Protein AF-A0A7S4Q5Q1-F1 (afdb_monomer_lite)

Foldseek 3Di:
DDDDDPVVVVQDPPDDDDDQPDLFAEEEEAQFLVSDDCVPVQLQAEEAEEDLPFQLPQVLLQLVQQAFWEFEDADPVVLVVVCVVCPPLEAEEEDDPQDDDPPGDYYRFSVRCNVGDPHRYYHYYDQQRVLSCVSNLNGPWYWYFALQALLQVLLVCQVCSVVGNHYYYYYSAPPSRPHGFPLSLLRSLQSLQFNLLQDPCSSSYHYDPNNVVSVVVVVVQVDLVSSLVVLCVTPSLVVCVVVVNNVSSVSRSPGRNVHQWMFIADSVVSMTGTDRHPRPGDTARHNAPPPPPDWFDFAFAFGKAKEKEFAQDDPQCLVPPPVDPDDPVVVVVVSVVLLVLVLFDDPQQFEQAAEEEPDPRGVVSSQSNLVNHPVSDDYHYDPLQYDWFQAQCGPPHNVCCCVVPPPLSVVLLQPQCDDVSVTHGLVRNLLSLQLRVQVVVVVCNVVRTIGHYYYYHHLSSSLSNVCLLVVPDSSCSSVCSVPCVVPAASIKIKIKTDHNPPPPDDDDRDSHHDPPIHIDIDHSHSRHGGHDDDDDDPDD

Secondary structure (DSSP, 8-state):
-----HHHHSS--S-----TTSS-EEEEEESSGGG--GGG-GGGEEEEEE-TTTHHHHHHHHHHTT--EEEEESSHHHHHHHHHHHGGGEEEEEEETTEEPTT-SB-S-GGGGTT----SEEEEE-TTHHHHHHHHTTSSEEEEE-GGGHHHHHHHHHHHTTTSSEEEEEE--BTTTTB--HHHHHHHHHHHHHHHHH-SSGGGEEE-HHHHHHHHHHHHS-SHHHHHHHHHTSHHHHHHHHTT-HHHHHHHT-TTTTTTEEEEEETTTTEEEEEE--------SS---------PPPSSSSEEEEEEEEE---TT-TTTGGG--S-TTHHHHHHHHHHHHHHT-S-GGGEEEEEE-SSHHHHHHHHHHHTTSTT-PPPEE-GGGPPP--GGGTT--HHHHHHHSTTHHHHHHH-TT--TTSS--HHHHHHHHHHHHHHHHHHHHHTT--SEEEEEE-HHHHHHHHHHHTT--HHHHHHHHHH-TTT--SEEEEEEEEPTT---PPPP--SSPPTT-EEEEEE--SS----PPPS-----

Sequence (540 aa):
APALPAALRQELPLDMRFQPNLGYSQVSIVTLPGDISPEHEIESRLVVLIDALRMSSTLVTAMGQGLESAQLFSSVMEVTHAVRGWGSCALLGGEQRRVLIPGFDRDNSPRSYLDGVTEKTALFLTTNGTRALPWVRRSKMLVLGSFLNASAVVRTVLAHLQDVSGVVLLCAGTERGTVRSQDDELCAGYLLKTLLASHSRPSSLILDEAAVSVLQKLYVLDSWEAICDEFHGTPAAEELRKIQLAGDVEFCLQRDRYRDMLPFYVHGLDIFFSHHIHYNVPVRYEAAKRARPTRGIACGREGVIQVYLVQQDEDWDAFEAERTSIGGYMGQVEAARRHRELVEGFDWADVAFVACSPAHGCRMTAECIARRSSSNRPVEIYGGLSAVSSGDWAGLSLKEIRENFPGSLERWHEDPDWREHGGESLREVYSRAVSTFSGLLDSYVARGCSGAIIMITHGILAHSILSEARRIPLAKVAETWRTNTSQQGSVMLVEVGVPADSGMQAPDRRTSLPGGCRFRVSSVGRGAVPVALSSRVSRL

Radius of gyration: 27.09 Å; chains: 1; bounding box: 68×57×71 Å

pLDDT: mean 74.27, std 22.35, range [22.19, 98.62]

InterPro domains:
  IPR005238 ComB-like [PF04029] (38-259)
  IPR005238 ComB-like [PTHR37311] (37-258)
  IPR013078 Histidine phosphatase superfamily, clade-1 [PF00300] (337-486)
  IPR029033 Histidine phosphatase superfamily [G3DSA:3.40.50.1240] (330-497)
  IPR029033 Histidine phosphatase superfamily [SSF53254] (339-485)
  IPR036702 ComB-like superfamily [G3DSA:3.90.1560.10] (18-269)
  IPR036702 ComB-like superfamily [SSF142823] (38-259)

Organism: NCBI:txid311494

Structure (mmCIF, N/CA/C/O backbone):
data_AF-A0A7S4Q5Q1-F1
#
_entry.id   AF-A0A7S4Q5Q1-F1
#
loop_
_atom_site.group_PDB
_atom_site.id
_atom_site.type_symbol
_atom_site.label_atom_id
_atom_site.label_alt_id
_atom_site.label_comp_id
_atom_site.label_asym_id
_atom_site.label_entity_id
_atom_site.label_seq_id
_atom_site.pdbx_PDB_ins_code
_atom_site.Cartn_x
_atom_site.Cartn_y
_atom_site.Cartn_z
_atom_site.occupancy
_atom_site.B_iso_or_equiv
_atom_site.auth_seq_id
_atom_site.auth_comp_id
_atom_site.auth_asym_id
_atom_site.auth_atom_id
_atom_site.pdbx_PDB_model_num
ATOM 1 N N . ALA A 1 1 ? 18.588 14.817 24.000 1.00 27.08 1 ALA A N 1
ATOM 2 C CA . ALA A 1 1 ? 17.861 13.558 23.753 1.00 27.08 1 ALA A CA 1
ATOM 3 C C . ALA A 1 1 ? 16.627 13.516 24.646 1.00 27.08 1 ALA A C 1
ATOM 5 O O . ALA A 1 1 ? 16.807 13.531 25.861 1.00 27.08 1 ALA A O 1
ATOM 6 N N . PRO A 1 2 ? 15.397 13.512 24.114 1.00 26.23 2 PRO A N 1
ATOM 7 C CA . PRO A 1 2 ? 14.249 13.088 24.895 1.00 26.23 2 PRO A CA 1
ATOM 8 C C . PRO A 1 2 ? 14.166 11.554 24.874 1.00 26.23 2 PRO A C 1
ATOM 10 O O . PRO A 1 2 ? 14.447 10.907 23.868 1.00 26.23 2 PRO A O 1
ATOM 13 N N . ALA A 1 3 ? 13.862 10.975 26.030 1.00 26.81 3 ALA A N 1
ATOM 14 C CA . ALA A 1 3 ? 13.788 9.540 26.264 1.00 26.81 3 ALA A CA 1
ATOM 15 C C . ALA A 1 3 ? 12.556 8.896 25.597 1.00 26.81 3 ALA A C 1
ATOM 17 O O . ALA A 1 3 ? 11.487 9.500 25.560 1.00 26.81 3 ALA A O 1
ATOM 18 N N . LEU A 1 4 ? 12.705 7.639 25.154 1.00 32.16 4 LEU A N 1
ATOM 19 C CA . LEU A 1 4 ? 11.604 6.728 24.802 1.00 32.16 4 LEU A CA 1
ATOM 20 C C . LEU A 1 4 ? 10.454 6.803 25.832 1.00 32.16 4 LEU A C 1
ATOM 22 O O . LEU A 1 4 ? 10.740 6.797 27.036 1.00 32.16 4 LEU A O 1
ATOM 26 N N . PRO A 1 5 ? 9.175 6.798 25.401 1.00 35.44 5 PRO A N 1
ATOM 27 C CA . PRO A 1 5 ? 8.034 6.694 26.305 1.00 35.44 5 PRO A CA 1
ATOM 28 C C . PRO A 1 5 ? 8.170 5.470 27.219 1.00 35.44 5 PRO A C 1
ATOM 30 O O . PRO A 1 5 ? 8.501 4.377 26.758 1.00 35.44 5 PRO A O 1
ATOM 33 N N . ALA A 1 6 ? 7.889 5.637 28.514 1.00 32.38 6 ALA A N 1
ATOM 34 C CA . ALA A 1 6 ? 8.082 4.601 29.536 1.00 32.38 6 ALA A CA 1
ATOM 35 C C . ALA A 1 6 ? 7.367 3.266 29.228 1.00 32.38 6 ALA A C 1
ATOM 37 O O . ALA A 1 6 ? 7.845 2.215 29.646 1.00 32.38 6 ALA A O 1
ATOM 38 N N . ALA A 1 7 ? 6.288 3.297 28.438 1.00 35.16 7 ALA A N 1
ATOM 39 C CA . ALA A 1 7 ? 5.550 2.112 27.999 1.00 35.16 7 ALA A CA 1
ATOM 40 C C . ALA A 1 7 ? 6.365 1.171 27.086 1.00 35.16 7 ALA A C 1
ATOM 42 O O . ALA A 1 7 ? 6.174 -0.035 27.143 1.00 35.16 7 ALA A O 1
ATOM 43 N N . LEU A 1 8 ? 7.305 1.695 26.289 1.00 34.19 8 LEU A N 1
ATOM 44 C CA . LEU A 1 8 ? 8.151 0.898 25.384 1.00 34.19 8 LEU A CA 1
ATOM 45 C C . LEU A 1 8 ? 9.387 0.311 26.080 1.00 34.19 8 LEU A C 1
ATOM 47 O O . LEU A 1 8 ? 9.950 -0.674 25.616 1.00 34.19 8 LEU A O 1
ATOM 51 N N . ARG A 1 9 ? 9.812 0.895 27.209 1.00 34.69 9 ARG A N 1
ATOM 52 C CA . ARG A 1 9 ? 10.973 0.415 27.980 1.00 34.69 9 ARG A CA 1
ATOM 53 C C . ARG A 1 9 ? 10.672 -0.811 28.839 1.00 34.69 9 ARG A C 1
ATOM 55 O O . ARG A 1 9 ? 11.604 -1.510 29.210 1.00 34.69 9 ARG A O 1
ATOM 62 N N . GLN A 1 10 ? 9.406 -1.055 29.179 1.00 33.16 10 GLN A N 1
ATOM 63 C CA . GLN A 1 10 ? 9.017 -2.178 30.038 1.00 33.16 10 GLN A CA 1
ATOM 64 C C . GLN A 1 10 ? 8.781 -3.494 29.278 1.00 33.16 10 GLN A C 1
ATOM 66 O O . GLN A 1 10 ? 8.648 -4.528 29.924 1.00 33.16 10 GLN A O 1
ATOM 71 N N . GLU A 1 11 ? 8.771 -3.489 27.939 1.00 32.44 11 GLU A N 1
ATOM 72 C CA . GLU A 1 11 ? 8.411 -4.670 27.128 1.00 32.44 11 GLU A CA 1
ATOM 73 C C . GLU A 1 11 ? 9.530 -5.213 26.220 1.00 32.44 11 GLU A C 1
ATOM 75 O O . GLU A 1 11 ? 9.311 -6.191 25.509 1.00 32.44 11 GLU A O 1
ATOM 80 N N . LEU A 1 12 ? 10.736 -4.640 26.247 1.00 27.19 12 LEU A N 1
ATOM 81 C CA . LEU A 1 12 ? 11.880 -5.140 25.476 1.00 27.19 12 LEU A CA 1
ATOM 82 C C . LEU A 1 12 ? 12.897 -5.796 26.420 1.00 27.19 12 LEU A C 1
ATOM 84 O O . LEU A 1 12 ? 13.572 -5.077 27.162 1.00 27.19 12 LEU A O 1
ATOM 88 N N . PRO A 1 13 ? 13.047 -7.135 26.413 1.00 31.77 13 PRO A N 1
ATOM 89 C CA . PRO A 1 13 ? 14.148 -7.785 27.104 1.00 31.77 13 PRO A CA 1
ATOM 90 C C . PRO A 1 13 ? 15.451 -7.458 26.362 1.00 31.77 13 PRO A C 1
ATOM 92 O O . PRO A 1 13 ? 15.795 -8.077 25.357 1.00 31.77 13 PRO A O 1
ATOM 95 N N . LEU A 1 14 ? 16.172 -6.454 26.864 1.00 32.97 14 LEU A N 1
ATOM 96 C CA . LEU A 1 14 ? 17.593 -6.229 26.598 1.00 32.97 14 LEU A CA 1
ATOM 97 C C . LEU A 1 14 ? 18.394 -7.322 27.311 1.00 32.97 14 LEU A C 1
ATOM 99 O O . LEU A 1 14 ? 18.941 -7.090 28.377 1.00 32.97 14 LEU A O 1
ATOM 103 N N . ASP A 1 15 ? 18.325 -8.531 26.768 1.00 36.94 15 ASP A N 1
ATOM 104 C CA . ASP A 1 15 ? 19.257 -9.650 26.923 1.00 36.94 15 ASP A CA 1
ATOM 105 C C . ASP A 1 15 ? 18.466 -10.923 26.642 1.00 36.94 15 ASP A C 1
ATOM 107 O O . ASP A 1 15 ? 17.631 -11.320 27.448 1.00 36.94 15 ASP A O 1
ATOM 111 N N . MET A 1 16 ? 18.743 -11.593 25.523 1.00 30.77 16 MET A N 1
ATOM 112 C CA . MET A 1 16 ? 18.774 -13.055 25.501 1.00 30.77 16 MET A CA 1
ATOM 113 C C . MET A 1 16 ? 19.408 -13.556 24.206 1.00 30.77 16 MET A C 1
ATOM 115 O O . MET A 1 16 ? 18.940 -13.311 23.097 1.00 30.77 16 MET A O 1
ATOM 119 N N . ARG A 1 17 ? 20.516 -14.272 24.388 1.00 30.41 17 ARG A N 1
ATOM 120 C CA . ARG A 1 17 ? 21.236 -15.007 23.352 1.00 30.41 17 ARG A CA 1
ATOM 121 C C . ARG A 1 17 ? 20.290 -16.032 22.715 1.00 30.41 17 ARG A C 1
ATOM 123 O O . ARG A 1 17 ? 19.553 -16.705 23.430 1.00 30.41 17 ARG A O 1
ATOM 130 N N . PHE A 1 18 ? 20.357 -16.117 21.386 1.00 33.88 18 PHE A N 1
ATOM 131 C CA . PHE A 1 18 ? 19.698 -17.070 20.485 1.00 33.88 18 PHE A CA 1
ATOM 132 C C . PHE A 1 18 ? 19.208 -18.370 21.161 1.00 33.88 18 PHE A C 1
ATOM 134 O O . PHE A 1 18 ? 20.011 -19.176 21.633 1.00 33.88 18 PHE A O 1
ATOM 141 N N . GLN A 1 19 ? 17.892 -18.608 21.139 1.00 30.47 19 GLN A N 1
ATOM 142 C CA . GLN A 1 19 ? 17.293 -19.926 21.376 1.00 30.47 19 GLN A CA 1
ATOM 143 C C . GLN A 1 19 ? 16.267 -20.232 20.264 1.00 30.47 19 GLN A C 1
ATOM 145 O O . GLN A 1 19 ? 15.250 -19.543 20.185 1.00 30.47 19 GLN A O 1
ATOM 150 N N . PRO A 1 20 ? 16.485 -21.250 19.409 1.00 33.97 20 PRO A N 1
ATOM 151 C CA . PRO A 1 20 ? 15.731 -21.410 18.160 1.00 33.97 20 PRO A CA 1
ATOM 152 C C . PRO A 1 20 ? 14.288 -21.952 18.263 1.00 33.97 20 PRO A C 1
ATOM 154 O O . PRO A 1 20 ? 13.701 -22.250 17.234 1.00 33.97 20 PRO A O 1
ATOM 157 N N . ASN A 1 21 ? 13.672 -22.083 19.447 1.00 36.66 21 ASN A N 1
ATOM 158 C CA . ASN A 1 21 ? 12.409 -22.840 19.599 1.00 36.66 21 ASN A CA 1
ATOM 159 C C . ASN A 1 21 ? 11.268 -22.132 20.357 1.00 36.66 21 ASN A C 1
ATOM 161 O O . ASN A 1 21 ? 10.372 -22.795 20.874 1.00 36.66 21 ASN A O 1
ATOM 165 N N . LEU A 1 22 ? 11.248 -20.797 20.421 1.00 42.97 22 LEU A N 1
ATOM 166 C CA . LEU A 1 22 ? 10.225 -20.060 21.189 1.00 42.97 22 LEU A CA 1
ATOM 167 C C . LEU A 1 22 ? 9.181 -19.290 20.351 1.00 42.97 22 LEU A C 1
ATOM 169 O O . LEU A 1 22 ? 8.488 -18.427 20.882 1.00 42.97 22 LEU A O 1
ATOM 173 N N . GLY A 1 23 ? 9.008 -19.602 19.062 1.00 52.84 23 GLY A N 1
ATOM 174 C CA . GLY A 1 23 ? 7.966 -18.959 18.241 1.00 52.84 23 GLY A CA 1
ATOM 175 C C . GLY A 1 23 ? 8.200 -17.463 17.983 1.00 52.84 23 GLY A C 1
ATOM 176 O O . GLY A 1 23 ? 7.243 -16.725 17.744 1.00 52.84 23 GLY A O 1
ATOM 177 N N . TYR A 1 24 ? 9.460 -17.025 18.055 1.00 56.38 24 TYR A N 1
ATOM 178 C CA . TYR A 1 24 ? 9.901 -15.690 17.665 1.00 56.38 24 TYR A CA 1
ATOM 179 C C . TYR A 1 24 ? 10.377 -15.696 16.209 1.00 56.38 24 TYR A C 1
ATOM 181 O O . TYR A 1 24 ? 11.084 -16.617 15.804 1.00 56.38 24 TYR A O 1
ATOM 189 N N . SER A 1 25 ? 10.035 -14.657 15.447 1.00 75.25 25 SER A N 1
ATOM 190 C CA . SER A 1 25 ? 10.496 -14.476 14.063 1.00 75.25 25 SER A CA 1
ATOM 191 C C . SER A 1 25 ? 11.321 -13.199 13.963 1.00 75.25 25 SER A C 1
ATOM 193 O O . SER A 1 25 ? 10.890 -12.141 14.421 1.00 75.25 25 SER A O 1
ATOM 195 N N . GLN A 1 26 ? 12.508 -13.280 13.366 1.00 83.12 26 GLN A N 1
ATOM 196 C CA . GLN A 1 26 ? 13.351 -12.104 13.149 1.00 83.12 26 GLN A CA 1
ATOM 197 C C . GLN A 1 26 ? 12.852 -11.309 11.937 1.00 83.12 26 GLN A C 1
ATOM 199 O O . GLN A 1 26 ? 12.525 -11.900 10.905 1.00 83.12 26 GLN A O 1
ATOM 204 N N . VAL A 1 27 ? 12.811 -9.982 12.054 1.00 89.44 27 VAL A N 1
ATOM 205 C CA . VAL A 1 27 ? 12.510 -9.066 10.950 1.00 89.44 27 VAL A CA 1
ATOM 206 C C . VAL A 1 27 ? 13.610 -8.014 10.863 1.00 89.44 27 VAL A C 1
ATOM 208 O O . VAL A 1 27 ? 13.836 -7.259 11.808 1.00 89.44 27 VAL A O 1
ATOM 211 N N . SER A 1 28 ? 14.266 -7.967 9.713 1.00 92.44 28 SER A N 1
ATOM 212 C CA . SER A 1 28 ? 15.390 -7.078 9.426 1.00 92.44 28 SER A CA 1
ATOM 213 C C . SER A 1 28 ? 15.026 -6.064 8.350 1.00 92.44 28 SER A C 1
ATOM 215 O O . SER A 1 28 ? 14.297 -6.394 7.411 1.00 92.44 28 SER A O 1
ATOM 217 N N . ILE A 1 29 ? 15.557 -4.845 8.459 1.00 95.12 29 ILE A N 1
ATOM 218 C CA . ILE A 1 29 ? 15.572 -3.880 7.352 1.00 95.12 29 ILE A CA 1
ATOM 219 C C . ILE A 1 29 ? 17.017 -3.689 6.922 1.00 95.12 29 ILE A C 1
ATOM 221 O O . ILE A 1 29 ? 17.846 -3.243 7.707 1.00 95.12 29 ILE A O 1
ATOM 225 N N . VAL A 1 30 ? 17.295 -3.968 5.654 1.00 96.75 30 VAL A N 1
ATOM 226 C CA . VAL A 1 30 ? 18.607 -3.745 5.056 1.00 96.75 30 VAL A CA 1
ATOM 227 C C . VAL A 1 30 ? 18.483 -2.586 4.080 1.00 96.75 30 VAL A C 1
ATOM 229 O O . VAL A 1 30 ? 17.772 -2.677 3.083 1.00 96.75 30 VAL A O 1
ATOM 232 N N . THR A 1 31 ? 19.146 -1.469 4.379 1.00 94.31 31 THR A N 1
ATOM 233 C CA . THR A 1 31 ? 18.970 -0.219 3.620 1.00 94.31 31 THR A CA 1
ATOM 234 C C . THR A 1 31 ? 19.772 -0.153 2.320 1.00 94.31 31 THR A C 1
ATOM 236 O O . THR A 1 31 ? 19.523 0.735 1.505 1.00 94.31 31 THR A O 1
ATOM 239 N N . LEU A 1 32 ? 20.719 -1.075 2.126 1.00 94.81 32 LEU A N 1
ATOM 240 C CA . LEU A 1 32 ? 21.501 -1.237 0.902 1.00 94.81 32 LEU A CA 1
ATOM 241 C C . LEU A 1 32 ? 21.814 -2.713 0.649 1.00 94.81 32 LEU A C 1
ATOM 243 O O . LEU A 1 32 ? 22.191 -3.412 1.586 1.00 94.81 32 LEU A O 1
ATOM 247 N N . PRO A 1 33 ? 21.809 -3.191 -0.606 1.00 93.25 33 PRO A N 1
ATOM 248 C CA . PRO A 1 33 ? 22.177 -4.575 -0.907 1.00 93.25 33 PRO A CA 1
ATOM 249 C C . PRO A 1 33 ? 23.565 -4.981 -0.403 1.00 93.25 33 PRO A C 1
ATOM 251 O O . PRO A 1 33 ? 23.743 -6.104 0.057 1.00 93.25 33 PRO A O 1
ATOM 254 N N . GLY A 1 34 ? 24.532 -4.058 -0.447 1.00 91.69 34 GLY A N 1
ATOM 255 C CA . GLY A 1 34 ? 25.892 -4.294 0.044 1.00 91.69 34 GLY A CA 1
ATOM 256 C C . GLY A 1 34 ? 26.008 -4.468 1.563 1.00 91.69 34 GLY A C 1
ATOM 257 O O . GLY A 1 34 ? 27.031 -4.970 2.019 1.00 91.69 34 GLY A O 1
ATOM 258 N N . ASP A 1 35 ? 24.973 -4.105 2.325 1.00 93.50 35 ASP A N 1
ATOM 259 C CA . ASP A 1 35 ? 24.936 -4.252 3.786 1.00 93.50 35 ASP A CA 1
ATOM 260 C C . ASP A 1 35 ? 24.431 -5.645 4.216 1.00 93.50 35 ASP A C 1
ATOM 262 O O . ASP A 1 35 ? 24.380 -5.953 5.408 1.00 93.50 35 ASP A O 1
ATOM 266 N N . ILE A 1 36 ? 24.072 -6.520 3.265 1.00 94.12 36 ILE A N 1
ATOM 267 C CA . ILE A 1 36 ? 23.729 -7.913 3.566 1.00 94.12 36 ILE A CA 1
ATOM 268 C C . ILE A 1 36 ? 24.975 -8.637 4.084 1.00 94.12 36 ILE A C 1
ATOM 270 O O . ILE A 1 36 ? 25.893 -8.988 3.342 1.00 94.12 36 ILE A O 1
ATOM 274 N N . SER A 1 37 ? 24.970 -8.906 5.382 1.00 91.62 37 SER A N 1
ATOM 275 C CA . SER A 1 37 ? 25.959 -9.718 6.087 1.00 91.62 37 SER A CA 1
ATOM 276 C C . SER A 1 37 ? 25.499 -11.185 6.250 1.00 91.62 37 SER A C 1
ATOM 278 O O . SER A 1 37 ? 24.308 -11.486 6.098 1.00 91.62 37 SER A O 1
ATOM 280 N N . PRO A 1 38 ? 26.406 -12.112 6.622 1.00 89.62 38 PRO A N 1
ATOM 281 C CA . PRO A 1 38 ? 26.059 -13.510 6.894 1.00 89.62 38 PRO A CA 1
ATOM 282 C C . PRO A 1 38 ? 24.981 -13.717 7.971 1.00 89.62 38 PRO A C 1
ATOM 284 O O . PRO A 1 38 ? 24.257 -14.706 7.903 1.00 89.62 38 PRO A O 1
ATOM 287 N N . GLU A 1 39 ? 24.829 -12.795 8.930 1.00 86.00 39 GLU A N 1
ATOM 288 C CA . GLU A 1 39 ? 23.844 -12.915 10.022 1.00 86.00 39 GLU A CA 1
ATOM 289 C C . GLU A 1 39 ? 22.387 -12.784 9.552 1.00 86.00 39 GLU A C 1
ATOM 291 O O . GLU A 1 39 ? 21.458 -13.222 10.232 1.00 86.00 39 GLU A O 1
ATOM 296 N N . HIS A 1 40 ? 22.179 -12.243 8.349 1.00 90.50 40 HIS A N 1
ATOM 297 C CA . HIS A 1 40 ? 20.862 -12.206 7.726 1.00 90.50 40 HIS A CA 1
ATOM 298 C C . HIS A 1 40 ? 20.403 -13.597 7.270 1.00 90.50 40 HIS A C 1
ATOM 300 O O . HIS A 1 40 ? 19.203 -13.806 7.116 1.00 90.50 40 HIS A O 1
ATOM 306 N N . GLU A 1 41 ? 21.315 -14.561 7.078 1.00 90.81 41 GLU A N 1
ATOM 307 C CA . GLU A 1 41 ? 21.004 -15.952 6.703 1.00 90.81 41 GLU A CA 1
ATOM 308 C C . GLU A 1 41 ? 20.014 -16.064 5.526 1.00 90.81 41 GLU A C 1
ATOM 310 O O . GLU A 1 41 ? 19.064 -16.852 5.569 1.00 90.81 41 GLU A O 1
ATOM 315 N N . ILE A 1 42 ? 20.219 -15.244 4.484 1.00 94.44 42 ILE A N 1
ATOM 316 C CA . ILE A 1 42 ? 19.262 -14.983 3.392 1.00 94.44 42 ILE A CA 1
ATOM 317 C C . ILE A 1 42 ? 18.602 -16.251 2.839 1.00 94.44 42 ILE A C 1
ATOM 319 O O . ILE A 1 42 ? 17.395 -16.246 2.609 1.00 94.44 42 ILE A O 1
ATOM 323 N N . GLU A 1 43 ? 19.357 -17.343 2.689 1.00 93.69 43 GLU A N 1
ATOM 324 C CA . GLU A 1 43 ? 18.898 -18.626 2.133 1.00 93.69 43 GLU A CA 1
ATOM 325 C C . GLU A 1 43 ? 17.691 -19.237 2.863 1.00 93.69 43 GLU A C 1
ATOM 327 O O . GLU A 1 43 ? 16.931 -20.006 2.279 1.00 93.69 43 GLU A O 1
ATOM 332 N N . SER A 1 44 ? 17.466 -18.862 4.124 1.00 91.56 44 SER A N 1
ATOM 333 C CA . SER A 1 44 ? 16.338 -19.328 4.940 1.00 91.56 44 SER A CA 1
ATOM 334 C C . SER A 1 44 ? 15.227 -18.286 5.134 1.00 91.56 44 SER A C 1
ATOM 336 O O . SER A 1 44 ? 14.226 -18.563 5.805 1.00 91.56 44 SER A O 1
ATOM 338 N N . ARG A 1 45 ? 15.381 -17.085 4.560 1.00 93.94 45 ARG A N 1
ATOM 339 C CA . ARG A 1 45 ? 14.494 -15.932 4.781 1.00 93.94 45 ARG A CA 1
ATOM 340 C C . ARG A 1 45 ? 13.492 -15.721 3.651 1.00 93.94 45 ARG A C 1
ATOM 342 O O . ARG A 1 45 ? 13.750 -16.049 2.492 1.00 93.94 45 ARG A O 1
ATOM 349 N N . LEU A 1 46 ? 12.376 -15.082 3.997 1.00 97.25 46 LEU A N 1
ATOM 350 C CA . LEU A 1 46 ? 11.532 -14.373 3.038 1.00 97.25 46 LEU A CA 1
ATOM 351 C C . LEU A 1 46 ? 12.098 -12.966 2.848 1.00 97.25 46 LEU A C 1
ATOM 353 O O . LEU A 1 46 ? 12.188 -12.193 3.801 1.00 97.25 46 LEU A O 1
ATOM 357 N N . VAL A 1 47 ? 12.467 -12.630 1.619 1.00 98.44 47 VAL A N 1
ATOM 358 C CA . VAL A 1 47 ? 12.968 -11.307 1.255 1.00 98.44 47 VAL A CA 1
ATOM 359 C C . VAL A 1 47 ? 11.888 -10.527 0.517 1.00 98.44 47 VAL A 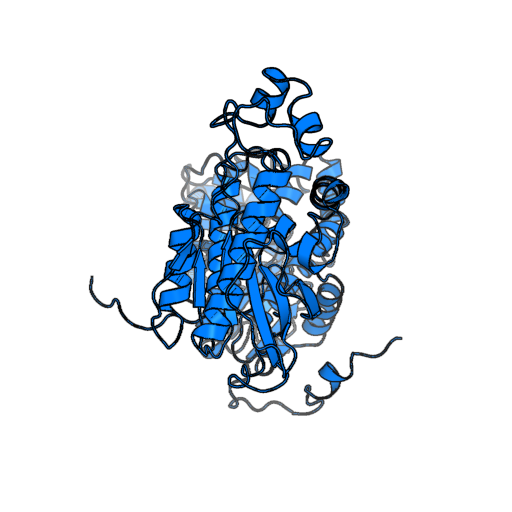C 1
ATOM 361 O O . VAL A 1 47 ? 11.319 -11.012 -0.462 1.00 98.44 47 VAL A O 1
ATOM 364 N N . VAL A 1 48 ? 11.647 -9.296 0.958 1.00 98.62 48 VAL A N 1
ATOM 365 C CA . VAL A 1 48 ? 10.856 -8.299 0.234 1.00 98.62 48 VAL A CA 1
ATOM 366 C C . VAL A 1 48 ? 11.827 -7.279 -0.351 1.00 98.62 48 VAL A C 1
ATOM 368 O O . VAL A 1 48 ? 12.422 -6.506 0.396 1.00 98.62 48 VAL A O 1
ATOM 371 N N . LEU A 1 49 ? 12.006 -7.286 -1.671 1.00 98.19 49 LEU A N 1
ATOM 372 C CA . LEU A 1 49 ? 12.825 -6.300 -2.375 1.00 98.19 49 LEU A CA 1
ATOM 373 C C . LEU A 1 49 ? 11.986 -5.058 -2.704 1.00 98.19 49 LEU A C 1
ATOM 375 O O . LEU A 1 49 ? 10.904 -5.166 -3.287 1.00 98.19 49 LEU A O 1
ATOM 379 N N . ILE A 1 50 ? 12.495 -3.889 -2.330 1.00 98.31 50 ILE A N 1
ATOM 380 C CA . ILE A 1 50 ? 11.797 -2.604 -2.391 1.00 98.31 50 ILE A CA 1
ATOM 381 C C . ILE A 1 50 ? 12.623 -1.639 -3.243 1.00 98.31 50 ILE A C 1
ATOM 383 O O . ILE A 1 50 ? 13.782 -1.388 -2.938 1.00 98.31 50 ILE A O 1
ATOM 387 N N . ASP A 1 51 ? 12.014 -1.130 -4.310 1.00 96.62 51 ASP A N 1
ATOM 388 C CA . ASP A 1 51 ? 12.520 -0.060 -5.182 1.00 96.62 51 ASP A CA 1
ATOM 389 C C . ASP A 1 51 ? 11.303 0.831 -5.479 1.00 96.62 51 ASP A C 1
ATOM 391 O O . ASP A 1 51 ? 10.622 0.676 -6.501 1.00 96.62 51 ASP A O 1
ATOM 395 N N . ALA A 1 52 ? 10.931 1.646 -4.484 1.00 96.44 52 ALA A N 1
ATOM 396 C CA . ALA A 1 52 ? 9.647 2.345 -4.433 1.00 96.44 52 ALA A CA 1
ATOM 397 C C . ALA A 1 52 ? 9.499 3.334 -5.600 1.00 96.44 52 ALA A C 1
ATOM 399 O O . ALA A 1 52 ? 8.426 3.405 -6.211 1.00 96.44 52 ALA A O 1
ATOM 400 N N . LEU A 1 53 ? 10.587 4.035 -5.945 1.00 94.06 53 LEU A N 1
ATOM 401 C CA . LEU A 1 53 ? 10.732 4.862 -7.145 1.00 94.06 53 LEU A CA 1
ATOM 402 C C . LEU A 1 53 ? 11.845 4.291 -8.048 1.00 94.06 53 LEU A C 1
ATOM 404 O O . LEU A 1 53 ? 12.999 4.704 -7.992 1.00 94.06 53 LEU A O 1
ATOM 408 N N . ARG A 1 54 ? 11.533 3.381 -8.972 1.00 93.25 54 ARG A N 1
ATOM 409 C CA . ARG A 1 54 ? 10.179 3.020 -9.440 1.00 93.25 54 ARG A CA 1
ATOM 410 C C . ARG A 1 54 ? 10.007 1.545 -9.776 1.00 93.25 54 ARG A C 1
ATOM 412 O O . ARG A 1 54 ? 8.900 1.173 -10.157 1.00 93.25 54 ARG A O 1
ATOM 419 N N . MET A 1 55 ? 11.042 0.706 -9.696 1.00 95.31 55 MET A N 1
ATOM 420 C CA . MET A 1 55 ? 10.957 -0.635 -10.293 1.00 95.31 55 MET A CA 1
ATOM 421 C C . MET A 1 55 ? 9.876 -1.498 -9.641 1.00 95.31 55 MET A C 1
ATOM 423 O O . MET A 1 55 ? 9.067 -2.082 -10.367 1.00 95.31 55 MET A O 1
ATOM 427 N N . SER A 1 56 ? 9.823 -1.572 -8.306 1.00 97.19 56 SER A N 1
ATOM 428 C CA . SER A 1 56 ? 8.854 -2.454 -7.650 1.00 97.19 56 SER A CA 1
ATOM 429 C C . SER A 1 56 ? 7.429 -1.965 -7.902 1.00 97.19 56 SER A C 1
ATOM 431 O O . SER A 1 56 ? 6.576 -2.754 -8.306 1.00 97.19 56 SER A O 1
ATOM 433 N N . SER A 1 57 ? 7.194 -0.654 -7.795 1.00 98.19 57 SER A N 1
ATOM 434 C CA . SER A 1 57 ? 5.912 -0.018 -8.124 1.00 98.19 57 SER A CA 1
ATOM 435 C C . SER A 1 57 ? 5.493 -0.247 -9.586 1.00 98.19 57 SER A C 1
ATOM 437 O O . SER A 1 57 ? 4.320 -0.510 -9.867 1.00 98.19 57 SER A O 1
ATOM 439 N N . THR A 1 58 ? 6.442 -0.197 -10.525 1.00 97.88 58 THR A N 1
ATOM 440 C CA . THR A 1 58 ? 6.184 -0.407 -11.957 1.00 97.88 58 THR A CA 1
ATOM 441 C C . THR A 1 58 ? 5.824 -1.853 -12.252 1.00 97.88 58 THR A C 1
ATOM 443 O O . THR A 1 58 ? 4.808 -2.096 -12.896 1.00 97.88 58 THR A O 1
ATOM 446 N N . LEU A 1 59 ? 6.584 -2.825 -11.740 1.00 97.94 59 LEU A N 1
ATOM 447 C CA . LEU A 1 59 ? 6.290 -4.239 -11.978 1.00 97.94 59 LEU A CA 1
ATOM 448 C C . LEU A 1 59 ? 5.000 -4.697 -11.295 1.00 97.94 59 LEU A C 1
ATOM 450 O O . LEU A 1 59 ? 4.227 -5.429 -11.908 1.00 97.94 59 LEU A O 1
ATOM 454 N N . VAL A 1 60 ? 4.719 -4.225 -10.076 1.00 98.38 60 VAL A N 1
ATOM 455 C CA . VAL A 1 60 ? 3.424 -4.456 -9.412 1.00 98.38 60 VAL A CA 1
ATOM 456 C C . VAL A 1 60 ? 2.277 -3.943 -10.283 1.00 98.38 60 VAL A C 1
ATOM 458 O O . VAL A 1 60 ? 1.272 -4.631 -10.455 1.00 98.38 60 VAL A O 1
ATOM 461 N N . THR A 1 61 ? 2.444 -2.755 -10.866 1.00 98.12 61 THR A N 1
ATOM 462 C CA . THR A 1 61 ? 1.441 -2.144 -11.740 1.00 98.12 61 THR A CA 1
ATOM 463 C C . THR A 1 61 ? 1.273 -2.912 -13.038 1.00 98.12 61 THR A C 1
ATOM 465 O O . THR A 1 61 ? 0.154 -3.289 -13.364 1.00 98.12 61 THR A O 1
ATOM 468 N N . ALA A 1 62 ? 2.362 -3.197 -13.749 1.00 97.75 62 ALA A N 1
ATOM 469 C CA . ALA A 1 62 ? 2.331 -3.938 -15.003 1.00 97.75 62 ALA A CA 1
ATOM 470 C C . ALA A 1 62 ? 1.669 -5.311 -14.827 1.00 97.75 62 ALA A C 1
ATOM 472 O O . ALA A 1 62 ? 0.807 -5.689 -15.618 1.00 97.75 62 ALA A O 1
ATOM 473 N N . MET A 1 63 ? 2.006 -6.026 -13.748 1.00 97.75 63 MET A N 1
ATOM 474 C CA . MET A 1 63 ? 1.387 -7.314 -13.433 1.00 97.75 63 MET A CA 1
ATOM 475 C C . MET A 1 63 ? -0.092 -7.177 -13.077 1.00 97.75 63 MET A C 1
ATOM 477 O O . MET A 1 63 ? -0.919 -7.952 -13.551 1.00 97.75 63 MET A O 1
ATOM 481 N N . GLY A 1 64 ? -0.459 -6.140 -12.321 1.00 95.56 64 GLY A N 1
ATOM 482 C CA . GLY A 1 64 ? -1.857 -5.791 -12.069 1.00 95.56 64 GLY A CA 1
ATOM 483 C C . GLY A 1 64 ? -2.654 -5.415 -13.326 1.00 95.56 64 GLY A C 1
ATOM 484 O O . GLY A 1 64 ? -3.881 -5.448 -13.286 1.00 95.56 64 GLY A O 1
ATOM 485 N N . GLN A 1 65 ? -1.972 -5.084 -14.425 1.00 95.31 65 GLN A N 1
ATOM 486 C CA . GLN A 1 65 ? -2.546 -4.705 -15.721 1.00 95.31 65 GLN A CA 1
ATOM 487 C C . GLN A 1 65 ? -2.422 -5.806 -16.791 1.00 95.31 65 GLN A C 1
ATOM 489 O O . GLN A 1 65 ? -2.671 -5.554 -17.971 1.00 95.31 65 GLN A O 1
ATOM 494 N N . GLY A 1 66 ? -2.073 -7.034 -16.389 1.00 92.44 66 GLY A N 1
ATOM 495 C CA . GLY A 1 66 ? -2.122 -8.222 -17.250 1.00 92.44 66 GLY A CA 1
ATOM 496 C C . GLY A 1 66 ? -0.773 -8.838 -17.622 1.00 92.44 66 GLY A C 1
ATOM 497 O O . GLY A 1 66 ? -0.765 -9.886 -18.271 1.00 92.44 66 GLY A O 1
ATOM 498 N N . LEU A 1 67 ? 0.349 -8.245 -17.196 1.00 95.69 67 LEU A N 1
ATOM 499 C CA . LEU A 1 67 ? 1.671 -8.853 -17.359 1.00 95.69 67 LEU A CA 1
ATOM 500 C C . LEU A 1 67 ? 1.802 -10.097 -16.459 1.00 95.69 67 LEU A C 1
ATOM 502 O O . LEU A 1 67 ? 1.604 -10.019 -15.251 1.00 95.69 67 LEU A O 1
ATOM 506 N N . GLU A 1 68 ? 2.184 -11.243 -17.019 1.00 94.38 68 GLU A N 1
ATOM 507 C CA . GLU A 1 68 ? 2.302 -12.495 -16.253 1.00 94.38 68 GLU A CA 1
ATOM 508 C C . GLU A 1 68 ? 3.701 -12.699 -15.668 1.00 94.38 68 GLU A C 1
ATOM 510 O O . GLU A 1 68 ? 3.854 -13.344 -14.628 1.00 94.38 68 GLU A O 1
ATOM 515 N N . SER A 1 69 ? 4.736 -12.160 -16.317 1.00 95.75 69 SER A N 1
ATOM 516 C CA . SER A 1 69 ? 6.113 -12.325 -15.864 1.00 95.75 69 SER A CA 1
ATOM 517 C C . SER A 1 69 ? 7.050 -11.185 -16.267 1.00 95.75 69 SER A C 1
ATOM 519 O O . SER A 1 69 ? 6.819 -10.478 -17.247 1.00 95.75 69 SER A O 1
ATOM 521 N N . ALA A 1 70 ? 8.128 -11.002 -15.505 1.00 96.00 70 ALA A N 1
ATOM 522 C CA . ALA A 1 70 ? 9.172 -10.021 -15.773 1.00 96.00 70 ALA A CA 1
ATOM 523 C C . ALA A 1 70 ? 10.561 -10.577 -15.433 1.00 96.00 70 ALA A C 1
ATOM 525 O O . ALA A 1 70 ? 10.810 -11.020 -14.308 1.00 96.00 70 ALA A O 1
ATOM 526 N N . GLN A 1 71 ? 11.483 -10.513 -16.393 1.00 94.44 71 GLN A N 1
ATOM 527 C CA . GLN A 1 71 ? 12.897 -10.818 -16.192 1.00 94.44 71 GLN A CA 1
ATOM 528 C C . GLN A 1 71 ? 13.693 -9.520 -16.065 1.00 94.44 71 GLN A C 1
ATOM 530 O O . GLN A 1 71 ? 13.554 -8.627 -16.898 1.00 94.44 71 GLN A O 1
ATOM 535 N N . LEU A 1 72 ? 14.526 -9.415 -15.029 1.00 94.62 72 LEU A N 1
ATOM 536 C CA . LEU A 1 72 ? 15.313 -8.213 -14.761 1.00 94.62 72 LEU A CA 1
ATOM 537 C C . LEU A 1 72 ? 16.716 -8.296 -15.380 1.00 94.62 72 LEU A C 1
ATOM 539 O O . LEU A 1 72 ? 17.414 -9.293 -15.204 1.00 94.62 72 LEU A O 1
ATOM 543 N N . PHE A 1 73 ? 17.158 -7.214 -16.025 1.00 92.94 73 PHE A N 1
ATOM 544 C CA . PHE A 1 73 ? 18.465 -7.123 -16.689 1.00 92.94 73 PHE A CA 1
ATOM 545 C C . PHE A 1 73 ? 19.256 -5.884 -16.289 1.00 92.94 73 PHE A C 1
ATOM 547 O O . PHE A 1 73 ? 18.696 -4.811 -16.067 1.00 92.94 73 PHE A O 1
ATOM 554 N N . SER A 1 74 ? 20.580 -6.023 -16.249 1.00 88.56 74 SER A N 1
ATOM 555 C CA . SER A 1 74 ? 21.495 -4.958 -15.828 1.00 88.56 74 SER A CA 1
ATOM 556 C C . SER A 1 74 ? 22.072 -4.154 -16.997 1.00 88.56 74 SER A C 1
ATOM 558 O O . SER A 1 74 ? 22.661 -3.088 -16.795 1.00 88.56 74 SER A O 1
ATOM 560 N N . SER A 1 75 ? 21.920 -4.650 -18.231 1.00 90.25 75 SER A N 1
ATOM 561 C CA . SER A 1 75 ? 22.422 -3.984 -19.431 1.00 90.25 75 SER A CA 1
ATOM 562 C C . SER A 1 75 ? 21.576 -4.252 -20.676 1.00 90.25 75 SER A C 1
ATOM 564 O O . SER A 1 75 ? 20.951 -5.299 -20.828 1.00 90.25 75 SER A O 1
ATOM 566 N N . VAL A 1 76 ? 21.626 -3.311 -21.624 1.00 91.44 76 VAL A N 1
ATOM 567 C CA . VAL A 1 76 ? 20.947 -3.427 -22.928 1.00 91.44 76 VAL A CA 1
ATOM 568 C C . VAL A 1 76 ? 21.453 -4.640 -23.714 1.00 91.44 76 VAL A C 1
ATOM 570 O O . VAL A 1 76 ? 20.692 -5.271 -24.443 1.00 91.44 76 VAL A O 1
ATOM 573 N N . MET A 1 77 ? 22.729 -5.000 -23.547 1.00 91.06 77 MET A N 1
ATOM 574 C CA . MET A 1 77 ? 23.322 -6.165 -24.204 1.00 91.06 77 MET A CA 1
ATOM 575 C C . MET A 1 77 ? 22.663 -7.472 -23.744 1.00 91.06 77 MET A C 1
ATOM 577 O O . MET A 1 77 ? 22.361 -8.322 -24.581 1.00 91.06 77 MET A O 1
ATOM 581 N N . GLU A 1 78 ? 22.401 -7.618 -22.442 1.00 91.56 78 GLU A N 1
ATOM 582 C CA . GLU A 1 78 ? 21.708 -8.791 -21.893 1.00 91.56 78 GLU A CA 1
ATOM 583 C C . GLU A 1 78 ? 20.266 -8.875 -22.404 1.00 91.56 78 GLU A C 1
ATOM 585 O O . GLU A 1 78 ? 19.849 -9.937 -22.863 1.00 91.56 78 GLU A O 1
ATOM 590 N N . VAL A 1 79 ? 19.543 -7.746 -22.427 1.00 92.19 79 VAL A N 1
ATOM 591 C CA . VAL A 1 79 ? 18.184 -7.680 -22.994 1.00 92.19 79 VAL A CA 1
ATOM 592 C C . VAL A 1 79 ? 18.198 -8.089 -24.466 1.00 92.19 79 VAL A C 1
ATOM 594 O O . VAL A 1 79 ? 17.453 -8.975 -24.869 1.00 92.19 79 VAL A O 1
ATOM 597 N N . THR A 1 80 ? 19.102 -7.519 -25.267 1.00 88.62 80 THR A N 1
ATOM 598 C CA . THR A 1 80 ? 19.226 -7.822 -26.706 1.00 88.62 80 THR A CA 1
ATOM 599 C C . THR A 1 80 ? 19.509 -9.304 -26.958 1.00 88.62 80 THR A C 1
ATOM 601 O O . THR A 1 80 ? 19.045 -9.876 -27.947 1.00 88.62 80 THR A O 1
ATOM 604 N N . HIS A 1 81 ? 20.279 -9.943 -26.076 1.00 89.88 81 HIS A N 1
ATOM 605 C CA . HIS A 1 81 ? 20.519 -11.378 -26.144 1.00 89.88 81 HIS A CA 1
ATOM 606 C C . HIS A 1 81 ? 19.257 -12.176 -25.788 1.00 89.88 81 HIS A C 1
ATOM 608 O O . HIS A 1 81 ? 18.884 -13.080 -26.536 1.00 89.88 81 HIS A O 1
ATOM 614 N N . ALA A 1 82 ? 18.572 -11.813 -24.700 1.00 89.50 82 ALA A N 1
ATOM 615 C CA . ALA A 1 82 ? 17.360 -12.481 -24.231 1.00 89.50 82 ALA A CA 1
ATOM 616 C C . ALA A 1 82 ? 16.196 -12.387 -25.231 1.00 89.50 82 ALA A C 1
ATOM 618 O O . ALA A 1 82 ? 15.491 -13.375 -25.439 1.00 89.50 82 ALA A O 1
ATOM 619 N N . VAL A 1 83 ? 16.046 -11.256 -25.932 1.00 89.31 83 VAL A N 1
ATOM 620 C CA . VAL A 1 83 ? 15.033 -11.067 -26.990 1.00 89.31 83 VAL A CA 1
ATOM 621 C C . VAL A 1 83 ? 15.101 -12.161 -28.056 1.00 89.31 83 VAL A C 1
ATOM 623 O O . VAL A 1 83 ? 14.072 -12.566 -28.584 1.00 89.31 83 VAL A O 1
ATOM 626 N N . ARG A 1 84 ? 16.285 -12.715 -28.349 1.00 86.31 84 ARG A N 1
ATOM 627 C CA . ARG A 1 84 ? 16.427 -13.799 -29.340 1.00 86.31 84 ARG A CA 1
ATOM 628 C C . ARG A 1 84 ? 15.712 -15.087 -28.927 1.00 86.31 84 ARG A C 1
ATOM 630 O O . ARG A 1 84 ? 15.326 -15.853 -29.803 1.00 86.31 84 ARG A O 1
ATOM 637 N N . GLY A 1 85 ? 15.563 -15.329 -27.623 1.00 82.69 85 GLY A N 1
ATOM 638 C CA . GLY A 1 85 ? 14.853 -16.489 -27.079 1.00 82.69 85 GLY A CA 1
ATOM 639 C C . GLY A 1 85 ? 13.343 -16.279 -26.947 1.00 82.69 85 GLY A C 1
ATOM 640 O O . GLY A 1 85 ? 12.589 -17.236 -27.087 1.00 82.69 85 GLY A O 1
ATOM 641 N N . TRP A 1 86 ? 12.904 -15.037 -26.718 1.00 78.56 86 TRP A N 1
ATOM 642 C CA . TRP A 1 86 ? 11.490 -14.688 -26.523 1.00 78.56 86 TRP A CA 1
ATOM 643 C C . TRP A 1 86 ? 10.780 -14.204 -27.800 1.00 78.56 86 TRP A C 1
ATOM 645 O O . TRP A 1 86 ? 9.554 -14.266 -27.888 1.00 78.56 86 TRP A O 1
ATOM 655 N N . GLY A 1 87 ? 11.528 -13.741 -28.805 1.00 70.06 87 GLY A N 1
ATOM 656 C CA . GLY A 1 87 ? 10.984 -13.173 -30.039 1.00 70.06 87 GLY A CA 1
ATOM 657 C C . GLY A 1 87 ? 10.206 -11.874 -29.802 1.00 70.06 87 GLY A C 1
ATOM 658 O O . GLY A 1 87 ? 10.499 -11.119 -28.880 1.00 70.06 87 GLY A O 1
ATOM 659 N N . SER A 1 88 ? 9.192 -11.618 -30.634 1.00 68.19 88 SER A N 1
ATOM 660 C CA . SER A 1 88 ? 8.300 -10.449 -30.534 1.00 68.19 88 SER A CA 1
ATOM 661 C C . SER A 1 88 ? 7.213 -10.583 -29.458 1.00 68.19 88 SER A C 1
ATOM 663 O O . SER A 1 88 ? 6.290 -9.779 -29.423 1.00 68.19 88 SER A O 1
ATOM 665 N N . CYS A 1 89 ? 7.268 -11.624 -28.625 1.00 76.38 89 CYS A N 1
ATOM 666 C CA . CYS A 1 89 ? 6.250 -11.912 -27.611 1.00 76.38 89 CYS A CA 1
ATOM 667 C C . CYS A 1 89 ? 6.545 -11.257 -26.252 1.00 76.38 89 CYS A C 1
ATOM 669 O O . CYS A 1 89 ? 5.764 -11.438 -25.315 1.00 76.38 89 CYS A O 1
ATOM 671 N N . ALA A 1 90 ? 7.676 -10.554 -26.126 1.00 88.88 90 ALA A N 1
ATOM 672 C CA . ALA A 1 90 ? 8.099 -9.918 -24.888 1.00 88.88 90 ALA A CA 1
ATOM 673 C C . ALA A 1 90 ? 8.163 -8.396 -25.026 1.00 88.88 90 ALA A C 1
ATOM 675 O O . ALA A 1 90 ? 8.730 -7.877 -25.985 1.00 88.88 90 ALA A O 1
ATOM 676 N N . LEU A 1 91 ? 7.627 -7.710 -24.020 1.00 93.94 91 LEU A N 1
ATOM 677 C CA . LEU A 1 91 ? 7.679 -6.263 -23.874 1.00 93.94 91 LEU A CA 1
ATOM 678 C C . LEU A 1 91 ? 9.055 -5.841 -23.356 1.00 93.94 91 LEU A C 1
ATOM 680 O O . LEU A 1 91 ? 9.540 -6.364 -22.351 1.00 93.94 91 LEU A O 1
ATOM 684 N N . LEU A 1 92 ? 9.684 -4.869 -24.003 1.00 95.12 92 LEU A N 1
ATOM 685 C CA . LEU A 1 92 ? 10.927 -4.258 -23.546 1.00 95.12 92 LEU A CA 1
ATOM 686 C C . LEU A 1 92 ? 10.591 -3.075 -22.644 1.00 95.12 92 LEU A C 1
ATOM 688 O O . LEU A 1 92 ? 10.062 -2.059 -23.094 1.00 95.12 92 LEU A O 1
ATOM 692 N N . GLY A 1 93 ? 10.872 -3.225 -21.352 1.00 94.69 93 GLY A N 1
ATOM 693 C CA . GLY A 1 93 ? 10.502 -2.256 -20.324 1.00 94.69 93 GLY A CA 1
ATOM 694 C C . GLY A 1 93 ? 11.706 -1.701 -19.575 1.00 94.69 93 GLY A C 1
ATOM 695 O O . GLY A 1 93 ? 12.745 -2.356 -19.475 1.00 94.69 93 GLY A O 1
ATOM 696 N N . GLY A 1 94 ? 11.561 -0.512 -19.001 1.00 93.00 94 GLY A N 1
ATOM 697 C CA . GLY A 1 94 ? 12.485 -0.009 -17.990 1.00 93.00 94 GLY A CA 1
ATOM 698 C C . GLY A 1 94 ? 13.222 1.272 -18.361 1.00 93.00 94 GLY A C 1
ATOM 699 O O . GLY A 1 94 ? 12.776 2.066 -19.186 1.00 93.00 94 GLY A O 1
ATOM 700 N N . GLU A 1 95 ? 14.328 1.535 -17.672 1.00 91.31 95 GLU A N 1
ATOM 701 C CA . GLU A 1 95 ? 15.015 2.825 -17.729 1.00 91.31 95 GLU A CA 1
ATOM 702 C C . GLU A 1 95 ? 16.529 2.696 -17.759 1.00 91.31 95 GLU A C 1
ATOM 704 O O . GLU A 1 95 ? 17.108 1.752 -17.228 1.00 91.31 95 GLU A O 1
ATOM 709 N N . GLN A 1 96 ? 17.176 3.720 -18.307 1.00 87.56 96 GLN A N 1
ATOM 710 C CA . GLN A 1 96 ? 18.581 3.981 -18.045 1.00 87.56 96 GLN A CA 1
ATOM 711 C C . GLN A 1 96 ? 18.755 5.471 -17.765 1.00 87.56 96 GLN A C 1
ATOM 713 O O . GLN A 1 96 ? 18.508 6.300 -18.635 1.00 87.56 96 GLN A O 1
ATOM 718 N N . ARG A 1 97 ? 19.213 5.824 -16.557 1.00 82.94 97 ARG A N 1
ATOM 719 C CA . ARG A 1 97 ? 19.298 7.225 -16.089 1.00 82.94 97 ARG A CA 1
ATOM 720 C C . ARG A 1 97 ? 17.931 7.928 -16.076 1.00 82.94 97 ARG A C 1
ATOM 722 O O . ARG A 1 97 ? 17.829 9.102 -16.419 1.00 82.94 97 ARG A O 1
ATOM 729 N N . ARG A 1 98 ? 16.896 7.208 -15.638 1.00 83.88 98 ARG A N 1
ATOM 730 C CA . ARG A 1 98 ? 15.499 7.634 -15.440 1.00 83.88 98 ARG A CA 1
ATOM 731 C C . ARG A 1 98 ? 14.708 7.935 -16.714 1.00 83.88 98 ARG A C 1
ATOM 733 O O . ARG A 1 98 ? 13.544 8.312 -16.605 1.00 83.88 98 ARG A O 1
ATOM 740 N N . VAL A 1 99 ? 15.295 7.732 -17.892 1.00 86.00 99 VAL A N 1
ATOM 741 C CA . VAL A 1 99 ? 14.638 7.931 -19.191 1.00 86.00 99 VAL A CA 1
ATOM 742 C C . VAL A 1 99 ? 14.357 6.602 -19.884 1.00 86.00 99 VAL A C 1
ATOM 744 O O . VAL A 1 99 ? 15.030 5.602 -19.616 1.00 86.00 99 VAL A O 1
ATOM 747 N N . LEU A 1 100 ? 13.374 6.615 -20.790 1.00 91.38 100 LEU A N 1
ATOM 748 C CA . LEU A 1 100 ? 13.096 5.505 -21.697 1.00 91.38 100 LEU A CA 1
ATOM 749 C C . LEU A 1 100 ? 14.355 5.156 -22.498 1.00 91.38 100 LEU A C 1
ATOM 751 O O . LEU A 1 100 ? 15.025 6.033 -23.051 1.00 91.38 100 LEU A O 1
ATOM 755 N N . ILE A 1 101 ? 14.663 3.866 -22.570 1.00 92.75 101 ILE A N 1
ATOM 756 C CA . ILE A 1 101 ? 15.794 3.366 -23.346 1.00 92.75 101 ILE A CA 1
ATOM 757 C C . ILE A 1 101 ? 15.404 3.379 -24.832 1.00 92.75 101 ILE A C 1
ATOM 759 O O . ILE A 1 101 ? 14.346 2.859 -25.185 1.00 92.75 101 ILE A O 1
ATOM 763 N N . PRO A 1 102 ? 16.228 3.943 -25.732 1.00 92.69 102 PRO A N 1
ATOM 764 C CA . PRO A 1 102 ? 15.942 3.902 -27.162 1.00 92.69 102 PRO A CA 1
ATOM 765 C C . PRO A 1 102 ? 15.714 2.469 -27.663 1.00 92.69 102 PRO A C 1
ATOM 767 O O . PRO A 1 102 ? 16.565 1.600 -27.476 1.00 92.69 102 PRO A O 1
ATOM 770 N N . GLY A 1 103 ? 14.570 2.243 -28.312 1.00 90.69 103 GLY A N 1
ATOM 771 C CA . GLY A 1 103 ? 14.161 0.929 -28.816 1.00 90.69 103 GLY A CA 1
ATOM 772 C C . GLY A 1 103 ? 13.402 0.052 -27.814 1.00 90.69 103 GLY A C 1
ATOM 773 O O . GLY A 1 103 ? 13.083 -1.077 -28.164 1.00 90.69 103 GLY A O 1
ATOM 774 N N . PHE A 1 104 ? 13.123 0.541 -26.600 1.00 94.56 104 PHE A N 1
ATOM 775 C CA . PHE A 1 104 ? 12.232 -0.127 -25.646 1.00 94.56 104 PHE A CA 1
ATOM 776 C C . PHE A 1 104 ? 10.790 0.364 -25.823 1.00 94.56 104 PHE A C 1
ATOM 778 O O . PHE A 1 104 ? 10.565 1.498 -26.252 1.00 94.56 104 PHE A O 1
ATOM 785 N N . ASP A 1 105 ? 9.824 -0.483 -25.469 1.00 94.06 105 ASP A N 1
ATOM 786 C CA . ASP A 1 105 ? 8.394 -0.234 -25.663 1.00 94.06 105 ASP A CA 1
ATOM 787 C C . ASP A 1 105 ? 7.810 0.670 -24.572 1.00 94.06 105 ASP A C 1
ATOM 789 O O . ASP A 1 105 ? 6.978 1.536 -24.847 1.00 94.06 105 ASP A O 1
ATOM 793 N N . ARG A 1 106 ? 8.235 0.466 -23.317 1.00 94.56 106 ARG A N 1
ATOM 794 C CA . ARG A 1 106 ? 7.744 1.196 -22.138 1.00 94.56 106 ARG A CA 1
ATOM 795 C C . ARG A 1 106 ? 8.892 1.583 -21.212 1.00 94.56 106 ARG A C 1
ATOM 797 O O . ARG A 1 106 ? 9.930 0.926 -21.161 1.00 94.56 106 ARG A O 1
ATOM 804 N N . ASP A 1 107 ? 8.702 2.671 -20.477 1.00 94.38 107 ASP A N 1
ATOM 805 C CA . ASP A 1 107 ? 9.681 3.175 -19.517 1.00 94.38 107 ASP A CA 1
ATOM 806 C C . ASP A 1 107 ? 9.507 2.528 -18.127 1.00 94.38 107 ASP A C 1
ATOM 808 O O . ASP A 1 107 ? 8.721 1.603 -17.943 1.00 94.38 107 ASP A O 1
ATOM 812 N N . ASN A 1 108 ? 10.242 3.015 -17.122 1.00 95.00 108 ASN A N 1
ATOM 813 C CA . ASN A 1 108 ? 10.057 2.618 -15.718 1.00 95.00 108 ASN A CA 1
ATOM 814 C C . ASN A 1 108 ? 9.015 3.498 -14.988 1.00 95.00 108 ASN A C 1
ATOM 816 O O . ASN A 1 108 ? 9.158 3.749 -13.793 1.00 95.00 108 ASN A O 1
ATOM 820 N N . SER A 1 109 ? 8.032 4.062 -15.704 1.00 95.69 109 SER A N 1
ATOM 821 C CA . SER A 1 109 ? 6.869 4.713 -15.090 1.00 95.69 109 SER A CA 1
ATOM 822 C C . SER A 1 109 ? 5.784 3.667 -14.849 1.00 95.69 109 SER A C 1
ATOM 824 O O . SER A 1 109 ? 5.340 3.042 -15.807 1.00 95.69 109 SER A O 1
ATOM 826 N N . PRO A 1 110 ? 5.238 3.521 -13.631 1.00 96.00 110 PRO A N 1
ATOM 827 C CA . PRO A 1 110 ? 4.075 2.660 -13.422 1.00 96.00 110 PRO A CA 1
ATOM 828 C C . PRO A 1 110 ? 2.877 3.084 -14.283 1.00 96.00 110 PRO A C 1
ATOM 830 O O . PRO A 1 110 ? 2.075 2.257 -14.715 1.00 96.00 110 PRO A O 1
ATOM 833 N N . ARG A 1 111 ? 2.760 4.386 -14.570 1.00 94.94 111 ARG A N 1
ATOM 834 C CA . ARG A 1 111 ? 1.633 4.940 -15.322 1.00 94.94 111 ARG A CA 1
ATOM 835 C C . ARG A 1 111 ? 1.656 4.542 -16.794 1.00 94.94 111 ARG A C 1
ATOM 837 O O . ARG A 1 111 ? 0.594 4.523 -17.407 1.00 94.94 111 ARG A O 1
ATOM 844 N N . SER A 1 112 ? 2.818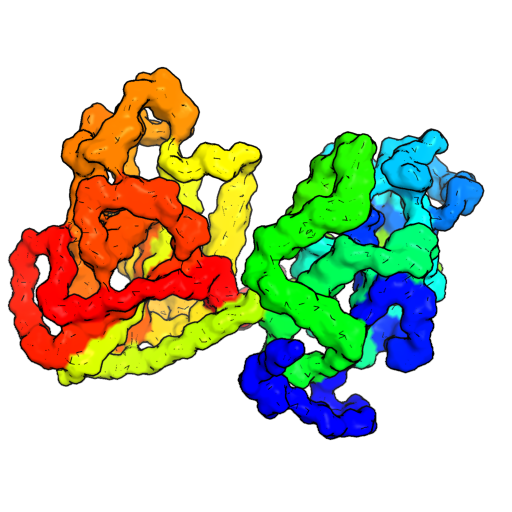 4.192 -17.352 1.00 94.50 112 SER A N 1
ATOM 845 C CA . SER A 1 112 ? 2.925 3.773 -18.756 1.00 94.50 112 SER A CA 1
ATOM 846 C C . SER A 1 112 ? 2.288 2.407 -19.037 1.00 94.50 112 SER A C 1
ATOM 848 O O . SER A 1 112 ? 2.115 2.058 -20.203 1.00 94.50 112 SER A O 1
ATOM 850 N N . TYR A 1 113 ? 1.874 1.682 -17.992 1.00 95.81 113 TYR A N 1
ATOM 851 C CA . TYR A 1 113 ? 1.224 0.371 -18.064 1.00 95.81 113 TYR A CA 1
ATOM 852 C C . TYR A 1 113 ? -0.294 0.416 -17.811 1.00 95.81 113 TYR A C 1
ATOM 854 O O . TYR A 1 113 ? -0.948 -0.622 -17.861 1.00 95.81 113 TYR A O 1
ATOM 862 N N . LEU A 1 114 ? -0.875 1.589 -17.523 1.00 92.69 114 LEU A N 1
ATOM 863 C CA . LEU A 1 114 ? -2.291 1.709 -17.132 1.00 92.69 114 LEU A CA 1
ATOM 864 C C . LEU A 1 114 ? -3.290 1.415 -18.253 1.00 92.69 114 LEU A C 1
ATOM 866 O O . LEU A 1 114 ? -4.429 1.071 -17.955 1.00 92.69 114 LEU A O 1
ATOM 870 N N . ASP A 1 115 ? -2.861 1.504 -19.510 1.00 88.75 115 ASP A N 1
ATOM 871 C CA . ASP A 1 115 ? -3.689 1.159 -20.672 1.00 88.75 115 ASP A CA 1
ATOM 872 C C . ASP A 1 115 ? -3.749 -0.362 -20.928 1.00 88.75 115 ASP A C 1
ATOM 874 O O . ASP A 1 115 ? -4.288 -0.805 -21.942 1.00 88.75 115 ASP A O 1
ATOM 878 N N . GLY A 1 116 ? -3.201 -1.166 -20.010 1.00 88.25 116 GLY A N 1
ATOM 879 C CA . GLY A 1 116 ? -3.095 -2.614 -20.137 1.00 88.25 116 GLY A CA 1
ATOM 880 C C . GLY A 1 116 ? -1.799 -3.061 -20.809 1.00 88.25 116 GLY A C 1
ATOM 881 O O . GLY A 1 116 ? -1.111 -2.289 -21.484 1.00 88.25 116 GLY A O 1
ATOM 882 N N . VAL A 1 117 ? -1.466 -4.339 -20.618 1.00 87.75 117 VAL A N 1
ATOM 883 C CA . VAL A 1 117 ? -0.312 -4.990 -21.250 1.00 87.75 117 VAL A CA 1
ATOM 884 C C . VAL A 1 117 ? -0.789 -6.173 -22.083 1.00 87.75 117 VAL A C 1
ATOM 886 O O . VAL A 1 117 ? -1.477 -7.059 -21.576 1.00 87.75 117 VAL A O 1
ATOM 889 N N . THR A 1 118 ? -0.443 -6.183 -23.370 1.00 85.81 118 THR A N 1
ATOM 890 C CA . THR A 1 118 ? -0.797 -7.270 -24.294 1.00 85.81 118 THR A CA 1
ATOM 891 C C . THR A 1 118 ? 0.174 -8.440 -24.204 1.00 85.81 118 THR A C 1
ATOM 893 O O . THR A 1 118 ? -0.227 -9.600 -24.316 1.00 85.81 118 THR A O 1
ATOM 896 N N . GLU A 1 119 ? 1.450 -8.145 -23.982 1.00 87.69 119 GLU A N 1
ATOM 897 C CA . GLU A 1 119 ? 2.519 -9.122 -23.840 1.00 87.69 119 GLU A CA 1
ATOM 898 C C . GLU A 1 119 ? 2.436 -9.820 -22.479 1.00 87.69 119 GLU A C 1
ATOM 900 O O . GLU A 1 119 ? 2.108 -9.223 -21.455 1.00 87.69 119 GLU A O 1
ATOM 905 N N . LYS A 1 120 ? 2.779 -11.109 -22.444 1.00 89.25 120 LYS A N 1
ATOM 906 C CA . LYS A 1 120 ? 2.775 -11.884 -21.193 1.00 89.25 120 LYS A CA 1
ATOM 907 C C . LYS A 1 120 ? 4.063 -11.734 -20.391 1.00 89.25 120 LYS A C 1
ATOM 909 O O . LYS A 1 120 ? 4.050 -11.917 -19.175 1.00 89.25 120 LYS A O 1
ATOM 914 N N . THR A 1 121 ? 5.154 -11.362 -21.052 1.00 93.50 121 THR A N 1
ATOM 915 C CA . THR A 1 121 ? 6.488 -11.301 -20.452 1.00 93.50 121 THR A CA 1
ATOM 916 C C . THR A 1 121 ? 7.134 -9.954 -20.724 1.00 93.50 121 THR A C 1
ATOM 918 O O . THR A 1 121 ? 7.090 -9.471 -21.851 1.00 93.50 121 THR A O 1
ATOM 921 N N . ALA A 1 122 ? 7.779 -9.374 -19.713 1.00 95.31 122 ALA A N 1
ATOM 922 C CA . ALA A 1 122 ? 8.609 -8.187 -19.859 1.00 95.31 122 ALA A CA 1
ATOM 923 C C . ALA A 1 122 ? 10.093 -8.531 -19.684 1.00 95.31 122 ALA A C 1
ATOM 925 O O . ALA A 1 122 ? 10.476 -9.204 -18.725 1.00 95.31 122 ALA A O 1
ATOM 926 N N . LEU A 1 123 ? 10.941 -8.025 -20.577 1.00 95.56 123 LEU A N 1
ATOM 927 C CA . LEU A 1 123 ? 12.386 -7.957 -20.381 1.00 95.56 123 LEU A CA 1
ATOM 928 C C . LEU A 1 123 ? 12.700 -6.554 -19.872 1.00 95.56 123 LEU A C 1
ATOM 930 O O . LEU A 1 123 ? 12.634 -5.577 -20.619 1.00 95.56 123 LEU A O 1
ATOM 934 N N . PHE A 1 124 ? 12.962 -6.454 -18.574 1.00 95.00 124 PHE A N 1
ATOM 935 C CA . PHE A 1 124 ? 12.923 -5.192 -17.854 1.00 95.00 124 PHE A CA 1
ATOM 936 C C . PHE A 1 124 ? 14.319 -4.753 -17.412 1.00 95.00 124 PHE A C 1
ATOM 938 O O . PHE A 1 124 ? 14.966 -5.414 -16.596 1.00 95.00 124 PHE A O 1
ATOM 945 N N . LEU A 1 125 ? 14.794 -3.620 -17.928 1.00 93.88 125 LEU A N 1
ATOM 946 C CA . LEU A 1 125 ? 16.082 -3.051 -17.541 1.00 93.88 125 LEU A CA 1
ATOM 947 C C . LEU A 1 125 ? 15.890 -2.037 -16.414 1.00 93.88 125 LEU A C 1
ATOM 949 O O . LEU A 1 125 ? 15.202 -1.031 -16.565 1.00 93.88 125 LEU A O 1
ATOM 953 N N . THR A 1 126 ? 16.535 -2.285 -15.277 1.00 88.75 126 THR A N 1
ATOM 954 C CA . THR A 1 126 ? 16.585 -1.326 -14.167 1.00 88.75 126 THR A CA 1
ATOM 955 C C . THR A 1 126 ? 17.998 -1.210 -13.622 1.00 88.75 126 THR A C 1
ATOM 957 O O . THR A 1 126 ? 18.728 -2.199 -13.495 1.00 88.75 126 THR A O 1
ATOM 960 N N . THR A 1 127 ? 18.386 0.009 -13.264 1.00 78.19 127 THR A N 1
ATOM 961 C CA . THR A 1 127 ? 19.723 0.290 -12.746 1.00 78.19 127 THR A CA 1
ATOM 962 C C . THR A 1 127 ? 19.920 -0.203 -11.304 1.00 78.19 127 THR A C 1
ATOM 964 O O . THR A 1 127 ? 20.999 -0.695 -10.966 1.00 78.19 127 THR A O 1
ATOM 967 N N . ASN A 1 128 ? 18.901 -0.067 -10.448 1.00 78.75 128 ASN A N 1
ATOM 968 C CA . ASN A 1 128 ? 19.023 -0.317 -9.005 1.00 78.75 128 ASN A CA 1
ATOM 969 C C . ASN A 1 128 ? 18.553 -1.728 -8.635 1.00 78.75 128 ASN A C 1
ATOM 971 O O . ASN A 1 128 ? 19.335 -2.517 -8.100 1.00 78.75 128 ASN A O 1
ATOM 975 N N . GLY A 1 129 ? 17.323 -2.091 -9.009 1.00 71.19 129 GLY A N 1
ATOM 976 C CA . GLY A 1 129 ? 16.738 -3.395 -8.686 1.00 71.19 129 GLY A CA 1
ATOM 977 C C . GLY A 1 129 ? 17.574 -4.612 -9.113 1.00 71.19 129 GLY A C 1
ATOM 978 O O . GLY A 1 129 ? 17.631 -5.609 -8.395 1.00 71.19 129 GLY A O 1
ATOM 979 N N . THR A 1 130 ? 18.299 -4.535 -10.234 1.00 81.62 130 THR A N 1
ATOM 980 C CA . THR A 1 130 ? 19.133 -5.651 -10.727 1.00 81.62 130 THR A CA 1
ATOM 981 C C . THR A 1 130 ? 20.402 -5.866 -9.915 1.00 81.62 130 THR A C 1
ATOM 983 O O . THR A 1 130 ? 20.925 -6.976 -9.886 1.00 81.62 130 THR A O 1
ATOM 986 N N . ARG A 1 131 ? 20.886 -4.842 -9.204 1.00 84.81 131 ARG A N 1
ATOM 987 C CA . ARG A 1 131 ? 22.055 -4.968 -8.325 1.00 84.81 131 ARG A CA 1
ATOM 988 C C . ARG A 1 131 ? 21.735 -5.538 -6.961 1.00 84.81 131 ARG A C 1
ATOM 990 O O . ARG A 1 131 ? 22.626 -6.105 -6.335 1.00 84.81 131 ARG A O 1
ATOM 997 N N . ALA A 1 132 ? 20.485 -5.429 -6.528 1.00 87.38 132 ALA A N 1
ATOM 998 C CA . ALA A 1 132 ? 20.016 -6.105 -5.332 1.00 87.38 132 ALA A CA 1
ATOM 999 C C . ALA A 1 132 ? 19.887 -7.620 -5.553 1.00 87.38 132 ALA A C 1
ATOM 1001 O O . ALA A 1 132 ? 20.235 -8.400 -4.669 1.00 87.38 132 ALA A O 1
ATOM 1002 N N . LEU A 1 133 ? 19.460 -8.044 -6.751 1.00 90.31 133 LEU A N 1
ATOM 1003 C CA . LEU A 1 133 ? 19.176 -9.448 -7.058 1.00 90.31 133 LEU A CA 1
ATOM 1004 C C . LEU A 1 133 ? 20.303 -10.432 -6.688 1.00 90.31 133 LEU A C 1
ATOM 1006 O O . LEU A 1 133 ? 19.996 -11.395 -5.988 1.00 90.31 133 LEU A O 1
ATOM 1010 N N . PRO A 1 134 ? 21.585 -10.242 -7.064 1.00 90.69 134 PRO A N 1
ATOM 1011 C CA . PRO A 1 134 ? 22.656 -11.181 -6.714 1.00 90.69 134 PRO A CA 1
ATOM 1012 C C . PRO A 1 134 ? 22.743 -11.534 -5.224 1.00 90.69 134 PRO A C 1
ATOM 1014 O O . PRO A 1 134 ? 23.127 -12.653 -4.893 1.00 90.69 134 PRO A O 1
ATOM 1017 N N . TRP A 1 135 ? 22.347 -10.615 -4.343 1.00 91.69 135 TRP A N 1
ATOM 1018 C CA . TRP A 1 135 ? 22.389 -10.798 -2.893 1.00 91.69 135 TRP A CA 1
ATOM 1019 C C . TRP A 1 135 ? 21.219 -11.615 -2.346 1.00 91.69 135 TRP A C 1
ATOM 1021 O O . TRP A 1 135 ? 21.343 -12.246 -1.301 1.00 91.69 135 TRP A O 1
ATOM 1031 N N . VAL A 1 136 ? 20.083 -11.616 -3.048 1.00 93.69 136 VAL A N 1
ATOM 1032 C CA . VAL A 1 136 ? 18.818 -12.187 -2.552 1.00 93.69 136 VAL A CA 1
ATOM 1033 C C . VAL A 1 136 ? 18.242 -13.282 -3.434 1.00 93.69 136 VAL A C 1
ATOM 1035 O O . VAL A 1 136 ? 17.307 -13.967 -3.040 1.00 93.69 136 VAL A O 1
ATOM 1038 N N . ARG A 1 137 ? 18.858 -13.546 -4.588 1.00 91.12 137 ARG A N 1
ATOM 1039 C CA . ARG A 1 137 ? 18.501 -14.630 -5.515 1.00 91.12 137 ARG A CA 1
ATOM 1040 C C . ARG A 1 137 ? 18.563 -16.030 -4.916 1.00 91.12 137 ARG A C 1
ATOM 1042 O O . ARG A 1 137 ? 18.129 -16.961 -5.582 1.00 91.12 137 ARG A O 1
ATOM 1049 N N . ARG A 1 138 ? 19.127 -16.210 -3.723 1.00 90.44 138 ARG A N 1
ATOM 1050 C CA . ARG A 1 138 ? 19.159 -17.498 -3.014 1.00 90.44 138 ARG A CA 1
ATOM 1051 C C . ARG A 1 138 ? 18.204 -17.563 -1.832 1.00 90.44 138 ARG A C 1
ATOM 1053 O O . ARG A 1 138 ? 18.222 -18.568 -1.135 1.00 90.44 138 ARG A O 1
ATOM 1060 N N . SER A 1 139 ? 17.419 -16.516 -1.579 1.00 95.75 139 SER A N 1
ATOM 1061 C CA . SER A 1 139 ? 16.493 -16.527 -0.454 1.00 95.75 139 SER A CA 1
ATOM 1062 C C . SER A 1 139 ? 15.465 -17.643 -0.574 1.00 95.75 139 SER A C 1
ATOM 1064 O O . SER A 1 139 ? 15.195 -18.130 -1.668 1.00 95.75 139 SER A O 1
ATOM 1066 N N . LYS A 1 140 ? 14.868 -18.048 0.548 1.00 92.88 140 LYS A N 1
ATOM 1067 C CA . LYS A 1 140 ? 13.825 -19.081 0.529 1.00 92.88 140 LYS A CA 1
ATOM 1068 C C . LYS A 1 140 ? 12.602 -18.627 -0.265 1.00 92.88 140 LYS A C 1
ATOM 1070 O O . LYS A 1 140 ? 11.968 -19.422 -0.951 1.00 92.88 140 LYS A O 1
ATOM 1075 N N . MET A 1 141 ? 12.267 -17.347 -0.134 1.00 95.31 141 MET A N 1
ATOM 1076 C CA . MET A 1 141 ? 11.234 -16.674 -0.912 1.00 95.31 141 MET A CA 1
ATOM 1077 C C . MET A 1 141 ? 11.715 -15.262 -1.237 1.00 95.31 141 MET A C 1
ATOM 1079 O O . MET A 1 141 ? 12.321 -14.606 -0.387 1.00 95.31 141 MET A O 1
ATOM 1083 N N . LEU A 1 142 ? 11.443 -14.782 -2.447 1.00 97.62 142 LEU A N 1
ATOM 1084 C CA . LEU A 1 142 ? 11.732 -13.410 -2.861 1.00 97.62 142 LEU A CA 1
ATOM 1085 C C . LEU A 1 142 ? 10.500 -12.817 -3.541 1.00 97.62 142 LEU A C 1
ATOM 1087 O O . LEU A 1 142 ? 9.954 -13.405 -4.474 1.00 97.62 142 LEU A O 1
ATOM 1091 N N . VAL A 1 143 ? 10.065 -11.656 -3.061 1.00 98.31 143 VAL A N 1
ATOM 1092 C CA . VAL A 1 143 ? 8.900 -10.926 -3.576 1.00 98.31 143 VAL A CA 1
ATOM 1093 C C . VAL A 1 143 ? 9.222 -9.443 -3.740 1.00 98.31 143 VAL A C 1
ATOM 1095 O O . VAL A 1 143 ? 10.153 -8.941 -3.108 1.00 98.31 143 VAL A O 1
ATOM 1098 N N . LEU A 1 144 ? 8.454 -8.732 -4.566 1.00 98.50 144 LEU A N 1
ATOM 1099 C CA . LEU A 1 144 ? 8.559 -7.273 -4.688 1.00 98.50 144 LEU A CA 1
ATOM 1100 C C . LEU A 1 144 ? 7.535 -6.560 -3.801 1.00 98.50 144 LEU A C 1
ATOM 1102 O O . LEU A 1 144 ? 6.351 -6.913 -3.789 1.00 98.50 144 LEU A O 1
ATOM 1106 N N . GLY A 1 145 ? 7.994 -5.526 -3.095 1.00 98.12 145 GLY A N 1
ATOM 1107 C CA . GLY A 1 145 ? 7.165 -4.688 -2.233 1.00 98.12 145 GLY A CA 1
ATOM 1108 C C . GLY A 1 145 ? 7.164 -3.215 -2.633 1.00 98.12 145 GLY A C 1
ATOM 1109 O O . GLY A 1 145 ? 8.182 -2.656 -3.041 1.00 98.12 145 GLY A O 1
ATOM 1110 N N . SER A 1 146 ? 6.000 -2.588 -2.498 1.00 98.44 146 SER A N 1
ATOM 1111 C CA . SER A 1 146 ? 5.757 -1.154 -2.678 1.00 98.44 146 SER A CA 1
ATOM 1112 C C . SER A 1 146 ? 4.552 -0.729 -1.823 1.00 98.44 146 SER A C 1
ATOM 1114 O O . SER A 1 146 ? 3.855 -1.583 -1.263 1.00 98.44 146 SER A O 1
ATOM 1116 N N . PHE A 1 147 ? 4.233 0.567 -1.763 1.00 97.06 147 PHE A N 1
ATOM 1117 C CA . PHE A 1 147 ? 2.965 1.009 -1.164 1.00 97.06 147 PHE A CA 1
ATOM 1118 C C . PHE A 1 147 ? 1.740 0.481 -1.930 1.00 97.06 147 PHE A C 1
ATOM 1120 O O . PHE A 1 147 ? 0.695 0.246 -1.323 1.00 97.06 147 PHE A O 1
ATOM 1127 N N . LEU A 1 148 ? 1.871 0.236 -3.241 1.00 96.50 148 LEU A N 1
ATOM 1128 C CA . LEU A 1 148 ? 0.780 -0.214 -4.112 1.00 96.50 148 LEU A CA 1
ATOM 1129 C C . LEU A 1 148 ? 0.247 -1.607 -3.759 1.00 96.50 148 LEU A C 1
ATOM 1131 O O . LEU A 1 148 ? -0.901 -1.912 -4.077 1.00 96.50 148 LEU A O 1
ATOM 1135 N N . ASN A 1 149 ? 1.068 -2.457 -3.142 1.00 97.31 149 ASN A N 1
ATOM 1136 C CA . ASN A 1 149 ? 0.733 -3.840 -2.798 1.00 97.31 149 ASN A CA 1
ATOM 1137 C C . ASN A 1 149 ? 1.100 -4.197 -1.350 1.00 97.31 149 ASN A C 1
ATOM 1139 O O . ASN A 1 149 ? 1.422 -5.348 -1.044 1.00 97.31 149 ASN A O 1
ATOM 1143 N N . ALA A 1 150 ? 1.054 -3.216 -0.448 1.00 96.06 150 ALA A N 1
ATOM 1144 C CA . ALA A 1 150 ? 1.442 -3.396 0.945 1.00 96.06 150 ALA A CA 1
ATOM 1145 C C . ALA A 1 150 ? 0.674 -4.536 1.635 1.00 96.06 150 ALA A C 1
ATOM 1147 O O . ALA A 1 150 ? 1.286 -5.355 2.327 1.00 96.06 150 ALA A O 1
ATOM 1148 N N . SER A 1 151 ? -0.637 -4.660 1.392 1.00 88.75 151 SER A N 1
ATOM 1149 C CA . SER A 1 151 ? -1.422 -5.793 1.889 1.00 88.75 151 SER A CA 1
ATOM 1150 C C . SER A 1 151 ? -0.908 -7.124 1.367 1.00 88.75 151 SER A C 1
ATOM 1152 O O . SER A 1 151 ? -0.801 -8.074 2.142 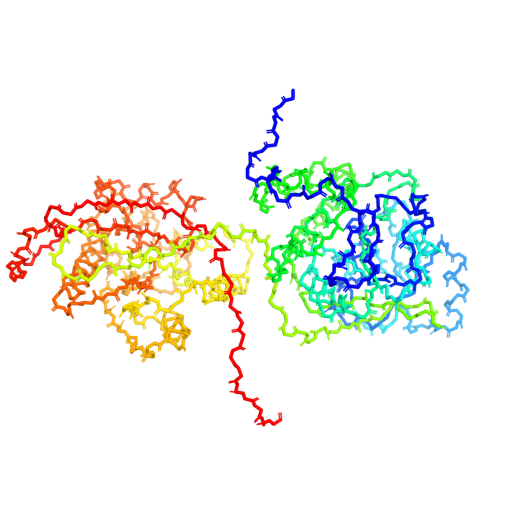1.00 88.75 151 SER A O 1
ATOM 1154 N N . ALA A 1 152 ? -0.579 -7.209 0.076 1.00 92.69 152 ALA A N 1
ATOM 1155 C CA . ALA A 1 152 ? -0.120 -8.449 -0.535 1.00 92.69 152 ALA A CA 1
ATOM 1156 C C . ALA A 1 152 ? 1.155 -8.960 0.133 1.00 92.69 152 ALA A C 1
ATOM 1158 O O . ALA A 1 152 ? 1.250 -10.132 0.512 1.00 92.69 152 ALA A O 1
ATOM 1159 N N . VAL A 1 153 ? 2.099 -8.046 0.353 1.00 97.94 153 VAL A N 1
ATOM 1160 C CA . VAL A 1 153 ? 3.354 -8.319 1.050 1.00 97.94 153 VAL A CA 1
ATOM 1161 C C . VAL A 1 153 ? 3.090 -8.760 2.488 1.00 97.94 153 VAL A C 1
ATOM 1163 O O . VAL A 1 153 ? 3.530 -9.837 2.884 1.00 97.94 153 VAL A O 1
ATOM 1166 N N . VAL A 1 154 ? 2.342 -7.973 3.271 1.00 94.75 154 VAL A N 1
ATOM 1167 C CA . VAL A 1 154 ? 2.121 -8.255 4.700 1.00 94.75 154 VAL A CA 1
ATOM 1168 C C . VAL A 1 154 ? 1.373 -9.570 4.906 1.00 94.75 154 VAL A C 1
ATOM 1170 O O . VAL A 1 154 ? 1.754 -10.357 5.771 1.00 94.75 154 VAL A O 1
ATOM 1173 N N . ARG A 1 155 ? 0.350 -9.861 4.093 1.00 88.81 155 ARG A N 1
ATOM 1174 C CA . ARG A 1 155 ? -0.363 -11.146 4.152 1.00 88.81 155 ARG A CA 1
ATOM 1175 C C . ARG A 1 155 ? 0.550 -12.322 3.844 1.00 88.81 155 ARG A C 1
ATOM 1177 O O . ARG A 1 155 ? 0.486 -13.321 4.551 1.00 88.81 155 ARG A O 1
ATOM 1184 N N . THR A 1 156 ? 1.392 -12.192 2.821 1.00 92.00 156 THR A N 1
ATOM 1185 C CA . THR A 1 156 ? 2.347 -13.241 2.441 1.00 92.00 156 THR A CA 1
ATOM 1186 C C . THR A 1 156 ? 3.355 -13.479 3.553 1.00 92.00 156 THR A C 1
ATOM 1188 O O . THR A 1 156 ? 3.578 -14.623 3.936 1.00 92.00 156 THR A O 1
ATOM 1191 N N . VAL A 1 157 ? 3.907 -12.407 4.128 1.00 93.94 157 VAL A N 1
ATOM 1192 C CA . VAL A 1 157 ? 4.801 -12.509 5.281 1.00 93.94 157 VAL A CA 1
ATOM 1193 C C . VAL A 1 157 ? 4.114 -13.274 6.409 1.00 93.94 157 VAL A C 1
ATOM 1195 O O . VAL A 1 157 ? 4.617 -14.312 6.822 1.00 93.94 157 VAL A O 1
ATOM 1198 N N . LEU A 1 158 ? 2.942 -12.818 6.858 1.00 85.44 158 LEU A N 1
ATOM 1199 C CA . LEU A 1 158 ? 2.208 -13.430 7.969 1.00 85.44 158 LEU A CA 1
ATOM 1200 C C . LEU A 1 158 ? 1.827 -14.894 7.717 1.00 85.44 158 LEU A C 1
ATOM 1202 O O . LEU A 1 158 ? 1.885 -15.694 8.648 1.00 85.44 158 LEU A O 1
ATOM 1206 N N . ALA A 1 159 ? 1.451 -15.243 6.484 1.00 84.50 159 ALA A N 1
ATOM 1207 C CA . ALA A 1 159 ? 1.101 -16.609 6.106 1.00 84.50 159 ALA A CA 1
ATOM 1208 C C . ALA A 1 159 ? 2.302 -17.567 6.172 1.00 84.50 159 ALA A C 1
ATOM 1210 O O . ALA A 1 159 ? 2.112 -18.742 6.467 1.00 84.50 159 ALA A O 1
ATOM 1211 N N . HIS A 1 160 ? 3.519 -17.060 5.952 1.00 85.69 160 HIS A N 1
ATOM 1212 C CA . HIS A 1 160 ? 4.737 -17.867 5.855 1.00 85.69 160 HIS A CA 1
ATOM 1213 C C . HIS A 1 160 ? 5.721 -17.690 7.015 1.00 85.69 160 HIS A C 1
ATOM 1215 O O . HIS A 1 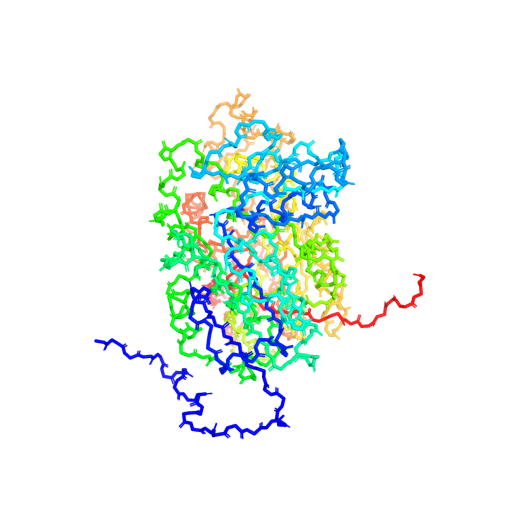160 ? 6.781 -18.308 6.996 1.00 85.69 160 HIS A O 1
ATOM 1221 N N . LEU A 1 161 ? 5.401 -16.906 8.053 1.00 81.56 161 LEU A N 1
ATOM 1222 C CA . LEU A 1 161 ? 6.299 -16.688 9.203 1.00 81.56 161 LEU A CA 1
ATOM 1223 C C . LEU A 1 161 ? 6.741 -17.982 9.909 1.00 81.56 161 LEU A C 1
ATOM 1225 O O . LEU A 1 161 ? 7.786 -17.985 10.550 1.00 81.56 161 LEU A O 1
ATOM 1229 N N . GLN A 1 162 ? 5.953 -19.059 9.818 1.00 79.31 162 GLN A N 1
ATOM 1230 C CA . GLN A 1 162 ? 6.311 -20.376 10.363 1.00 79.31 162 GLN A CA 1
ATOM 1231 C C . GLN A 1 162 ? 7.140 -21.225 9.391 1.00 79.31 162 GLN A C 1
ATOM 1233 O O . GLN A 1 162 ? 7.829 -22.147 9.820 1.00 79.31 162 GLN A O 1
ATOM 1238 N N . ASP A 1 163 ? 7.090 -20.909 8.096 1.00 82.00 163 ASP A N 1
ATOM 1239 C CA . ASP A 1 163 ? 7.810 -21.632 7.052 1.00 82.00 163 ASP A CA 1
ATOM 1240 C C . ASP A 1 163 ? 9.223 -21.079 6.845 1.00 82.00 163 ASP A C 1
ATOM 1242 O O . ASP A 1 163 ? 10.076 -21.774 6.298 1.00 82.00 163 ASP A O 1
ATOM 1246 N N . VAL A 1 164 ? 9.495 -19.837 7.246 1.00 86.62 164 VAL A N 1
ATOM 1247 C CA . VAL A 1 164 ? 10.792 -19.168 7.062 1.00 86.62 164 VAL A CA 1
ATOM 1248 C C . VAL A 1 164 ? 11.436 -18.832 8.403 1.00 86.62 164 VAL A C 1
ATOM 1250 O O . VAL A 1 164 ? 10.748 -18.585 9.388 1.00 86.62 164 VAL A O 1
ATOM 1253 N N . SER A 1 165 ? 12.767 -18.757 8.447 1.00 84.44 165 SER A N 1
ATOM 1254 C CA . SER A 1 165 ? 13.484 -18.413 9.686 1.00 84.44 165 SER A CA 1
ATOM 1255 C C . SER A 1 165 ? 13.326 -16.935 10.066 1.00 84.44 165 SER A C 1
ATOM 1257 O O . SER A 1 165 ? 13.630 -16.528 11.185 1.00 84.44 165 SER A O 1
ATOM 1259 N N . GLY A 1 166 ? 12.891 -16.090 9.129 1.00 88.31 166 GLY A N 1
ATOM 1260 C CA . GLY A 1 166 ? 12.584 -14.677 9.346 1.00 88.31 166 GLY A CA 1
ATOM 1261 C C . GLY A 1 166 ? 12.390 -13.916 8.038 1.00 88.31 166 GLY A C 1
ATOM 1262 O O . GLY A 1 166 ? 12.348 -14.509 6.956 1.00 88.31 166 GLY A O 1
ATOM 1263 N N . VAL A 1 167 ? 12.285 -12.597 8.154 1.00 96.50 167 VAL A N 1
ATOM 1264 C CA . VAL A 1 167 ? 11.938 -11.684 7.062 1.00 96.50 167 VAL A CA 1
ATOM 1265 C C . VAL A 1 167 ? 13.021 -10.627 6.904 1.00 96.50 167 VAL A C 1
ATOM 1267 O O . VAL A 1 167 ? 13.489 -10.072 7.894 1.00 96.50 167 VAL A O 1
ATOM 1270 N N . VAL A 1 168 ? 13.378 -10.307 5.663 1.00 98.19 168 VAL A N 1
ATOM 1271 C CA . VAL A 1 168 ? 14.277 -9.193 5.340 1.00 98.19 168 VAL A CA 1
ATOM 1272 C C . VAL A 1 168 ? 13.564 -8.248 4.380 1.00 98.19 168 VAL A C 1
ATOM 1274 O O . VAL A 1 168 ? 13.196 -8.643 3.275 1.00 98.19 168 VAL A O 1
ATOM 1277 N N . LEU A 1 169 ? 13.369 -7.000 4.795 1.00 98.44 169 LEU A N 1
ATOM 1278 C CA . LEU A 1 169 ? 12.930 -5.916 3.920 1.00 98.44 169 LEU A CA 1
ATOM 1279 C C . LEU A 1 169 ? 14.188 -5.250 3.354 1.00 98.44 169 LEU A C 1
ATOM 1281 O O . LEU A 1 169 ? 14.908 -4.564 4.079 1.00 98.44 169 LEU A O 1
ATOM 1285 N N . LEU A 1 170 ? 14.485 -5.506 2.082 1.00 98.25 170 LEU A N 1
ATOM 1286 C CA . LEU A 1 170 ? 15.681 -5.003 1.416 1.00 98.25 170 LEU A CA 1
ATOM 1287 C C . LEU A 1 170 ? 15.337 -3.789 0.551 1.00 98.25 170 LEU A C 1
ATOM 1289 O O . LEU A 1 170 ? 14.618 -3.921 -0.440 1.00 98.25 170 LEU A O 1
ATOM 1293 N N . CYS A 1 171 ? 15.917 -2.639 0.877 1.00 97.38 171 CYS A N 1
ATOM 1294 C CA . CYS A 1 171 ? 15.912 -1.462 0.014 1.00 97.38 171 CYS A CA 1
ATOM 1295 C C . CYS A 1 171 ? 16.918 -1.650 -1.132 1.00 97.38 171 CYS A C 1
ATOM 1297 O O . CYS A 1 171 ? 18.066 -2.037 -0.901 1.00 97.38 171 CYS A O 1
ATOM 1299 N N . ALA A 1 172 ? 16.509 -1.360 -2.366 1.00 94.62 172 ALA A N 1
ATOM 1300 C CA . ALA A 1 172 ? 17.377 -1.428 -3.537 1.00 94.62 172 ALA A CA 1
ATOM 1301 C C . ALA A 1 172 ? 18.425 -0.308 -3.528 1.00 94.62 172 ALA A C 1
ATOM 1303 O O . ALA A 1 172 ? 19.539 -0.506 -4.023 1.00 94.62 172 ALA A O 1
ATOM 1304 N N . GLY A 1 173 ? 18.083 0.843 -2.938 1.00 92.25 173 GLY A N 1
ATOM 1305 C CA . GLY A 1 173 ? 18.949 2.010 -2.880 1.00 92.25 173 GLY A CA 1
ATOM 1306 C C . GLY A 1 173 ? 19.041 2.738 -4.222 1.00 92.25 173 GLY A C 1
ATOM 1307 O O . GLY A 1 173 ? 18.428 2.377 -5.224 1.00 92.25 173 GLY A O 1
ATOM 1308 N N . THR A 1 174 ? 19.861 3.781 -4.251 1.00 87.44 174 THR A N 1
ATOM 1309 C CA . THR A 1 174 ? 20.167 4.575 -5.442 1.00 87.44 174 THR A CA 1
ATOM 1310 C C . THR A 1 174 ? 21.649 4.481 -5.798 1.00 87.44 174 THR A C 1
ATOM 1312 O O . THR A 1 174 ? 22.419 3.747 -5.171 1.00 87.44 174 THR A O 1
ATOM 1315 N N . GLU A 1 175 ? 22.041 5.175 -6.866 1.00 83.75 175 GLU A N 1
ATOM 1316 C CA . GLU A 1 175 ? 23.389 5.133 -7.438 1.00 83.75 175 GLU A CA 1
ATOM 1317 C C . GLU A 1 175 ? 23.869 3.702 -7.654 1.00 83.75 175 GLU A C 1
ATOM 1319 O O . GLU A 1 175 ? 25.015 3.352 -7.387 1.00 83.75 175 GLU A O 1
ATOM 1324 N N . ARG A 1 176 ? 22.973 2.863 -8.190 1.00 80.44 176 ARG A N 1
ATOM 1325 C CA . ARG A 1 176 ? 23.259 1.460 -8.444 1.00 80.44 176 ARG A CA 1
ATOM 1326 C C . ARG A 1 176 ? 23.514 0.686 -7.130 1.00 80.44 176 ARG A C 1
ATOM 1328 O O . ARG A 1 176 ? 24.458 -0.105 -7.045 1.00 80.44 176 ARG A O 1
ATOM 1335 N N . GLY A 1 177 ? 22.675 0.919 -6.123 1.00 78.44 177 GLY A N 1
ATOM 1336 C CA . GLY A 1 177 ? 22.644 0.182 -4.855 1.00 78.44 177 GLY A CA 1
ATOM 1337 C C . GLY A 1 177 ? 23.789 0.477 -3.886 1.00 78.44 177 GLY A C 1
ATOM 1338 O O . GLY A 1 177 ? 24.097 -0.368 -3.049 1.00 78.44 177 GLY A O 1
ATOM 1339 N N . THR A 1 178 ? 24.442 1.638 -4.002 1.00 85.06 178 THR A N 1
ATOM 1340 C CA . THR A 1 178 ? 25.533 2.055 -3.097 1.00 85.06 178 THR A CA 1
ATOM 1341 C C . THR A 1 178 ? 25.172 3.238 -2.206 1.00 85.06 178 THR A C 1
ATOM 1343 O O . THR A 1 178 ? 25.904 3.529 -1.265 1.00 85.06 178 THR A O 1
ATOM 1346 N N . VAL A 1 179 ? 24.063 3.928 -2.483 1.00 92.12 179 VAL A N 1
ATOM 1347 C CA . VAL A 1 179 ? 23.581 5.066 -1.687 1.00 92.12 179 VAL A CA 1
ATOM 1348 C C . VAL A 1 179 ? 22.169 4.784 -1.193 1.00 92.12 179 VAL A C 1
ATOM 1350 O O . VAL A 1 179 ? 21.329 4.291 -1.944 1.00 92.12 179 VAL A O 1
ATOM 1353 N N . ARG A 1 180 ? 21.911 5.048 0.090 1.00 94.50 180 ARG A N 1
ATOM 1354 C CA . ARG A 1 180 ? 20.611 4.790 0.725 1.00 94.50 180 ARG A CA 1
ATOM 1355 C C . ARG A 1 180 ? 19.501 5.583 0.032 1.00 94.50 180 ARG A C 1
ATOM 1357 O O . ARG A 1 180 ? 19.686 6.756 -0.289 1.00 94.50 180 ARG A O 1
ATOM 1364 N N . SER A 1 181 ? 18.349 4.948 -0.166 1.00 95.06 181 SER A N 1
ATOM 1365 C CA . SER A 1 181 ? 17.142 5.583 -0.701 1.00 95.06 181 SER A CA 1
ATOM 1366 C C . SER A 1 181 ? 16.167 5.866 0.444 1.00 95.06 181 SER A C 1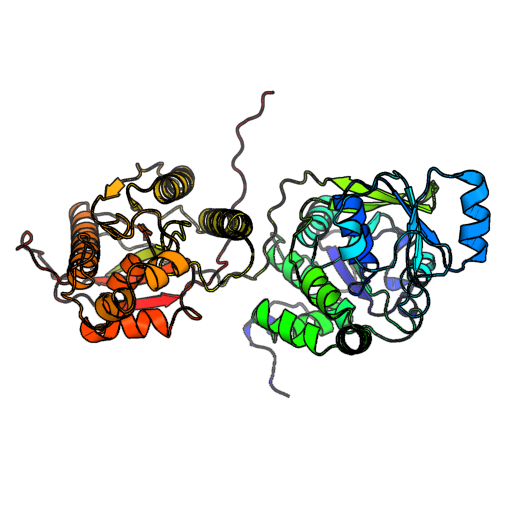
ATOM 1368 O O . SER A 1 181 ? 15.764 4.961 1.175 1.00 95.06 181 SER A O 1
ATOM 1370 N N . GLN A 1 182 ? 15.812 7.141 0.623 1.00 95.81 182 GLN A N 1
ATOM 1371 C CA . GLN A 1 182 ? 14.857 7.554 1.657 1.00 95.81 182 GLN A CA 1
ATOM 1372 C C . GLN A 1 182 ? 13.440 7.079 1.329 1.00 95.81 182 GLN A C 1
ATOM 1374 O O . GLN A 1 182 ? 12.706 6.674 2.221 1.00 95.81 182 GLN A O 1
ATOM 1379 N N . ASP A 1 183 ? 13.075 7.091 0.052 1.00 96.44 183 ASP A N 1
ATOM 1380 C CA . ASP A 1 183 ? 11.815 6.574 -0.466 1.00 96.44 183 ASP A CA 1
ATOM 1381 C C . ASP A 1 183 ? 11.666 5.058 -0.226 1.00 96.44 183 ASP A C 1
ATOM 1383 O O . ASP A 1 183 ? 10.621 4.622 0.270 1.00 96.44 183 ASP A O 1
ATOM 1387 N N . ASP A 1 184 ? 12.721 4.266 -0.449 1.00 97.44 184 ASP A N 1
ATOM 1388 C CA . ASP A 1 184 ? 12.736 2.840 -0.103 1.00 97.44 184 ASP A CA 1
ATOM 1389 C C . ASP A 1 184 ? 12.634 2.624 1.414 1.00 97.44 184 ASP A C 1
ATOM 1391 O O . ASP A 1 184 ? 11.864 1.776 1.862 1.00 97.44 184 ASP A O 1
ATOM 1395 N N . GLU A 1 185 ? 13.373 3.396 2.224 1.00 96.56 185 GLU A N 1
ATOM 1396 C CA . GLU A 1 185 ? 13.304 3.327 3.693 1.00 96.56 185 GLU A CA 1
ATOM 1397 C C . GLU A 1 185 ? 11.907 3.663 4.228 1.00 96.56 185 GLU A C 1
ATOM 1399 O O . GLU A 1 185 ? 11.418 2.982 5.133 1.00 96.56 185 GLU A O 1
ATOM 1404 N N . LEU A 1 186 ? 11.246 4.682 3.668 1.00 96.62 186 LEU A N 1
ATOM 1405 C CA . LEU A 1 186 ? 9.871 5.039 4.017 1.00 96.62 186 LEU A CA 1
ATOM 1406 C C . LEU A 1 186 ? 8.910 3.896 3.685 1.00 96.62 186 LEU A C 1
ATOM 1408 O O . LEU A 1 186 ? 8.073 3.537 4.516 1.00 96.62 186 LEU A O 1
ATOM 1412 N N . CYS A 1 187 ? 9.063 3.279 2.511 1.00 97.94 187 CYS A N 1
ATOM 1413 C CA . CYS A 1 187 ? 8.266 2.123 2.113 1.00 97.94 187 CYS A CA 1
ATOM 1414 C C . CYS A 1 187 ? 8.532 0.902 3.010 1.00 97.94 187 CYS A C 1
ATOM 1416 O O . CYS A 1 187 ? 7.587 0.277 3.494 1.00 97.94 187 CYS A O 1
ATOM 1418 N N . ALA A 1 188 ? 9.793 0.579 3.300 1.00 97.69 188 ALA A N 1
ATOM 1419 C CA . ALA A 1 188 ? 10.172 -0.522 4.186 1.00 97.69 188 ALA A CA 1
ATOM 1420 C C . ALA A 1 188 ? 9.640 -0.313 5.610 1.00 97.69 188 ALA A C 1
ATOM 1422 O O . ALA A 1 188 ? 9.032 -1.213 6.191 1.00 97.69 188 ALA A O 1
ATOM 1423 N N . GLY A 1 189 ? 9.801 0.893 6.157 1.00 94.06 189 GLY A N 1
ATOM 1424 C CA . GLY A 1 189 ? 9.273 1.260 7.466 1.00 94.06 189 GLY A CA 1
ATOM 1425 C C . GLY A 1 189 ? 7.749 1.189 7.520 1.00 94.06 189 GLY A C 1
ATOM 1426 O O . GLY A 1 189 ? 7.192 0.710 8.507 1.00 94.06 189 GLY A O 1
ATOM 1427 N N . TYR A 1 190 ? 7.065 1.606 6.455 1.00 94.44 190 TYR A N 1
ATOM 1428 C CA . TYR A 1 190 ? 5.615 1.484 6.341 1.00 94.44 190 TYR A CA 1
ATOM 1429 C C . TYR A 1 190 ? 5.152 0.022 6.299 1.00 94.44 190 TYR A C 1
ATOM 1431 O O . TYR A 1 190 ? 4.224 -0.347 7.024 1.00 94.44 190 TYR A O 1
ATOM 1439 N N . LEU A 1 191 ? 5.816 -0.831 5.512 1.00 96.25 191 LEU A N 1
ATOM 1440 C CA . LEU A 1 191 ? 5.541 -2.271 5.470 1.00 96.25 191 LEU A CA 1
ATOM 1441 C C . LEU A 1 191 ? 5.777 -2.920 6.840 1.00 96.25 191 LEU A C 1
ATOM 1443 O O . LEU A 1 191 ? 4.941 -3.700 7.292 1.00 96.25 191 LEU A O 1
ATOM 1447 N N . LEU A 1 192 ? 6.854 -2.552 7.541 1.00 90.69 192 LEU A N 1
ATOM 1448 C CA . LEU A 1 192 ? 7.143 -3.029 8.895 1.00 90.69 192 LEU A CA 1
ATOM 1449 C C . LEU A 1 192 ? 6.093 -2.560 9.914 1.00 90.69 192 LEU A C 1
ATOM 1451 O O . LEU A 1 192 ? 5.587 -3.369 10.691 1.00 90.69 192 LEU A O 1
ATOM 1455 N N . LYS A 1 193 ? 5.724 -1.274 9.897 1.00 84.06 193 LYS A N 1
ATOM 1456 C CA . LYS A 1 193 ? 4.667 -0.701 10.752 1.00 84.06 193 LYS A CA 1
ATOM 1457 C C . LYS A 1 193 ? 3.339 -1.429 10.533 1.00 84.06 193 LYS A C 1
ATOM 1459 O O . LYS A 1 193 ? 2.672 -1.803 11.498 1.00 84.06 193 LYS A O 1
ATOM 1464 N N . THR A 1 194 ? 3.005 -1.700 9.273 1.00 86.88 194 THR A N 1
ATOM 1465 C CA . THR A 1 194 ? 1.805 -2.446 8.874 1.00 86.88 194 THR A CA 1
ATOM 1466 C C . THR A 1 194 ? 1.881 -3.908 9.327 1.00 86.88 194 THR A C 1
ATOM 1468 O O . THR A 1 194 ? 0.920 -4.434 9.888 1.00 86.88 194 THR A O 1
ATOM 1471 N N . LEU A 1 195 ? 3.030 -4.571 9.168 1.00 85.81 195 LEU A N 1
ATOM 1472 C CA . LEU A 1 195 ? 3.257 -5.937 9.646 1.00 85.81 195 LEU A CA 1
ATOM 1473 C C . LEU A 1 195 ? 3.067 -6.039 11.165 1.00 85.81 195 LEU A C 1
ATOM 1475 O O . LEU A 1 195 ? 2.325 -6.903 11.628 1.00 85.81 195 LEU A O 1
ATOM 1479 N N . LEU A 1 196 ? 3.676 -5.133 11.934 1.00 77.31 196 LEU A N 1
ATOM 1480 C CA . LEU A 1 196 ? 3.552 -5.084 13.394 1.00 77.31 196 LEU A CA 1
ATOM 1481 C C . LEU A 1 196 ? 2.108 -4.846 13.835 1.00 77.31 196 LEU A C 1
ATOM 1483 O O . LEU A 1 196 ? 1.631 -5.510 14.750 1.00 77.31 196 LEU A O 1
ATOM 1487 N N . ALA A 1 197 ? 1.391 -3.935 13.176 1.00 72.50 197 ALA A N 1
ATOM 1488 C CA . ALA A 1 197 ? -0.017 -3.691 13.471 1.00 72.50 197 ALA A CA 1
ATOM 1489 C C . ALA A 1 197 ? -0.901 -4.911 13.137 1.00 72.50 197 ALA A C 1
ATOM 1491 O O . ALA A 1 197 ? -1.871 -5.191 13.850 1.00 72.50 197 ALA A O 1
ATOM 1492 N N . SER A 1 198 ? -0.551 -5.658 12.087 1.00 75.50 198 SER A N 1
ATOM 1493 C CA . SER A 1 198 ? -1.287 -6.834 11.603 1.00 75.50 198 SER A CA 1
ATOM 1494 C C . SER A 1 198 ? -0.977 -8.119 12.382 1.00 75.50 198 SER A C 1
ATOM 1496 O O . SER A 1 198 ? -1.817 -9.019 12.442 1.00 75.50 198 SER A O 1
ATOM 1498 N N . HIS A 1 199 ? 0.201 -8.221 13.004 1.00 71.69 199 HIS A N 1
ATOM 1499 C CA . HIS A 1 199 ? 0.615 -9.413 13.740 1.00 71.69 199 HIS A CA 1
ATOM 1500 C C . HIS A 1 199 ? -0.212 -9.599 15.024 1.00 71.69 199 HIS A C 1
ATOM 1502 O O . HIS A 1 199 ? -0.443 -8.666 15.794 1.00 71.69 199 HIS A O 1
ATOM 1508 N N . SER A 1 200 ? -0.639 -10.834 15.306 1.00 64.88 200 SER A N 1
ATOM 1509 C CA . SER A 1 200 ? -1.460 -11.130 16.497 1.00 64.88 200 SER A CA 1
ATOM 1510 C C . SER A 1 200 ? -0.686 -10.976 17.813 1.00 64.88 200 SER A C 1
ATOM 1512 O O . SER A 1 200 ? -1.271 -10.665 18.851 1.00 64.88 200 SER A O 1
ATOM 1514 N N . ARG A 1 201 ? 0.636 -11.179 17.772 1.00 62.28 201 ARG A N 1
ATOM 1515 C CA . ARG A 1 201 ? 1.571 -10.992 18.894 1.00 62.28 201 ARG A CA 1
ATOM 1516 C C . ARG A 1 201 ? 2.786 -10.183 18.430 1.00 62.28 201 ARG A C 1
ATOM 1518 O O . ARG A 1 201 ? 3.790 -10.787 18.089 1.00 62.28 201 ARG A O 1
ATOM 1525 N N . PRO A 1 202 ? 2.718 -8.850 18.312 1.00 62.97 202 PRO A N 1
ATOM 1526 C CA . PRO A 1 202 ? 3.818 -8.069 17.731 1.00 62.97 202 PRO A CA 1
ATOM 1527 C C . PRO A 1 202 ? 5.142 -8.223 18.494 1.00 62.97 202 PRO A C 1
ATOM 1529 O O . PRO A 1 202 ? 6.200 -8.212 17.884 1.00 62.97 202 PRO A O 1
ATOM 1532 N N . SER A 1 203 ? 5.080 -8.469 19.808 1.00 55.81 203 SER A N 1
ATOM 1533 C CA . SER A 1 203 ? 6.242 -8.751 20.660 1.00 55.81 203 SER A CA 1
ATOM 1534 C C . SER A 1 203 ? 6.965 -10.067 20.347 1.00 55.81 203 SER A C 1
ATOM 1536 O O . SER A 1 203 ? 8.051 -10.292 20.874 1.00 55.81 203 SER A O 1
ATOM 1538 N N . SER A 1 204 ? 6.396 -10.944 19.508 1.00 67.31 204 SER A N 1
ATOM 1539 C CA . SER A 1 204 ? 7.108 -12.125 19.007 1.00 67.31 204 SER A CA 1
ATOM 1540 C C . SER A 1 204 ? 7.961 -11.833 17.768 1.00 67.31 204 SER A C 1
ATOM 1542 O O . SER A 1 204 ? 8.681 -12.717 17.311 1.00 67.31 204 SER A O 1
ATOM 1544 N N . LEU A 1 205 ? 7.884 -10.623 17.204 1.00 71.12 205 LEU A N 1
ATOM 1545 C CA . LEU A 1 205 ? 8.752 -10.191 16.114 1.00 71.12 205 LEU A CA 1
ATOM 1546 C C . LEU A 1 205 ? 9.986 -9.508 16.705 1.00 71.12 205 LEU A C 1
ATOM 1548 O O . LEU A 1 205 ? 9.875 -8.479 17.370 1.00 71.12 205 LEU A O 1
ATOM 1552 N N . ILE A 1 206 ? 11.159 -10.093 16.477 1.00 75.81 206 ILE A N 1
ATOM 1553 C CA . ILE A 1 206 ? 12.434 -9.543 16.943 1.00 75.81 206 ILE A CA 1
ATOM 1554 C C . ILE A 1 206 ? 13.000 -8.672 15.828 1.00 75.81 206 ILE A C 1
ATOM 1556 O O . ILE A 1 206 ? 13.262 -9.163 14.732 1.00 75.81 206 ILE A O 1
ATOM 1560 N N . LEU A 1 207 ? 13.168 -7.384 16.111 1.00 79.81 207 LEU A N 1
ATOM 1561 C CA . LEU A 1 207 ? 13.688 -6.406 15.161 1.00 79.81 207 LEU A CA 1
ATOM 1562 C C . LEU A 1 207 ? 15.184 -6.196 15.388 1.00 79.81 207 LEU A C 1
ATOM 1564 O O . LEU A 1 207 ? 15.621 -6.119 16.537 1.00 79.81 207 LEU A O 1
ATOM 1568 N N . ASP A 1 208 ? 15.953 -6.068 14.310 1.00 77.75 208 ASP A N 1
ATOM 1569 C CA . ASP A 1 208 ? 17.339 -5.603 14.404 1.00 77.75 208 ASP A CA 1
ATOM 1570 C C . ASP A 1 208 ? 17.433 -4.075 14.565 1.00 77.75 208 ASP A C 1
ATOM 1572 O O . ASP A 1 208 ? 16.436 -3.345 14.531 1.00 77.75 208 ASP A O 1
ATOM 1576 N N . GLU A 1 209 ? 18.651 -3.575 14.777 1.00 75.81 209 GLU A N 1
ATOM 1577 C CA . GLU A 1 209 ? 18.899 -2.153 15.024 1.00 75.81 209 GLU A CA 1
ATOM 1578 C C . GLU A 1 209 ? 18.451 -1.267 13.850 1.00 75.81 209 GLU A C 1
ATOM 1580 O O . GLU A 1 209 ? 17.853 -0.207 14.060 1.00 75.81 209 GLU A O 1
ATOM 1585 N N . ALA A 1 210 ? 18.679 -1.716 12.614 1.00 80.69 210 ALA A N 1
ATOM 1586 C CA . ALA A 1 210 ? 18.295 -0.985 11.413 1.00 80.69 210 ALA A CA 1
ATOM 1587 C C . ALA A 1 210 ? 16.766 -0.899 11.269 1.00 80.69 210 ALA A C 1
ATOM 1589 O O . ALA A 1 210 ? 16.227 0.189 11.037 1.00 80.69 210 ALA A O 1
ATOM 1590 N N . ALA A 1 211 ? 16.055 -2.006 11.495 1.00 78.38 211 ALA A N 1
ATOM 1591 C CA . ALA A 1 211 ? 14.600 -2.057 11.515 1.00 78.38 211 ALA A CA 1
ATOM 1592 C C . ALA A 1 211 ? 14.017 -1.134 12.591 1.00 78.38 211 ALA A C 1
ATOM 1594 O O . ALA A 1 211 ? 13.096 -0.368 12.306 1.00 78.38 211 ALA A O 1
ATOM 1595 N N . VAL A 1 212 ? 14.580 -1.146 13.804 1.00 72.69 212 VAL A N 1
ATOM 1596 C CA . VAL A 1 212 ? 14.171 -0.239 14.888 1.00 72.69 212 VAL A CA 1
ATOM 1597 C C . VAL A 1 212 ? 14.404 1.223 14.502 1.00 72.69 212 VAL A C 1
ATOM 1599 O O . VAL A 1 212 ? 13.517 2.051 14.712 1.00 72.69 212 VAL A O 1
ATOM 1602 N N . SER A 1 213 ? 15.557 1.550 13.913 1.00 76.31 213 SER A N 1
ATOM 1603 C CA . SER A 1 213 ? 15.898 2.916 13.501 1.00 76.31 213 SER A CA 1
ATOM 1604 C C . SER A 1 213 ? 14.926 3.463 12.452 1.00 76.31 213 SER A C 1
ATOM 1606 O O . SER A 1 213 ? 14.385 4.560 12.613 1.00 76.31 213 SER A O 1
ATOM 1608 N N . VAL A 1 214 ? 14.647 2.689 11.400 1.00 80.31 214 VAL A N 1
ATOM 1609 C CA . VAL A 1 214 ? 13.687 3.077 10.357 1.00 80.31 214 VAL A CA 1
ATOM 1610 C C . VAL A 1 214 ? 12.279 3.191 10.942 1.00 80.31 214 VAL A C 1
ATOM 1612 O O . VAL A 1 214 ? 11.593 4.187 10.720 1.00 80.31 214 VAL A O 1
ATOM 1615 N N . LEU A 1 215 ? 11.861 2.228 11.764 1.00 76.00 215 LEU A N 1
ATOM 1616 C CA . LEU A 1 215 ? 10.547 2.242 12.399 1.00 76.00 215 LEU A CA 1
ATOM 1617 C C . LEU A 1 215 ? 10.348 3.465 13.311 1.00 76.00 215 LEU A C 1
ATOM 1619 O O . LEU A 1 215 ? 9.272 4.059 13.302 1.00 76.00 215 LEU A O 1
ATOM 1623 N N . GLN A 1 216 ? 11.372 3.885 14.061 1.00 70.69 216 GLN A N 1
ATOM 1624 C CA . GLN A 1 216 ? 11.319 5.094 14.893 1.00 70.69 216 GLN A CA 1
ATOM 1625 C C . GLN A 1 216 ? 11.041 6.353 14.067 1.00 70.69 216 GLN A C 1
ATOM 1627 O O . GLN A 1 216 ? 10.216 7.166 14.484 1.00 70.69 216 GLN A O 1
ATOM 1632 N N . LYS A 1 217 ? 11.662 6.492 12.886 1.00 75.56 217 LYS A N 1
ATOM 1633 C CA . LYS A 1 217 ? 11.361 7.597 11.959 1.00 75.56 217 LYS A CA 1
ATOM 1634 C C . LYS A 1 217 ? 9.882 7.573 11.551 1.00 75.56 217 LYS A C 1
ATOM 1636 O O . LYS A 1 217 ? 9.195 8.583 11.661 1.00 75.56 217 LYS A O 1
ATOM 1641 N N . LEU A 1 218 ? 9.363 6.399 11.182 1.00 76.19 218 LEU A N 1
ATOM 1642 C CA . LEU A 1 218 ? 7.961 6.210 10.775 1.00 76.19 218 LEU A CA 1
ATOM 1643 C C . LEU A 1 218 ? 6.937 6.364 11.912 1.00 76.19 218 LEU A C 1
ATOM 1645 O O . LEU A 1 218 ? 5.748 6.528 11.638 1.00 76.19 218 LEU A O 1
ATOM 1649 N N . TYR A 1 219 ? 7.345 6.272 13.180 1.00 66.44 219 TYR A N 1
ATOM 1650 C CA . TYR A 1 219 ? 6.458 6.531 14.321 1.00 66.44 219 TYR A CA 1
ATOM 1651 C C . TYR A 1 219 ? 6.286 8.020 14.619 1.00 66.44 219 TYR A C 1
ATOM 1653 O O . TYR A 1 219 ? 5.262 8.393 15.187 1.00 66.44 219 TYR A O 1
ATOM 1661 N N . VAL A 1 220 ? 7.258 8.858 14.245 1.00 67.62 220 VAL A N 1
ATOM 1662 C CA . VAL A 1 220 ? 7.111 10.322 14.299 1.00 67.62 220 VAL A CA 1
ATOM 1663 C C . VAL A 1 220 ? 6.116 10.796 13.234 1.00 67.62 220 VAL A C 1
ATOM 1665 O O . VAL A 1 220 ? 5.381 11.750 13.465 1.00 67.62 220 VAL A O 1
ATOM 1668 N N . LEU A 1 221 ? 6.049 10.083 12.106 1.00 70.62 221 LEU A N 1
ATOM 1669 C CA . LEU A 1 221 ? 5.049 10.267 11.055 1.00 70.62 221 LEU A CA 1
ATOM 1670 C C . LEU A 1 221 ? 3.752 9.540 11.460 1.00 70.62 221 LEU A C 1
ATOM 1672 O O . LEU A 1 221 ? 3.536 8.354 11.185 1.00 70.62 221 LEU A O 1
ATOM 1676 N N . ASP A 1 222 ? 2.906 10.242 12.210 1.00 66.19 222 ASP A N 1
ATOM 1677 C CA . ASP A 1 222 ? 1.728 9.680 12.884 1.00 66.19 222 ASP A CA 1
ATOM 1678 C C . ASP A 1 222 ? 0.533 9.389 11.960 1.00 66.19 222 ASP A C 1
ATOM 1680 O O . ASP A 1 222 ? -0.414 8.725 12.383 1.00 66.19 222 ASP A O 1
ATOM 1684 N N . SER A 1 223 ? 0.609 9.805 10.696 1.00 71.06 223 SER A N 1
ATOM 1685 C CA . SER A 1 223 ? -0.438 9.662 9.683 1.00 71.06 223 SER A CA 1
ATOM 1686 C C . SER A 1 223 ? 0.133 9.235 8.328 1.00 71.06 223 SER A C 1
ATOM 1688 O O . SER A 1 223 ? 1.336 9.327 8.074 1.00 71.06 223 SER A O 1
ATOM 1690 N N . TRP A 1 224 ? -0.734 8.733 7.446 1.00 82.75 224 TRP A N 1
ATOM 1691 C CA . TRP A 1 224 ? -0.349 8.412 6.070 1.00 82.75 224 TRP A CA 1
ATOM 1692 C C . TRP A 1 224 ? 0.032 9.671 5.285 1.00 82.75 224 TRP A C 1
ATOM 1694 O O . TRP A 1 224 ? 0.974 9.651 4.499 1.00 82.75 224 TRP A O 1
ATOM 1704 N N . GLU A 1 225 ? -0.664 10.772 5.548 1.00 79.88 225 GLU A N 1
ATOM 1705 C CA . GLU A 1 225 ? -0.413 12.085 4.970 1.00 79.88 225 GLU A CA 1
ATOM 1706 C C . GLU A 1 225 ? 0.992 12.579 5.332 1.00 79.88 225 GLU A C 1
ATOM 1708 O O . GLU A 1 225 ? 1.739 12.963 4.441 1.00 79.88 225 GLU A O 1
ATOM 1713 N N . ALA A 1 226 ? 1.417 12.438 6.594 1.00 76.81 226 ALA A N 1
ATOM 1714 C CA . ALA A 1 226 ? 2.783 12.777 7.003 1.00 76.81 226 ALA A CA 1
ATOM 1715 C C . ALA A 1 226 ? 3.851 11.929 6.284 1.00 76.81 226 ALA A C 1
ATOM 1717 O O . ALA A 1 226 ? 4.926 12.429 5.962 1.00 76.81 226 ALA A O 1
ATOM 1718 N N . ILE A 1 227 ? 3.563 10.651 6.005 1.00 84.88 227 ILE A N 1
ATOM 1719 C CA . ILE A 1 227 ? 4.455 9.797 5.203 1.00 84.88 227 ILE A CA 1
ATOM 1720 C C . ILE A 1 227 ? 4.507 10.290 3.757 1.00 84.88 227 ILE A C 1
ATOM 1722 O O . ILE A 1 227 ? 5.593 10.346 3.187 1.00 84.88 227 ILE A O 1
ATOM 1726 N N . CYS A 1 228 ? 3.366 10.661 3.171 1.00 85.56 228 CYS A N 1
ATOM 1727 C CA . CYS A 1 228 ? 3.319 11.227 1.824 1.00 85.56 228 CYS A CA 1
ATOM 1728 C C . CYS A 1 228 ? 4.116 12.530 1.746 1.00 85.56 228 CYS A C 1
ATOM 1730 O O . CYS A 1 228 ? 4.917 12.687 0.833 1.00 85.56 228 CYS A O 1
ATOM 1732 N N . ASP A 1 229 ? 3.932 13.441 2.700 1.00 84.88 229 ASP A N 1
ATOM 1733 C CA . ASP A 1 229 ? 4.640 14.723 2.754 1.00 84.88 229 ASP A CA 1
ATOM 1734 C C . ASP A 1 229 ? 6.159 14.528 2.848 1.00 84.88 229 ASP A C 1
ATOM 1736 O O . ASP A 1 229 ? 6.911 15.144 2.091 1.00 84.88 229 ASP A O 1
ATOM 1740 N N . GLU A 1 230 ? 6.616 13.610 3.705 1.00 90.88 230 GLU A N 1
ATOM 1741 C CA . GLU A 1 230 ? 8.035 13.252 3.793 1.00 90.88 230 GLU A CA 1
ATOM 1742 C C . GLU A 1 230 ? 8.532 12.621 2.480 1.00 90.88 230 GLU A C 1
ATOM 1744 O O . GLU A 1 230 ? 9.584 12.992 1.960 1.00 90.88 230 GLU A O 1
ATOM 1749 N N . PHE A 1 231 ? 7.753 11.710 1.887 1.00 94.94 231 PHE A N 1
ATOM 1750 C CA . PHE A 1 231 ? 8.094 11.048 0.626 1.00 94.94 231 PHE A CA 1
ATOM 1751 C C . PHE A 1 231 ? 8.240 12.048 -0.529 1.00 94.94 231 PHE A C 1
ATOM 1753 O O . PHE A 1 231 ? 9.163 11.954 -1.344 1.00 94.94 231 PHE A O 1
ATOM 1760 N N . HIS A 1 232 ? 7.367 13.053 -0.565 1.00 92.81 232 HIS A N 1
ATOM 1761 C CA . HIS A 1 232 ? 7.420 14.172 -1.494 1.00 92.81 232 HIS A CA 1
ATOM 1762 C C . HIS A 1 232 ? 8.692 15.014 -1.352 1.00 92.81 232 HIS A C 1
ATOM 1764 O O . HIS A 1 232 ? 9.088 15.640 -2.336 1.00 92.81 232 HIS A O 1
ATOM 1770 N N . GLY A 1 233 ? 9.321 15.050 -0.177 1.00 93.12 233 GLY A N 1
ATOM 1771 C CA . GLY A 1 233 ? 10.591 15.740 0.067 1.00 93.12 233 GLY A CA 1
ATOM 1772 C C . GLY A 1 233 ? 11.838 14.918 -0.276 1.00 93.12 233 GLY A C 1
ATOM 1773 O O . GLY A 1 233 ? 12.951 15.427 -0.160 1.00 93.12 233 GLY A O 1
ATOM 1774 N N . THR A 1 234 ? 11.691 13.655 -0.689 1.00 96.00 234 THR A N 1
ATOM 1775 C CA . THR A 1 234 ? 12.851 12.791 -0.958 1.00 96.00 234 THR A CA 1
ATOM 1776 C C . THR A 1 234 ? 13.622 13.229 -2.211 1.00 96.00 234 THR A C 1
ATOM 1778 O O . THR A 1 234 ? 13.014 13.669 -3.195 1.00 96.00 234 THR A O 1
ATOM 1781 N N . PRO A 1 235 ? 14.955 13.024 -2.260 1.00 95.25 235 PRO A N 1
ATOM 1782 C CA . PRO A 1 235 ? 15.754 13.368 -3.437 1.00 95.25 235 PRO A CA 1
ATOM 1783 C C . PRO A 1 235 ? 15.263 12.697 -4.729 1.00 95.25 235 PRO A C 1
ATOM 1785 O O . PRO A 1 235 ? 15.273 13.312 -5.792 1.00 95.25 235 PRO A O 1
ATOM 1788 N N . ALA A 1 236 ? 14.806 11.442 -4.658 1.00 92.12 236 ALA A N 1
ATOM 1789 C CA . ALA A 1 236 ? 14.276 10.730 -5.820 1.00 92.12 236 ALA A CA 1
ATOM 1790 C C . ALA A 1 236 ? 12.982 11.375 -6.347 1.00 92.12 236 ALA A C 1
ATOM 1792 O O . ALA A 1 236 ? 12.852 11.577 -7.558 1.00 92.12 236 ALA A O 1
ATOM 1793 N N . ALA A 1 237 ? 12.061 11.759 -5.455 1.00 94.44 237 ALA A N 1
ATOM 1794 C CA . ALA A 1 237 ? 10.834 12.456 -5.828 1.00 94.44 237 ALA A CA 1
ATOM 1795 C C . ALA A 1 237 ? 11.122 13.835 -6.445 1.00 94.44 237 ALA A C 1
ATOM 1797 O O . ALA A 1 237 ? 10.548 14.178 -7.482 1.00 94.44 237 ALA A O 1
ATOM 1798 N N . GLU A 1 238 ? 12.045 14.611 -5.869 1.00 94.12 238 GLU A N 1
ATOM 1799 C CA . GLU A 1 238 ? 12.462 15.904 -6.426 1.00 94.12 238 GLU A CA 1
ATOM 1800 C C . GLU A 1 238 ? 13.053 15.771 -7.834 1.00 94.12 238 GLU A C 1
ATOM 1802 O O . GLU A 1 238 ? 12.723 16.548 -8.733 1.00 94.12 238 GLU A O 1
ATOM 1807 N N . GLU A 1 239 ? 13.899 14.768 -8.055 1.00 91.69 239 GLU A N 1
ATOM 1808 C CA . GLU A 1 239 ? 14.494 14.503 -9.361 1.00 91.69 239 GLU A CA 1
ATOM 1809 C C . GLU A 1 239 ? 13.443 14.115 -10.410 1.00 91.69 239 GLU A C 1
ATOM 1811 O O . GLU A 1 239 ? 13.502 14.605 -11.538 1.00 91.69 239 GLU A O 1
ATOM 1816 N N . LEU A 1 240 ? 12.444 13.300 -10.045 1.00 91.62 240 LEU A N 1
ATOM 1817 C CA . LEU A 1 240 ? 11.326 12.972 -10.937 1.00 91.62 240 LEU A CA 1
ATOM 1818 C C . LEU A 1 240 ? 10.485 14.208 -11.286 1.00 91.62 240 LEU A C 1
ATOM 1820 O O . LEU A 1 240 ? 10.072 14.361 -12.437 1.00 91.62 240 LEU A O 1
ATOM 1824 N N . ARG A 1 241 ? 10.280 15.136 -10.341 1.00 91.44 241 ARG A N 1
ATOM 1825 C CA . ARG A 1 241 ? 9.599 16.412 -10.627 1.00 91.44 241 ARG A CA 1
ATOM 1826 C C . ARG A 1 241 ? 10.357 17.250 -11.654 1.00 91.44 241 ARG A C 1
ATOM 1828 O O . ARG A 1 241 ? 9.725 17.793 -12.560 1.00 91.44 241 ARG A O 1
ATOM 1835 N N . LYS A 1 242 ? 11.691 17.323 -11.561 1.00 92.50 242 LYS A N 1
ATOM 1836 C CA . LYS A 1 242 ? 12.532 18.083 -12.511 1.00 92.50 242 LYS A CA 1
ATOM 1837 C C . LYS A 1 242 ? 12.395 17.580 -13.950 1.00 92.50 242 LYS A C 1
ATOM 1839 O O . LYS A 1 242 ? 12.476 18.380 -14.876 1.00 92.50 242 LYS A O 1
ATOM 1844 N N . ILE A 1 243 ? 12.148 16.283 -14.136 1.00 90.56 243 ILE A N 1
ATOM 1845 C CA . ILE A 1 243 ? 11.960 15.658 -15.455 1.00 90.56 243 ILE A CA 1
ATOM 1846 C C . ILE A 1 243 ? 10.482 15.465 -15.839 1.00 90.56 243 ILE A C 1
ATOM 1848 O O . ILE A 1 243 ? 10.181 14.653 -16.705 1.00 90.56 243 ILE A O 1
ATOM 1852 N N . GLN A 1 244 ? 9.560 16.214 -15.216 1.00 89.88 244 GLN A N 1
ATOM 1853 C CA . GLN A 1 244 ? 8.113 16.197 -15.501 1.00 89.88 244 GLN A CA 1
ATOM 1854 C C . GLN A 1 244 ? 7.408 14.850 -15.239 1.00 89.88 244 GLN A C 1
ATOM 1856 O O . GLN A 1 244 ? 6.325 14.593 -15.761 1.00 89.88 244 GLN A O 1
ATOM 1861 N N . LEU A 1 245 ? 7.969 14.016 -14.361 1.00 90.56 245 LEU A N 1
ATOM 1862 C CA . LEU A 1 245 ? 7.395 12.735 -13.932 1.00 90.56 245 LEU A CA 1
ATOM 1863 C C . LEU A 1 245 ? 6.827 12.800 -12.506 1.00 90.56 245 LEU A C 1
ATOM 1865 O O . LEU A 1 245 ? 6.756 11.794 -11.807 1.00 90.56 245 LEU A O 1
ATOM 1869 N N . ALA A 1 246 ? 6.378 13.980 -12.066 1.00 89.62 246 ALA A N 1
ATOM 1870 C CA . ALA A 1 246 ? 5.763 14.175 -10.748 1.00 89.62 246 ALA A CA 1
ATOM 1871 C C . ALA A 1 246 ? 4.544 13.261 -10.519 1.00 89.62 246 ALA A C 1
ATOM 1873 O O . ALA A 1 246 ? 4.341 12.767 -9.416 1.00 89.62 246 ALA A O 1
ATOM 1874 N N . GLY A 1 247 ? 3.772 12.981 -11.576 1.00 90.50 247 GLY A N 1
ATOM 1875 C CA . GLY A 1 247 ? 2.620 12.082 -11.498 1.00 90.50 247 GLY A CA 1
ATOM 1876 C C . GLY A 1 247 ? 2.978 10.645 -11.108 1.00 90.50 247 GLY A C 1
ATOM 1877 O O . GLY A 1 247 ? 2.122 9.940 -10.584 1.00 90.50 247 GLY A O 1
ATOM 1878 N N . ASP A 1 248 ? 4.222 10.209 -11.321 1.00 94.94 248 ASP A N 1
ATOM 1879 C CA . ASP A 1 248 ? 4.672 8.886 -10.883 1.00 94.94 248 ASP A CA 1
ATOM 1880 C C . ASP A 1 248 ? 4.853 8.823 -9.368 1.00 94.94 248 ASP A C 1
ATOM 1882 O O . ASP A 1 248 ? 4.591 7.779 -8.779 1.00 94.94 248 ASP A O 1
ATOM 1886 N N . VAL A 1 249 ? 5.257 9.931 -8.738 1.00 95.06 249 VAL A N 1
ATOM 1887 C CA . VAL A 1 249 ? 5.370 10.031 -7.276 1.00 95.06 249 VAL A CA 1
ATOM 1888 C C . VAL A 1 249 ? 3.988 9.857 -6.650 1.00 95.06 249 VAL A C 1
ATOM 1890 O O . VAL A 1 249 ? 3.797 8.963 -5.828 1.00 95.06 249 VAL A O 1
ATOM 1893 N N . GLU A 1 250 ? 3.005 10.623 -7.134 1.00 93.31 250 GLU A N 1
ATOM 1894 C CA . GLU A 1 250 ? 1.605 10.520 -6.694 1.00 93.31 250 GLU A CA 1
ATOM 1895 C C . GLU A 1 250 ? 1.042 9.116 -6.915 1.00 93.31 250 GLU A C 1
ATOM 1897 O O . GLU A 1 250 ? 0.310 8.580 -6.085 1.00 93.31 250 GLU A O 1
ATOM 1902 N N . PHE A 1 251 ? 1.392 8.495 -8.044 1.00 91.94 251 PHE A N 1
ATOM 1903 C CA . PHE A 1 251 ? 0.948 7.147 -8.347 1.00 91.94 251 PHE A CA 1
ATOM 1904 C C . PHE A 1 251 ? 1.550 6.121 -7.382 1.00 91.94 251 PHE A C 1
ATOM 1906 O O . PHE A 1 251 ? 0.814 5.300 -6.846 1.00 91.94 251 PHE A O 1
ATOM 1913 N N . CYS A 1 252 ? 2.861 6.173 -7.125 1.00 95.56 252 CYS A N 1
ATOM 1914 C CA . CYS A 1 252 ? 3.538 5.230 -6.229 1.00 95.56 252 CYS A CA 1
ATOM 1915 C C . CYS A 1 252 ? 3.051 5.336 -4.775 1.00 95.56 252 CYS A C 1
ATOM 1917 O O . CYS A 1 252 ? 3.150 4.358 -4.040 1.00 95.56 252 CYS A O 1
ATOM 1919 N N . LEU A 1 253 ? 2.484 6.477 -4.374 1.00 91.44 253 LEU A N 1
ATOM 1920 C CA . LEU A 1 253 ? 1.855 6.687 -3.066 1.00 91.44 253 LEU A CA 1
ATOM 1921 C C . LEU A 1 253 ? 0.407 6.156 -2.980 1.00 91.44 253 LEU A C 1
ATOM 1923 O O . LEU A 1 253 ? -0.245 6.269 -1.943 1.00 91.44 253 LEU A O 1
ATOM 1927 N N . GLN A 1 254 ? -0.137 5.528 -4.023 1.00 84.38 254 GLN A N 1
ATOM 1928 C CA . GLN A 1 254 ? -1.481 4.944 -3.960 1.00 84.38 254 GLN A CA 1
ATOM 1929 C C . GLN A 1 254 ? -1.476 3.621 -3.195 1.00 84.38 254 GLN A C 1
ATOM 1931 O O . GLN A 1 254 ? -1.322 2.543 -3.772 1.00 84.38 254 GLN A O 1
ATOM 1936 N N . ARG A 1 255 ? -1.683 3.703 -1.879 1.00 87.06 255 ARG A N 1
ATOM 1937 C CA . ARG A 1 255 ? -1.790 2.535 -0.999 1.00 87.06 255 ARG A CA 1
ATOM 1938 C C . ARG A 1 255 ? -2.721 1.478 -1.569 1.00 87.06 255 ARG A C 1
ATOM 1940 O O . ARG A 1 255 ? -3.898 1.739 -1.800 1.00 87.06 255 ARG A O 1
ATOM 1947 N N . ASP A 1 256 ? -2.201 0.261 -1.687 1.00 86.50 256 ASP A N 1
ATOM 1948 C CA . ASP A 1 256 ? -3.003 -0.931 -1.953 1.00 86.50 256 ASP A CA 1
ATOM 1949 C C . ASP A 1 256 ? -3.823 -0.906 -3.252 1.00 86.50 256 ASP A C 1
ATOM 1951 O O . ASP A 1 256 ? -4.767 -1.687 -3.406 1.00 86.50 256 ASP A O 1
ATOM 1955 N N . ARG A 1 257 ? -3.447 -0.069 -4.230 1.00 89.81 257 ARG A N 1
ATOM 1956 C CA . ARG A 1 257 ? -4.067 -0.083 -5.565 1.00 89.81 257 ARG A CA 1
ATOM 1957 C C . ARG A 1 257 ? -4.096 -1.495 -6.164 1.00 89.81 257 ARG A C 1
ATOM 1959 O O . ARG A 1 257 ? -5.068 -1.869 -6.813 1.00 89.81 257 ARG A O 1
ATOM 1966 N N . TYR A 1 258 ? -3.057 -2.284 -5.899 1.00 88.50 258 TYR A N 1
ATOM 1967 C CA . TYR A 1 258 ? -2.915 -3.677 -6.311 1.00 88.50 258 TYR A CA 1
ATOM 1968 C C . TYR A 1 258 ? -2.787 -4.596 -5.087 1.00 88.50 258 TYR A C 1
ATOM 1970 O O . TYR A 1 258 ? -1.861 -5.397 -4.976 1.00 88.50 258 TYR A O 1
ATOM 1978 N N . ARG A 1 259 ? -3.741 -4.479 -4.155 1.00 88.88 259 ARG A N 1
ATOM 1979 C CA . ARG A 1 259 ? -3.739 -5.132 -2.830 1.00 88.88 259 ARG A CA 1
ATOM 1980 C C . ARG A 1 259 ? -3.544 -6.650 -2.803 1.00 88.88 259 ARG A C 1
ATOM 1982 O O . ARG A 1 259 ? -3.140 -7.174 -1.768 1.00 88.88 259 ARG A O 1
ATOM 1989 N N . ASP A 1 260 ? -3.890 -7.339 -3.887 1.00 87.12 260 ASP A N 1
ATOM 1990 C CA . ASP A 1 260 ? -3.784 -8.793 -3.990 1.00 87.12 260 ASP A CA 1
ATOM 1991 C C . ASP A 1 260 ? -2.702 -9.215 -4.998 1.00 87.12 260 ASP A C 1
ATOM 1993 O O . ASP A 1 260 ? -2.477 -10.403 -5.162 1.00 87.12 260 ASP A O 1
ATOM 1997 N N . MET A 1 261 ? -2.008 -8.280 -5.660 1.00 95.25 261 MET A N 1
ATOM 1998 C CA . MET A 1 261 ? -0.942 -8.596 -6.616 1.00 95.25 261 MET A CA 1
ATOM 1999 C C . MET A 1 261 ? 0.416 -8.670 -5.922 1.00 95.25 261 MET A C 1
ATOM 2001 O O . MET A 1 261 ? 0.871 -7.720 -5.281 1.00 95.25 261 MET A O 1
ATOM 2005 N N . LEU A 1 262 ? 1.108 -9.784 -6.114 1.00 96.81 262 LEU A N 1
ATOM 2006 C CA . LEU A 1 262 ? 2.434 -10.020 -5.580 1.00 96.81 262 LEU A CA 1
ATOM 2007 C C . LEU A 1 262 ? 3.356 -10.552 -6.681 1.00 96.81 262 LEU A C 1
ATOM 2009 O O . LEU A 1 262 ? 3.220 -11.706 -7.086 1.00 96.81 262 LEU A O 1
ATOM 2013 N N . PRO A 1 263 ? 4.329 -9.754 -7.140 1.00 98.00 263 PRO A N 1
ATOM 2014 C CA . PRO A 1 263 ? 5.424 -10.283 -7.936 1.00 98.00 263 PRO A CA 1
ATOM 2015 C C . PRO A 1 263 ? 6.274 -11.215 -7.066 1.00 98.00 263 PRO A C 1
ATOM 2017 O O . PRO A 1 263 ? 6.882 -10.766 -6.090 1.00 98.00 263 PRO A O 1
ATOM 2020 N N . PHE A 1 264 ? 6.319 -12.502 -7.406 1.00 95.69 264 PHE A N 1
ATOM 2021 C CA . PHE A 1 264 ? 7.126 -13.510 -6.714 1.00 95.69 264 PHE A CA 1
ATOM 2022 C C . PHE A 1 264 ? 8.205 -14.057 -7.643 1.00 95.69 264 PHE A C 1
ATOM 2024 O O . PHE A 1 264 ? 7.979 -14.255 -8.834 1.00 95.69 264 PHE A O 1
ATOM 2031 N N . TYR A 1 265 ? 9.394 -14.287 -7.110 1.00 96.12 265 TYR A N 1
ATOM 2032 C CA . TYR A 1 265 ? 10.550 -14.704 -7.889 1.00 96.12 265 TYR A CA 1
ATOM 2033 C C . TYR A 1 265 ? 10.687 -16.228 -7.929 1.00 96.12 265 TYR A C 1
ATOM 2035 O O . TYR A 1 265 ? 10.626 -16.897 -6.896 1.00 96.12 265 TYR A O 1
ATOM 2043 N N . VAL A 1 266 ? 10.931 -16.780 -9.118 1.00 93.50 266 VAL A N 1
ATOM 2044 C CA . VAL A 1 266 ? 11.184 -18.211 -9.326 1.00 93.50 266 VAL A CA 1
ATOM 2045 C C . VAL A 1 266 ? 12.665 -18.432 -9.621 1.00 93.50 266 VAL A C 1
ATOM 2047 O O . VAL A 1 266 ? 13.141 -18.195 -10.731 1.00 93.50 266 VAL A O 1
ATOM 2050 N N . HIS A 1 267 ? 13.394 -18.947 -8.628 1.00 86.81 267 HIS A N 1
ATOM 2051 C CA . HIS A 1 267 ? 14.854 -19.114 -8.663 1.00 86.81 267 HIS A CA 1
ATOM 2052 C C . HIS A 1 267 ? 15.374 -19.910 -9.863 1.00 86.81 267 HIS A C 1
ATOM 2054 O O . HIS A 1 267 ? 16.370 -19.521 -10.463 1.00 86.81 267 HIS A O 1
ATOM 2060 N N . GLY A 1 268 ? 14.694 -21.002 -10.226 1.00 85.44 268 GLY A N 1
ATOM 2061 C CA . GLY A 1 268 ? 15.107 -21.854 -11.344 1.00 85.44 268 GLY A CA 1
ATOM 2062 C C . GLY A 1 268 ? 14.969 -21.194 -12.719 1.00 85.44 268 GLY A C 1
ATOM 2063 O O . GLY A 1 268 ? 15.578 -21.670 -13.671 1.00 85.44 268 GLY A O 1
ATOM 2064 N N . LEU A 1 269 ? 14.183 -20.118 -12.819 1.00 88.88 269 LEU A N 1
ATOM 2065 C CA . LEU A 1 269 ? 13.933 -19.400 -14.069 1.00 88.88 269 LEU A CA 1
ATOM 2066 C C . LEU A 1 269 ? 14.574 -18.008 -14.101 1.00 88.88 269 LEU A C 1
ATOM 2068 O O . LEU A 1 269 ? 14.711 -17.452 -15.182 1.00 88.88 269 LEU A O 1
ATOM 2072 N N . ASP A 1 270 ? 14.977 -17.461 -12.950 1.00 90.75 270 ASP A N 1
ATOM 2073 C CA . ASP A 1 270 ? 15.450 -16.074 -12.806 1.00 90.75 270 ASP A CA 1
ATOM 2074 C C . ASP A 1 270 ? 14.430 -15.039 -13.310 1.00 90.75 270 ASP A C 1
ATOM 2076 O O . ASP A 1 270 ? 14.756 -14.088 -14.019 1.00 90.75 270 ASP A O 1
ATOM 2080 N N . ILE A 1 271 ? 13.157 -15.268 -12.973 1.00 93.38 271 ILE A N 1
ATOM 2081 C CA . ILE A 1 271 ? 12.007 -14.496 -13.456 1.00 93.38 271 ILE A CA 1
ATOM 2082 C C . ILE A 1 271 ? 11.043 -14.232 -12.296 1.00 93.38 271 ILE A C 1
ATOM 2084 O O . ILE A 1 271 ? 10.792 -15.115 -11.470 1.00 93.38 271 ILE A O 1
ATOM 2088 N N . PHE A 1 272 ? 10.481 -13.024 -12.253 1.00 96.62 272 PHE A N 1
ATOM 2089 C CA . PHE A 1 272 ? 9.319 -12.713 -11.426 1.00 96.62 272 PHE A CA 1
ATOM 2090 C C . PHE A 1 272 ? 8.036 -13.082 -12.156 1.00 96.62 272 PHE A C 1
ATOM 2092 O O . PHE A 1 272 ? 7.883 -12.760 -13.329 1.00 96.62 272 PHE A O 1
ATOM 2099 N N . PHE A 1 273 ? 7.091 -13.678 -11.446 1.00 96.19 273 PHE A N 1
ATOM 2100 C CA . PHE A 1 273 ? 5.757 -13.982 -11.940 1.00 96.19 273 PHE A CA 1
ATOM 2101 C C . PHE A 1 273 ? 4.708 -13.215 -11.143 1.00 96.19 273 PHE A C 1
ATOM 2103 O O . PHE A 1 273 ? 4.880 -12.957 -9.950 1.00 96.19 273 PHE A O 1
ATOM 2110 N N . SER A 1 274 ? 3.609 -12.867 -11.803 1.00 94.31 274 SER A N 1
ATOM 2111 C CA . SER A 1 274 ? 2.433 -12.312 -11.145 1.00 94.31 274 SER A CA 1
ATOM 2112 C C . SER A 1 274 ? 1.761 -13.387 -10.293 1.00 94.31 274 SER A C 1
ATOM 2114 O O . SER A 1 274 ? 1.476 -14.481 -10.787 1.00 94.31 274 SER A O 1
ATOM 2116 N N . HIS A 1 275 ? 1.448 -13.081 -9.039 1.00 91.25 275 HIS A N 1
ATOM 2117 C CA . HIS A 1 275 ? 0.618 -13.939 -8.203 1.00 91.25 275 HIS A CA 1
ATOM 2118 C C . HIS A 1 275 ? -0.476 -13.131 -7.525 1.00 91.25 275 HIS A C 1
ATOM 2120 O O . HIS A 1 275 ? -0.201 -12.162 -6.821 1.00 91.25 275 HIS A O 1
ATOM 2126 N N . HIS A 1 276 ? -1.721 -13.563 -7.715 1.00 87.94 276 HIS A N 1
ATOM 2127 C CA . HIS A 1 276 ? -2.846 -13.046 -6.955 1.00 87.94 276 HIS A CA 1
ATOM 2128 C C . HIS A 1 276 ? -2.939 -13.799 -5.630 1.00 87.94 276 HIS A C 1
ATOM 2130 O O . HIS A 1 276 ? -3.257 -14.986 -5.598 1.00 87.94 276 HIS A O 1
ATOM 2136 N N . ILE A 1 277 ? -2.630 -13.120 -4.530 1.00 83.38 277 ILE A N 1
ATOM 2137 C CA . ILE A 1 277 ? -2.686 -13.722 -3.205 1.00 83.38 277 ILE A CA 1
ATOM 2138 C C . ILE A 1 277 ? -4.138 -13.876 -2.739 1.00 83.38 277 ILE A C 1
ATOM 2140 O O . ILE A 1 277 ? -4.955 -12.962 -2.826 1.00 83.38 277 ILE A O 1
ATOM 2144 N N . HIS A 1 278 ? -4.447 -15.034 -2.161 1.00 74.75 278 HIS A N 1
ATOM 2145 C CA . HIS A 1 278 ? -5.782 -15.348 -1.634 1.00 74.75 278 HIS A CA 1
ATOM 2146 C C . HIS A 1 278 ? -5.784 -15.570 -0.115 1.00 74.75 278 HIS A C 1
ATOM 2148 O O . HIS A 1 278 ? -6.739 -16.105 0.448 1.00 74.75 278 HIS A O 1
ATOM 2154 N N . TYR A 1 279 ? -4.711 -15.163 0.571 1.00 68.81 279 TYR A N 1
ATOM 2155 C CA . TYR A 1 279 ? -4.600 -15.299 2.019 1.00 68.81 279 TYR A CA 1
ATOM 2156 C C . TYR A 1 279 ? -5.688 -14.496 2.727 1.00 68.81 279 TYR A C 1
ATOM 2158 O O . TYR A 1 279 ? -5.788 -13.277 2.581 1.00 68.81 279 TYR A O 1
ATOM 2166 N N . ASN A 1 280 ? -6.452 -15.174 3.575 1.00 65.38 280 ASN A N 1
ATOM 2167 C CA . ASN A 1 280 ? -7.462 -14.543 4.410 1.00 65.38 280 ASN A CA 1
ATOM 2168 C C . ASN A 1 280 ? -6.848 -13.996 5.712 1.00 65.38 280 ASN A C 1
ATOM 2170 O O . ASN A 1 280 ? -7.244 -14.374 6.815 1.00 65.38 280 ASN A O 1
ATOM 2174 N N . VAL A 1 281 ? -5.818 -13.157 5.574 1.00 62.19 281 VAL A N 1
ATOM 2175 C CA . VAL A 1 281 ? -5.111 -12.531 6.696 1.00 62.19 281 VAL A CA 1
ATOM 2176 C C . VAL A 1 281 ? -5.449 -11.033 6.718 1.00 62.19 281 VAL A C 1
ATOM 2178 O O . VAL A 1 281 ? -5.202 -10.336 5.728 1.00 62.19 281 VAL A O 1
ATOM 2181 N N . PRO A 1 282 ? -6.041 -10.509 7.806 1.00 58.16 282 PRO A N 1
ATOM 2182 C CA . PRO A 1 282 ? -6.375 -9.093 7.894 1.00 58.16 282 PRO A CA 1
ATOM 2183 C C . PRO A 1 282 ? -5.101 -8.251 8.023 1.00 58.16 282 PRO A C 1
ATOM 2185 O O . PRO A 1 282 ? -4.235 -8.542 8.848 1.00 58.16 282 PRO A O 1
ATOM 2188 N N . VAL A 1 283 ? -5.010 -7.191 7.221 1.00 67.69 283 VAL A N 1
ATOM 2189 C CA . VAL A 1 283 ? -3.901 -6.227 7.238 1.00 67.69 283 VAL A CA 1
ATOM 2190 C C . VAL A 1 283 ? -4.374 -4.959 7.928 1.00 67.69 283 VAL A C 1
ATOM 2192 O O . VAL A 1 283 ? -5.455 -4.453 7.636 1.00 67.69 283 VAL A O 1
ATOM 2195 N N . ARG A 1 284 ? -3.569 -4.454 8.858 1.00 63.84 284 ARG A N 1
ATOM 2196 C CA . ARG A 1 284 ? -3.840 -3.264 9.662 1.00 63.84 284 ARG A CA 1
ATOM 2197 C C . ARG A 1 284 ? -2.727 -2.260 9.441 1.00 63.84 284 ARG A C 1
ATOM 2199 O O . ARG A 1 284 ? -1.560 -2.587 9.617 1.00 63.84 284 ARG A O 1
ATOM 2206 N N . TYR A 1 285 ? -3.104 -1.040 9.092 1.00 60.50 285 TYR A N 1
ATOM 2207 C CA . TYR A 1 285 ? -2.163 0.026 8.750 1.00 60.50 285 TYR A CA 1
ATOM 2208 C C . TYR A 1 285 ? -1.719 0.868 9.943 1.00 60.50 285 TYR A C 1
ATOM 2210 O O . TYR A 1 285 ? -0.643 1.461 9.927 1.00 60.50 285 TYR A O 1
ATOM 2218 N N . GLU A 1 286 ? -2.526 0.895 10.999 1.00 55.53 286 GLU A N 1
ATOM 2219 C CA . GLU A 1 286 ? -2.262 1.674 12.201 1.00 55.53 286 GLU A CA 1
ATOM 2220 C C . GLU A 1 286 ? -2.308 0.767 13.430 1.00 55.53 286 GLU A C 1
ATOM 2222 O O . GLU A 1 286 ? -3.157 -0.122 13.555 1.00 55.53 286 GLU A O 1
ATOM 2227 N N . ALA A 1 287 ? -1.383 1.002 14.365 1.00 41.38 287 ALA A N 1
ATOM 2228 C CA . ALA A 1 287 ? -1.466 0.443 15.704 1.00 41.38 287 ALA A CA 1
ATOM 2229 C C . ALA A 1 287 ? -2.642 1.122 16.402 1.00 41.38 287 ALA A C 1
ATOM 2231 O O . ALA A 1 287 ? -2.504 2.185 17.004 1.00 41.38 287 ALA A O 1
ATOM 2232 N N . ALA A 1 288 ? -3.823 0.536 16.260 1.00 36.97 288 ALA A N 1
ATOM 2233 C CA . ALA A 1 288 ? -5.016 1.099 16.838 1.00 36.97 288 ALA A CA 1
ATOM 2234 C C . ALA A 1 288 ? -4.811 1.315 18.346 1.00 36.97 288 ALA A C 1
ATOM 2236 O O . ALA A 1 288 ? -4.494 0.373 19.085 1.00 36.97 288 ALA A O 1
ATOM 2237 N N . LYS A 1 289 ? -4.989 2.559 18.815 1.00 32.88 289 LYS A N 1
ATOM 2238 C CA . LYS A 1 289 ? -5.180 2.815 20.244 1.00 32.88 289 LYS A CA 1
ATOM 2239 C C . LYS A 1 289 ? -6.373 1.966 20.648 1.00 32.88 289 LYS A C 1
ATOM 2241 O O . LYS A 1 289 ? -7.498 2.251 20.254 1.00 32.88 289 LYS A O 1
ATOM 2246 N N . ARG A 1 290 ? -6.116 0.882 21.380 1.00 31.28 290 ARG A N 1
ATOM 2247 C CA . ARG A 1 290 ? -7.169 0.019 21.907 1.00 31.28 290 ARG A CA 1
ATOM 2248 C C . ARG A 1 290 ? -8.024 0.871 22.839 1.00 31.28 290 ARG A C 1
ATOM 2250 O O . ARG A 1 290 ? -7.666 1.052 24.001 1.00 31.28 290 ARG A O 1
ATOM 2257 N N . ALA A 1 291 ? -9.140 1.391 22.342 1.00 30.62 291 ALA A N 1
ATOM 2258 C CA . ALA A 1 291 ? -10.241 1.771 23.200 1.00 30.62 291 ALA A CA 1
ATOM 2259 C C . ALA A 1 291 ? -10.716 0.459 23.824 1.00 30.62 291 ALA A C 1
ATOM 2261 O O . ALA A 1 291 ? -11.307 -0.375 23.149 1.00 30.62 291 ALA A O 1
ATOM 2262 N N . ARG A 1 292 ? -10.343 0.210 25.081 1.00 29.58 292 ARG A N 1
ATOM 2263 C CA . ARG A 1 292 ? -11.002 -0.826 25.874 1.00 29.58 292 ARG A CA 1
ATOM 2264 C C . ARG A 1 292 ? -12.359 -0.235 26.245 1.00 29.58 292 ARG A C 1
ATOM 2266 O O . ARG A 1 292 ? -12.355 0.741 26.998 1.00 29.58 292 ARG A O 1
ATOM 2273 N N . PRO A 1 293 ? -13.491 -0.761 25.750 1.00 34.47 293 PRO A N 1
ATOM 2274 C CA . PRO A 1 293 ? -14.778 -0.412 26.320 1.00 34.47 293 PRO A CA 1
ATOM 2275 C C . PRO A 1 293 ? -14.714 -0.859 27.780 1.00 34.47 293 PRO A C 1
ATOM 2277 O O . PRO A 1 293 ? -14.556 -2.040 28.090 1.00 34.47 293 PRO A O 1
ATOM 2280 N N . THR A 1 294 ? -14.714 0.087 28.710 1.00 33.09 294 THR A N 1
ATOM 2281 C CA . THR A 1 294 ? -15.005 -0.243 30.101 1.00 33.09 294 THR A CA 1
ATOM 2282 C C . THR A 1 294 ? -16.428 -0.772 30.122 1.00 33.09 294 THR A C 1
ATOM 2284 O O . THR A 1 294 ? -17.326 -0.049 29.694 1.00 33.09 294 THR A O 1
ATOM 2287 N N . ARG A 1 295 ? -16.612 -2.018 30.589 1.00 34.72 295 ARG A N 1
ATOM 2288 C CA . ARG A 1 295 ? -17.921 -2.640 30.845 1.00 34.72 295 ARG A CA 1
ATOM 2289 C C . ARG A 1 295 ? -18.929 -1.575 31.276 1.00 34.72 295 ARG A C 1
ATOM 2291 O O . ARG A 1 295 ? -18.760 -0.976 32.340 1.00 34.72 295 ARG A O 1
ATOM 2298 N N . GLY A 1 296 ? -19.952 -1.348 30.455 1.00 33.34 296 GLY A N 1
ATOM 2299 C CA . GLY A 1 296 ? -21.079 -0.506 30.834 1.00 33.34 296 GLY A CA 1
ATOM 2300 C C . GLY A 1 296 ? -21.692 -1.066 32.115 1.00 33.34 296 GLY A C 1
ATOM 2301 O O . GLY A 1 296 ? -22.079 -2.233 32.166 1.00 33.34 296 GLY A O 1
ATOM 2302 N N . ILE A 1 297 ? -21.702 -0.262 33.176 1.00 36.69 297 ILE A N 1
ATOM 2303 C CA . ILE A 1 297 ? -22.277 -0.643 34.466 1.00 36.69 297 ILE A CA 1
ATOM 2304 C C . ILE A 1 297 ? -23.803 -0.693 34.315 1.00 36.69 297 ILE A C 1
ATOM 2306 O O . ILE A 1 297 ? -24.395 0.139 33.630 1.00 36.69 297 ILE A O 1
ATOM 2310 N N . ALA A 1 298 ? -24.424 -1.693 34.943 1.00 32.16 298 ALA A N 1
ATOM 2311 C CA . ALA A 1 298 ? -25.869 -1.890 34.975 1.00 32.16 298 ALA A CA 1
ATOM 2312 C C . ALA A 1 298 ? -26.631 -0.638 35.461 1.00 32.16 298 ALA A C 1
ATOM 2314 O O . ALA A 1 298 ? -26.154 0.110 36.315 1.00 32.16 298 ALA A O 1
ATOM 2315 N N . CYS A 1 299 ? -27.832 -0.452 34.913 1.00 32.41 299 CYS A N 1
ATOM 2316 C CA . CYS A 1 299 ? -28.763 0.648 35.171 1.00 32.41 299 CYS A CA 1
ATOM 2317 C C . CYS A 1 299 ? -28.961 0.941 36.681 1.00 32.41 299 CYS A C 1
ATOM 2319 O O . CYS A 1 299 ? -29.202 0.014 37.454 1.00 32.41 299 CYS A O 1
ATOM 2321 N N . GLY A 1 300 ? -28.902 2.222 37.093 1.00 38.75 300 GLY A N 1
ATOM 2322 C CA . GLY A 1 300 ? -29.283 2.679 38.448 1.00 38.75 300 GLY A CA 1
ATOM 2323 C C . GLY A 1 300 ? -28.187 3.281 39.350 1.00 38.75 300 GLY A C 1
ATOM 2324 O O . GLY A 1 300 ? -28.414 3.446 40.546 1.00 38.75 300 GLY A O 1
ATOM 2325 N N . ARG A 1 301 ? -27.002 3.619 38.827 1.00 38.34 301 ARG A N 1
ATOM 2326 C CA . ARG A 1 301 ? -25.980 4.456 39.501 1.00 38.34 301 ARG A CA 1
ATOM 2327 C C . ARG A 1 301 ? -25.454 5.504 38.512 1.00 38.34 301 ARG A C 1
ATOM 2329 O O . ARG A 1 301 ? -25.657 5.321 37.314 1.00 38.34 301 ARG A O 1
ATOM 2336 N N . GLU A 1 302 ? -24.792 6.571 38.985 1.00 47.56 302 GLU A N 1
ATOM 2337 C CA . GLU A 1 302 ? -24.035 7.494 38.110 1.00 47.56 302 GLU A CA 1
ATOM 2338 C C . GLU A 1 302 ? -23.252 6.685 37.063 1.00 47.56 302 GLU A C 1
ATOM 2340 O O . GLU A 1 302 ? -22.489 5.782 37.417 1.00 47.56 302 GLU A O 1
ATOM 2345 N N . GLY A 1 303 ? -23.476 6.965 35.778 1.00 57.75 303 GLY A N 1
ATOM 2346 C CA . GLY A 1 303 ? -23.008 6.093 34.703 1.00 57.75 303 GLY A CA 1
ATOM 2347 C C . GLY A 1 303 ? -22.751 6.832 33.398 1.00 57.75 303 GLY A C 1
ATOM 2348 O O . GLY A 1 303 ? -23.184 7.967 33.218 1.00 57.75 303 GLY A O 1
ATOM 2349 N N . VAL A 1 304 ? -22.020 6.189 32.488 1.00 69.56 304 VAL A N 1
ATOM 2350 C CA . VAL A 1 304 ? -21.666 6.740 31.174 1.00 69.56 304 VAL A CA 1
ATOM 2351 C C . VAL A 1 304 ? -22.222 5.826 30.087 1.00 69.56 304 VAL A C 1
ATOM 2353 O O . VAL A 1 304 ? -21.849 4.657 30.015 1.00 69.56 304 VAL A O 1
ATOM 2356 N N . ILE A 1 305 ? -23.096 6.361 29.235 1.00 78.38 305 ILE A N 1
ATOM 2357 C CA . ILE A 1 305 ? -23.537 5.709 27.999 1.00 78.38 305 ILE A CA 1
ATOM 2358 C C . ILE A 1 305 ? -22.517 6.044 26.913 1.00 78.38 305 ILE A C 1
ATOM 2360 O O . ILE A 1 305 ? -22.202 7.211 26.692 1.00 78.38 305 ILE A O 1
ATOM 2364 N N . GLN A 1 306 ? -22.003 5.030 26.226 1.00 77.69 306 GLN A N 1
ATOM 2365 C CA . GLN A 1 306 ? -21.104 5.222 25.091 1.00 77.69 306 GLN A CA 1
ATOM 2366 C C . GLN A 1 306 ? -21.891 5.107 23.791 1.00 77.69 306 GLN A C 1
ATOM 2368 O O . GLN A 1 306 ? -22.476 4.058 23.520 1.00 77.69 306 GLN A O 1
ATOM 2373 N N . VAL A 1 307 ? -21.891 6.172 22.989 1.00 82.75 307 VAL A N 1
ATOM 2374 C CA . VAL A 1 307 ? -22.496 6.174 21.657 1.00 82.75 307 VAL A CA 1
ATOM 2375 C C . VAL A 1 307 ? -21.433 6.376 20.591 1.00 82.75 307 VAL A C 1
ATOM 2377 O O . VAL A 1 307 ? -20.769 7.410 20.550 1.00 82.75 307 VAL A O 1
ATOM 2380 N N . TYR A 1 308 ? -21.294 5.391 19.715 1.00 79.31 308 TYR A N 1
ATOM 2381 C CA . TYR A 1 308 ? -20.447 5.455 18.535 1.00 79.31 308 TYR A CA 1
ATOM 2382 C C . TYR A 1 308 ? -21.285 5.955 17.364 1.00 79.31 308 TYR A C 1
ATOM 2384 O O . TYR A 1 308 ? -22.165 5.254 16.864 1.00 79.31 308 TYR A O 1
ATOM 2392 N N . LEU A 1 309 ? -21.015 7.188 16.955 1.00 80.25 309 LEU A N 1
ATOM 2393 C CA . LEU A 1 309 ? -21.586 7.816 15.775 1.00 80.25 309 LEU A CA 1
ATOM 2394 C C . LEU A 1 309 ? -20.746 7.425 14.565 1.00 80.25 309 LEU A C 1
ATOM 2396 O O . LEU A 1 309 ? -19.581 7.805 14.473 1.00 80.25 309 LEU A O 1
ATOM 2400 N N . VAL A 1 310 ? -21.346 6.665 13.660 1.00 76.44 310 VAL A N 1
ATOM 2401 C CA . VAL A 1 310 ? -20.753 6.225 12.401 1.00 76.44 310 VAL A CA 1
ATOM 2402 C C . VAL A 1 310 ? -21.305 7.096 11.284 1.00 76.44 310 VAL A C 1
ATOM 2404 O O . VAL A 1 310 ? -22.513 7.091 11.033 1.00 76.44 310 VAL A O 1
ATOM 2407 N N . GLN A 1 311 ? -20.417 7.835 10.627 1.00 76.00 311 GLN A N 1
ATOM 2408 C CA . GLN A 1 311 ? -20.746 8.619 9.445 1.00 76.00 311 GLN A CA 1
ATOM 2409 C C . GLN A 1 311 ? -20.640 7.741 8.190 1.00 76.00 311 GLN A C 1
ATOM 2411 O O . GLN A 1 311 ? -19.618 7.093 7.958 1.00 76.00 311 GLN A O 1
ATOM 2416 N N . GLN A 1 312 ? -21.706 7.720 7.396 1.00 68.25 312 GLN A N 1
ATOM 2417 C CA . GLN A 1 312 ? -21.774 7.093 6.084 1.00 68.25 312 GLN A CA 1
ATOM 2418 C C . GLN A 1 312 ? -21.662 8.187 5.017 1.00 68.25 312 GLN A C 1
ATOM 2420 O O . GLN A 1 312 ? -22.565 9.011 4.895 1.00 68.25 312 GLN A O 1
ATOM 2425 N N . ASP A 1 313 ? -20.569 8.177 4.254 1.00 55.81 313 ASP A N 1
ATOM 2426 C CA . ASP A 1 313 ? -20.413 9.035 3.080 1.00 55.81 313 ASP A CA 1
ATOM 2427 C C . ASP A 1 313 ? -21.091 8.312 1.897 1.00 55.81 313 ASP A C 1
ATOM 2429 O O . ASP A 1 313 ? -20.551 7.336 1.373 1.00 55.81 313 ASP A O 1
ATOM 2433 N N . GLU A 1 314 ? -22.308 8.705 1.515 1.00 45.66 314 GLU A N 1
ATOM 2434 C CA . GLU A 1 314 ? -22.905 8.285 0.237 1.00 45.66 314 GLU A CA 1
ATOM 2435 C C . GLU A 1 314 ? -22.636 9.372 -0.819 1.00 45.66 314 GLU A C 1
ATOM 2437 O O . GLU A 1 314 ? -22.651 10.559 -0.498 1.00 45.66 314 GLU A O 1
ATOM 2442 N N . ASP A 1 315 ? -22.463 8.986 -2.093 1.00 37.91 315 ASP A N 1
ATOM 2443 C CA . ASP A 1 315 ? -22.327 9.906 -3.249 1.00 37.91 315 ASP A CA 1
ATOM 2444 C C . ASP A 1 315 ? -23.489 10.924 -3.380 1.00 37.91 315 ASP A C 1
ATOM 2446 O O . ASP A 1 315 ? -23.452 11.822 -4.219 1.00 37.91 315 ASP A O 1
ATOM 2450 N N . TRP A 1 316 ? -24.531 10.780 -2.558 1.00 35.41 316 TRP A N 1
ATOM 2451 C CA . TRP A 1 316 ? -25.720 11.622 -2.489 1.00 35.41 316 TRP A CA 1
ATOM 2452 C C . TRP A 1 316 ? -25.609 12.810 -1.531 1.00 35.41 316 TRP A C 1
ATOM 2454 O O . TRP A 1 316 ? -26.444 13.712 -1.624 1.00 35.41 316 TRP A O 1
ATOM 2464 N N . ASP A 1 317 ? -24.582 12.879 -0.674 1.00 36.12 317 ASP A N 1
ATOM 2465 C CA . ASP A 1 317 ? -24.212 14.138 -0.016 1.00 36.12 317 ASP A CA 1
ATOM 2466 C C . ASP A 1 317 ? -23.520 15.025 -1.067 1.00 36.12 317 ASP A C 1
ATOM 2468 O O . ASP A 1 317 ? -22.313 15.288 -1.044 1.00 36.12 317 ASP A O 1
ATOM 2472 N N . ALA A 1 318 ? -24.329 15.535 -2.004 1.00 34.50 318 ALA A N 1
ATOM 2473 C CA . ALA A 1 318 ? -24.000 16.543 -3.010 1.00 34.50 318 ALA A CA 1
ATOM 2474 C C . ALA A 1 318 ? -23.630 17.902 -2.382 1.00 34.50 318 ALA A C 1
ATOM 2476 O O . ALA A 1 318 ? -23.817 18.944 -2.990 1.00 34.50 318 ALA A O 1
ATOM 2477 N N . PHE A 1 319 ? -23.106 17.894 -1.158 1.00 36.16 319 PHE A N 1
ATOM 2478 C CA . PHE A 1 319 ? -22.475 19.010 -0.477 1.00 36.16 319 PHE A CA 1
ATOM 2479 C C . PHE A 1 319 ? -20.990 18.742 -0.164 1.00 36.16 319 PHE A C 1
ATOM 2481 O O . PHE A 1 319 ? -20.245 19.697 0.049 1.00 36.16 319 PHE A O 1
ATOM 2488 N N . GLU A 1 320 ? -20.516 17.487 -0.197 1.00 36.41 320 GLU A N 1
ATOM 2489 C CA . GLU A 1 320 ? -19.107 17.140 0.076 1.00 36.41 320 GLU A CA 1
ATOM 2490 C C . GLU A 1 320 ? -18.318 16.668 -1.166 1.00 36.41 320 GLU A C 1
ATOM 2492 O O . GLU A 1 320 ? -17.083 16.650 -1.155 1.00 36.41 320 GLU A O 1
ATOM 2497 N N . ALA A 1 321 ? -19.002 16.361 -2.274 1.00 33.97 321 ALA A N 1
ATOM 2498 C CA . ALA A 1 321 ? -18.425 15.686 -3.444 1.00 33.97 321 ALA A CA 1
ATOM 2499 C C . ALA A 1 321 ? -17.392 16.491 -4.272 1.00 33.97 321 ALA A C 1
ATOM 2501 O O . ALA A 1 321 ? -16.756 15.934 -5.162 1.00 33.97 321 ALA A O 1
ATOM 2502 N N . GLU A 1 322 ? -17.157 17.777 -3.999 1.00 33.56 322 GLU A N 1
ATOM 2503 C CA . GLU A 1 322 ? -16.183 18.576 -4.771 1.00 33.56 322 GLU A CA 1
ATOM 2504 C C . GLU A 1 322 ? -14.763 18.607 -4.207 1.00 33.56 322 GLU A C 1
ATOM 2506 O O . GLU A 1 322 ? -13.876 19.200 -4.820 1.00 33.56 322 GLU A O 1
ATOM 2511 N N . ARG A 1 323 ? -14.494 17.966 -3.066 1.00 32.81 323 ARG A N 1
ATOM 2512 C CA . ARG A 1 323 ? -13.118 17.896 -2.536 1.00 32.81 323 ARG A CA 1
ATOM 2513 C C . ARG A 1 323 ? -12.325 16.678 -2.996 1.00 32.81 323 ARG A C 1
ATOM 2515 O O . ARG A 1 323 ? -11.149 16.566 -2.666 1.00 32.81 323 ARG A O 1
ATOM 2522 N N . THR A 1 324 ? -12.926 15.811 -3.804 1.00 31.92 324 THR A N 1
ATOM 2523 C CA . THR A 1 324 ? -12.226 14.739 -4.520 1.00 31.92 324 THR A CA 1
ATOM 2524 C C . THR A 1 324 ? -12.468 14.900 -6.013 1.00 31.92 324 THR A C 1
ATOM 2526 O O . THR A 1 324 ? -13.252 14.194 -6.638 1.00 31.92 324 THR A O 1
ATOM 2529 N N . SER A 1 325 ? -11.770 15.854 -6.623 1.00 29.14 325 SER A N 1
ATOM 2530 C CA . SER A 1 325 ? -11.583 15.862 -8.069 1.00 29.14 325 SER A CA 1
ATOM 2531 C C . SER A 1 325 ? -10.721 14.660 -8.472 1.00 29.14 325 SER A C 1
ATOM 2533 O O . SER A 1 325 ? -9.524 14.815 -8.653 1.00 29.14 325 SER A O 1
ATOM 2535 N N . ILE A 1 326 ? -11.339 13.473 -8.552 1.00 27.55 326 ILE A N 1
ATOM 2536 C CA . ILE A 1 326 ? -11.087 12.330 -9.451 1.00 27.55 326 ILE A CA 1
ATOM 2537 C C . ILE A 1 326 ? -12.251 11.333 -9.225 1.00 27.55 326 ILE A C 1
ATOM 2539 O O . ILE A 1 326 ? -12.280 10.622 -8.229 1.00 27.55 326 ILE A O 1
ATOM 2543 N N . GLY A 1 327 ? -13.203 11.309 -10.170 1.00 28.17 327 GLY A N 1
ATOM 2544 C CA . GLY A 1 327 ? -14.120 10.206 -10.519 1.00 28.17 327 GLY A CA 1
ATOM 2545 C C . GLY A 1 327 ? -14.919 9.496 -9.412 1.00 28.17 327 GLY A C 1
ATOM 2546 O O . GLY A 1 327 ? -14.362 8.740 -8.624 1.00 28.17 327 GLY A O 1
ATOM 2547 N N . GLY A 1 328 ? -16.256 9.570 -9.486 1.00 28.30 328 GLY A N 1
ATOM 2548 C CA . GLY A 1 328 ? -17.239 8.898 -8.607 1.00 28.30 328 GLY A CA 1
ATOM 2549 C C . GLY A 1 328 ? -17.175 7.361 -8.487 1.00 28.30 328 GLY A C 1
ATOM 2550 O O . GLY A 1 328 ? -18.023 6.764 -7.843 1.00 28.30 328 GLY A O 1
ATOM 2551 N N . TYR A 1 329 ? -16.161 6.703 -9.055 1.00 28.06 329 TYR A N 1
ATOM 2552 C CA . TYR A 1 329 ? -15.831 5.296 -8.785 1.00 28.06 329 TYR A CA 1
ATOM 2553 C C . TYR A 1 329 ? -14.799 5.148 -7.645 1.00 28.06 329 TYR A C 1
ATOM 2555 O O . TYR A 1 329 ? -14.783 4.138 -6.945 1.00 28.06 329 TYR A O 1
ATOM 2563 N N . MET A 1 330 ? -13.945 6.159 -7.419 1.00 27.62 330 MET A N 1
ATOM 2564 C CA . MET A 1 330 ? -12.935 6.159 -6.350 1.00 27.62 330 MET A CA 1
ATOM 2565 C C . MET A 1 330 ? -13.532 6.435 -4.963 1.00 27.62 330 MET A C 1
ATOM 2567 O O . MET A 1 330 ? -13.075 5.844 -3.984 1.00 27.62 330 MET A O 1
ATOM 2571 N N . GLY A 1 331 ? -14.581 7.261 -4.876 1.00 31.28 331 GLY A N 1
ATOM 2572 C CA . GLY A 1 331 ? -15.310 7.526 -3.627 1.00 31.28 331 GLY A CA 1
ATOM 2573 C C . GLY A 1 331 ? -16.000 6.280 -3.065 1.00 31.28 331 GLY A C 1
ATOM 2574 O O . GLY A 1 331 ? -15.900 6.003 -1.873 1.00 31.28 331 GLY A O 1
ATOM 2575 N N . GLN A 1 332 ? -16.594 5.455 -3.933 1.00 31.05 332 GLN A N 1
ATOM 2576 C CA . GLN A 1 332 ? -17.305 4.228 -3.550 1.00 31.05 332 GLN A CA 1
ATOM 2577 C C . GLN A 1 332 ? -16.379 3.126 -3.017 1.00 31.05 332 GLN A C 1
ATOM 2579 O O . GLN A 1 332 ? -16.731 2.423 -2.069 1.00 31.05 332 GLN A O 1
ATOM 2584 N N . VAL A 1 333 ? -15.179 2.979 -3.591 1.00 28.45 333 VAL A N 1
ATOM 2585 C CA . VAL A 1 333 ? -14.177 1.998 -3.134 1.00 28.45 333 VAL A CA 1
ATOM 2586 C C . VAL A 1 333 ? -13.573 2.421 -1.795 1.00 28.45 333 VAL A C 1
ATOM 2588 O O . VAL A 1 333 ? -13.394 1.583 -0.911 1.00 28.45 333 VAL A O 1
ATOM 2591 N N . GLU A 1 334 ? -13.320 3.717 -1.617 1.00 32.09 334 GLU A N 1
ATOM 2592 C CA . GLU A 1 334 ? -12.798 4.287 -0.376 1.00 32.09 334 GLU A CA 1
ATOM 2593 C C . GLU A 1 334 ? -13.852 4.265 0.746 1.00 32.09 334 GLU A C 1
ATOM 2595 O O . GLU A 1 334 ? -13.534 3.904 1.878 1.00 32.09 334 GLU A O 1
ATOM 2600 N N . ALA A 1 335 ? -15.123 4.546 0.439 1.00 35.19 335 ALA A N 1
ATOM 2601 C CA . ALA A 1 335 ? -16.243 4.390 1.365 1.00 35.19 335 ALA A CA 1
ATOM 2602 C C . ALA A 1 335 ? -16.438 2.915 1.754 1.00 35.19 335 ALA A C 1
ATOM 2604 O O . ALA A 1 335 ? -16.421 2.581 2.937 1.00 35.19 335 ALA A O 1
ATOM 2605 N N . ALA A 1 336 ? -16.494 1.986 0.791 1.00 32.97 336 ALA A N 1
ATOM 2606 C CA . ALA A 1 336 ? -16.578 0.546 1.061 1.00 32.97 336 ALA A CA 1
ATOM 2607 C C . ALA A 1 336 ? -15.376 0.008 1.869 1.00 32.97 336 ALA A C 1
ATOM 2609 O O . ALA A 1 336 ? -15.539 -0.900 2.691 1.00 32.97 336 ALA A O 1
ATOM 2610 N N . ARG A 1 337 ? -14.179 0.579 1.675 1.00 37.50 337 ARG A N 1
ATOM 2611 C CA . ARG A 1 337 ? -12.972 0.315 2.473 1.00 37.50 337 ARG A CA 1
ATOM 2612 C C . ARG A 1 337 ? -13.124 0.837 3.906 1.00 37.50 337 ARG A C 1
ATOM 2614 O O . ARG A 1 337 ? -12.939 0.051 4.832 1.00 37.50 337 ARG A O 1
ATOM 2621 N N . ARG A 1 338 ? -13.568 2.089 4.087 1.00 42.06 338 ARG A N 1
ATOM 2622 C CA . ARG A 1 338 ? -13.877 2.702 5.397 1.00 42.06 338 ARG A CA 1
ATOM 2623 C C . ARG A 1 338 ? -14.943 1.912 6.162 1.00 42.06 338 ARG A C 1
ATOM 2625 O O . ARG A 1 338 ? -14.797 1.694 7.360 1.00 42.06 338 ARG A O 1
ATOM 2632 N N . HIS A 1 339 ? -15.980 1.420 5.480 1.00 44.50 339 HIS A N 1
ATOM 2633 C CA . HIS A 1 339 ? -17.018 0.567 6.073 1.00 44.50 339 HIS A CA 1
ATOM 2634 C C . HIS A 1 339 ? -16.476 -0.789 6.521 1.00 44.50 339 HIS A C 1
ATOM 2636 O O . HIS A 1 339 ? -16.831 -1.271 7.596 1.00 44.50 339 HIS A O 1
ATOM 2642 N N . ARG A 1 340 ? -15.593 -1.407 5.729 1.00 39.41 340 ARG A N 1
ATOM 2643 C CA . ARG A 1 340 ? -14.974 -2.693 6.072 1.00 39.41 340 ARG A CA 1
ATOM 2644 C C . ARG A 1 340 ? -14.029 -2.562 7.268 1.00 39.41 340 ARG A C 1
ATOM 2646 O O . ARG A 1 340 ? -14.114 -3.371 8.184 1.00 39.41 340 ARG A O 1
ATOM 2653 N N . GLU A 1 341 ? -13.218 -1.507 7.295 1.00 40.66 341 GLU A N 1
ATOM 2654 C CA . GLU A 1 341 ? -12.304 -1.171 8.397 1.00 40.66 341 GLU A CA 1
ATOM 2655 C C . GLU A 1 341 ? -13.054 -0.863 9.708 1.00 40.66 341 GLU A C 1
ATOM 2657 O O . GLU A 1 341 ? -12.584 -1.214 10.785 1.00 40.66 341 GLU A O 1
ATOM 2662 N N . LEU A 1 342 ? -14.251 -0.273 9.622 1.00 42.66 342 LEU A N 1
ATOM 2663 C CA . LEU A 1 342 ? -15.097 0.078 10.766 1.00 42.66 342 LEU A CA 1
ATOM 2664 C C . LEU A 1 342 ? -15.782 -1.128 11.415 1.00 42.66 342 LEU A C 1
ATOM 2666 O O . LEU A 1 342 ? -15.841 -1.225 12.636 1.00 42.66 342 LEU A O 1
ATOM 2670 N N . VAL A 1 343 ? -16.309 -2.050 10.608 1.00 43.47 343 VAL A N 1
ATOM 2671 C CA . VAL A 1 343 ? -16.981 -3.276 11.078 1.00 43.47 343 VAL A CA 1
ATOM 2672 C C . VAL A 1 343 ? -15.974 -4.271 11.649 1.00 43.47 343 VAL A C 1
ATOM 2674 O O . VAL A 1 343 ? -16.259 -5.025 12.587 1.00 43.47 343 VAL A O 1
ATOM 2677 N N . GLU A 1 344 ? -14.787 -4.290 11.062 1.00 40.12 344 GLU A N 1
ATOM 2678 C CA . GLU A 1 344 ? -13.728 -5.197 11.425 1.00 40.12 344 GLU A CA 1
ATOM 2679 C C . GLU A 1 344 ? -12.877 -4.661 12.555 1.00 40.12 344 GLU A C 1
ATOM 2681 O O . GLU A 1 344 ? -11.733 -5.030 12.555 1.00 40.12 344 GLU A O 1
ATOM 2686 N N . GLY A 1 345 ? -13.372 -3.938 13.560 1.00 40.44 345 GLY A N 1
ATOM 2687 C CA . GLY A 1 345 ? -12.841 -4.257 14.885 1.00 40.44 345 GLY A CA 1
ATOM 2688 C C . GLY A 1 345 ? -12.969 -3.325 16.027 1.00 40.44 345 GLY A C 1
ATOM 2689 O O . GLY A 1 345 ? -12.072 -3.164 16.832 1.00 40.44 345 GLY A O 1
ATOM 2690 N N . PHE A 1 346 ? -14.209 -3.040 16.306 1.00 43.16 346 PHE A N 1
ATOM 2691 C CA . PHE A 1 346 ? -14.608 -2.948 17.684 1.00 43.16 346 PHE A CA 1
ATOM 2692 C C . PHE A 1 346 ? -14.733 -4.347 18.342 1.00 43.16 346 PHE A C 1
ATOM 2694 O O . PHE A 1 346 ? -15.063 -5.333 17.679 1.00 43.16 346 PHE A O 1
ATOM 2701 N N . ASP A 1 347 ? -14.503 -4.449 19.656 1.00 48.41 347 ASP A N 1
ATOM 2702 C CA . ASP A 1 347 ? -14.956 -5.609 20.438 1.00 48.41 347 ASP A CA 1
ATOM 2703 C C . ASP A 1 347 ? -16.471 -5.467 20.650 1.00 48.41 347 ASP A C 1
ATOM 2705 O O . ASP A 1 347 ? -16.941 -4.781 21.558 1.00 48.41 347 ASP A O 1
ATOM 2709 N N . TRP A 1 348 ? -17.248 -6.043 19.729 1.00 56.03 348 TRP A N 1
ATOM 2710 C CA . TRP A 1 348 ? -18.706 -5.889 19.653 1.00 56.03 348 TRP A CA 1
ATOM 2711 C C . TRP A 1 348 ? -19.479 -6.700 20.707 1.00 56.03 348 TRP A C 1
ATOM 2713 O O . TRP A 1 348 ? -20.715 -6.766 20.651 1.00 56.03 348 TRP A O 1
ATOM 2723 N N . ALA A 1 349 ? -18.771 -7.337 21.645 1.00 50.44 349 ALA A N 1
ATOM 2724 C CA . ALA A 1 349 ? -19.376 -8.191 22.656 1.00 50.44 349 ALA A CA 1
ATOM 2725 C C . ALA A 1 349 ? -20.320 -7.433 23.600 1.00 50.44 349 ALA A C 1
ATOM 2727 O O . ALA A 1 349 ? -21.339 -7.983 24.016 1.00 50.44 349 ALA A O 1
ATOM 2728 N N . ASP A 1 350 ? -20.046 -6.145 23.823 1.00 63.59 350 ASP A N 1
ATOM 2729 C CA . ASP A 1 350 ? -20.816 -5.272 24.710 1.00 63.59 350 ASP A CA 1
ATOM 2730 C C . ASP A 1 350 ? -21.684 -4.258 23.937 1.00 63.59 350 ASP A C 1
ATOM 2732 O O . ASP A 1 350 ? -21.947 -3.166 24.430 1.00 63.59 350 ASP A O 1
ATO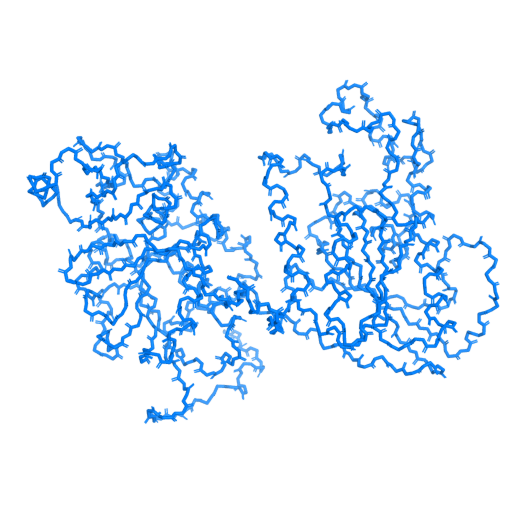M 2736 N N . VAL A 1 351 ? -22.137 -4.562 22.713 1.00 72.50 351 VAL A N 1
ATOM 2737 C CA . VAL A 1 351 ? -23.109 -3.704 22.003 1.00 72.50 351 VAL A CA 1
ATOM 2738 C C . VAL A 1 351 ? -24.515 -3.958 22.532 1.00 72.50 351 VAL A C 1
ATOM 2740 O O . VAL A 1 351 ? -25.085 -5.037 22.369 1.00 72.50 351 VAL A O 1
ATOM 2743 N N . ALA A 1 352 ? -25.114 -2.925 23.109 1.00 73.19 352 ALA A N 1
ATOM 2744 C CA . ALA A 1 352 ? -26.510 -2.957 23.507 1.00 73.19 352 ALA A CA 1
ATOM 2745 C C . ALA A 1 352 ? -27.448 -2.757 22.313 1.00 73.19 352 ALA A C 1
ATOM 2747 O O . ALA A 1 352 ? -28.551 -3.306 22.289 1.00 73.19 352 ALA A O 1
ATOM 2748 N N . PHE A 1 353 ? -27.048 -1.922 21.356 1.00 75.88 353 PHE A N 1
ATOM 2749 C CA . PHE A 1 353 ? -27.982 -1.371 20.387 1.00 75.88 353 PHE A CA 1
ATOM 2750 C C . PHE A 1 353 ? -27.310 -0.950 19.083 1.00 75.88 353 PHE A C 1
ATOM 2752 O O . PHE A 1 353 ? -26.259 -0.313 19.126 1.00 75.88 353 PHE A O 1
ATOM 2759 N N . VAL A 1 354 ? -27.942 -1.247 17.943 1.00 85.56 354 VAL A N 1
ATOM 2760 C CA . VAL A 1 354 ? -27.536 -0.736 16.626 1.00 85.56 354 VAL A CA 1
ATOM 2761 C C . VAL A 1 354 ? -28.712 0.015 16.007 1.00 85.56 354 VAL A C 1
ATOM 2763 O O . VAL A 1 354 ? -29.721 -0.591 15.653 1.00 85.56 354 VAL A O 1
ATOM 2766 N N . ALA A 1 355 ? -28.563 1.328 15.865 1.00 89.88 355 ALA A N 1
ATOM 2767 C CA . ALA A 1 355 ? -29.481 2.209 15.160 1.00 89.88 355 ALA A CA 1
ATOM 2768 C C . ALA A 1 355 ? -28.911 2.611 13.807 1.00 89.88 355 ALA A C 1
ATOM 2770 O O . ALA A 1 355 ? -27.723 2.921 13.695 1.00 89.88 355 ALA A O 1
ATOM 2771 N N . CYS A 1 356 ? -29.753 2.688 12.784 1.00 89.88 356 CYS A N 1
ATOM 2772 C CA . CYS A 1 356 ? -29.316 3.191 11.488 1.00 89.88 356 CYS A CA 1
ATOM 2773 C C . CYS A 1 356 ? -30.379 4.002 10.751 1.00 89.88 356 CYS A C 1
ATOM 2775 O O . CYS A 1 356 ? -31.585 3.863 10.968 1.00 89.88 356 CYS A O 1
ATOM 2777 N N . SER A 1 357 ? -29.890 4.850 9.851 1.00 88.44 357 SER A N 1
ATOM 2778 C CA . SER A 1 357 ? -30.663 5.477 8.783 1.00 88.44 357 SER A CA 1
ATOM 2779 C C . SER A 1 357 ? -31.322 4.436 7.863 1.00 88.44 357 SER A C 1
ATOM 2781 O O . SER A 1 357 ? -30.726 3.386 7.613 1.00 88.44 357 SER A O 1
ATOM 2783 N N . PRO A 1 358 ? -32.501 4.720 7.273 1.00 85.44 358 PRO A N 1
ATOM 2784 C CA . PRO A 1 358 ? -33.114 3.858 6.262 1.00 85.44 358 PRO A CA 1
ATOM 2785 C C . PRO A 1 358 ? -32.371 3.856 4.912 1.00 85.44 358 PRO A C 1
ATOM 2787 O O . PRO A 1 358 ? -32.822 3.181 3.988 1.00 85.44 358 PRO A O 1
ATOM 2790 N N . ALA A 1 359 ? -31.267 4.588 4.749 1.00 77.69 359 ALA A N 1
ATOM 2791 C CA . ALA A 1 359 ? -30.444 4.510 3.542 1.00 77.69 359 ALA A CA 1
ATOM 2792 C C . ALA A 1 359 ? -29.858 3.097 3.353 1.00 77.69 359 ALA A C 1
ATOM 2794 O O . ALA A 1 359 ? -29.572 2.387 4.323 1.00 77.69 359 ALA A O 1
ATOM 2795 N N . HIS A 1 360 ? -29.705 2.656 2.101 1.00 68.06 360 HIS A N 1
ATOM 2796 C CA . HIS A 1 360 ? -29.243 1.295 1.816 1.00 68.06 360 HIS A CA 1
ATOM 2797 C C . HIS A 1 360 ? -27.817 1.055 2.328 1.00 68.06 360 HIS A C 1
ATOM 2799 O O . HIS A 1 360 ? -27.602 0.030 2.979 1.00 68.06 360 HIS A O 1
ATOM 2805 N N . GLY A 1 361 ? -26.892 2.007 2.140 1.00 63.78 361 GLY A N 1
ATOM 2806 C CA . GLY A 1 361 ? -25.527 1.902 2.659 1.00 63.78 361 GLY A CA 1
ATOM 2807 C C . GLY A 1 361 ? -25.499 1.797 4.184 1.00 63.78 361 GLY A C 1
ATOM 2808 O O . GLY A 1 361 ? -24.893 0.878 4.738 1.00 63.78 361 GLY A O 1
ATOM 2809 N N . CYS A 1 362 ? -26.269 2.647 4.870 1.00 74.19 362 CYS A N 1
ATOM 2810 C CA . CYS A 1 362 ? -26.400 2.615 6.329 1.00 74.19 362 CYS A CA 1
ATOM 2811 C C . CYS A 1 362 ? -26.934 1.273 6.857 1.00 74.19 362 CYS A C 1
ATOM 2813 O O . CYS A 1 362 ? -26.401 0.746 7.836 1.00 74.19 362 CYS A O 1
ATOM 2815 N N . ARG A 1 363 ? -27.958 0.693 6.211 1.00 74.19 363 ARG A N 1
ATOM 2816 C CA . ARG A 1 363 ? -28.513 -0.615 6.604 1.00 74.19 363 ARG A CA 1
ATOM 2817 C C . ARG A 1 363 ? -27.515 -1.748 6.416 1.00 74.19 363 ARG A C 1
ATOM 2819 O O . ARG A 1 363 ? -27.373 -2.575 7.311 1.00 74.19 363 ARG A O 1
ATOM 2826 N N . MET A 1 364 ? -26.802 -1.774 5.289 1.00 63.22 364 MET A N 1
ATOM 2827 C CA . MET A 1 364 ? -25.774 -2.788 5.047 1.00 63.22 364 MET A CA 1
ATOM 2828 C C . MET A 1 364 ? -24.687 -2.743 6.125 1.00 63.22 364 MET A C 1
ATOM 2830 O O . MET A 1 364 ? -24.329 -3.784 6.684 1.00 63.22 364 MET A O 1
ATOM 2834 N N . THR A 1 365 ? -24.212 -1.541 6.468 1.00 66.88 365 THR A N 1
ATOM 2835 C CA . THR A 1 365 ? -23.247 -1.333 7.556 1.00 66.88 365 THR A CA 1
ATOM 2836 C C . THR A 1 365 ? -23.810 -1.836 8.887 1.00 66.88 365 THR A C 1
ATOM 2838 O O . THR A 1 365 ? -23.154 -2.607 9.588 1.00 66.88 365 THR A O 1
ATOM 2841 N N . ALA A 1 366 ? -25.052 -1.478 9.212 1.00 75.88 366 ALA A N 1
ATOM 2842 C CA . ALA A 1 366 ? -25.702 -1.866 10.459 1.00 75.88 366 ALA A CA 1
ATOM 2843 C C . ALA A 1 366 ? -25.862 -3.384 10.602 1.00 75.88 366 ALA A C 1
ATOM 2845 O O . ALA A 1 366 ? -25.555 -3.944 11.654 1.00 75.88 366 ALA A O 1
ATOM 2846 N N . GLU A 1 367 ? -26.284 -4.068 9.537 1.00 73.19 367 GLU A N 1
ATOM 2847 C CA . GLU A 1 367 ? -26.424 -5.524 9.519 1.00 73.19 367 GLU A CA 1
ATOM 2848 C C . GLU A 1 367 ? -25.078 -6.231 9.696 1.00 73.19 367 GLU A C 1
ATOM 2850 O O . GLU A 1 367 ? -24.985 -7.233 10.410 1.00 73.19 367 GLU A O 1
ATOM 2855 N N . CYS A 1 368 ? -24.017 -5.707 9.078 1.00 65.62 368 CYS A N 1
ATOM 2856 C CA . CYS A 1 368 ? -22.671 -6.257 9.215 1.00 65.62 368 CYS A CA 1
ATOM 2857 C C . CYS A 1 368 ? -22.144 -6.169 10.655 1.00 65.62 368 CYS A C 1
ATOM 2859 O O . CYS A 1 368 ? -21.437 -7.082 11.097 1.00 65.62 368 CYS A O 1
ATOM 2861 N N . ILE A 1 369 ? -22.499 -5.102 11.379 1.00 69.25 369 ILE A N 1
ATOM 2862 C CA . ILE A 1 369 ? -22.174 -4.915 12.800 1.00 69.25 369 ILE A CA 1
ATOM 2863 C C . ILE A 1 369 ? -23.043 -5.826 13.672 1.00 69.25 369 ILE A C 1
ATOM 2865 O O . ILE A 1 369 ? -22.523 -6.555 14.517 1.00 69.25 369 ILE A O 1
ATOM 2869 N N . ALA A 1 370 ? -24.357 -5.850 13.435 1.00 72.75 370 ALA A N 1
ATOM 2870 C CA . ALA A 1 370 ? -25.305 -6.642 14.215 1.00 72.75 370 ALA A CA 1
ATOM 2871 C C . ALA A 1 370 ? -24.974 -8.145 14.209 1.00 72.75 370 ALA A C 1
ATOM 2873 O O . ALA A 1 370 ? -25.013 -8.782 15.262 1.00 72.75 370 ALA A O 1
ATOM 2874 N N . ARG A 1 371 ? -24.554 -8.697 13.059 1.00 67.62 371 ARG A N 1
ATOM 2875 C CA . ARG A 1 371 ? -24.131 -10.109 12.932 1.00 67.62 371 ARG A CA 1
ATOM 2876 C C . ARG A 1 371 ? -22.875 -10.457 13.738 1.00 67.62 371 ARG A C 1
ATOM 2878 O O . ARG A 1 371 ? -22.654 -11.630 14.023 1.00 67.62 371 ARG A O 1
ATOM 2885 N N . ARG A 1 372 ? -22.033 -9.470 14.062 1.00 59.16 372 ARG A N 1
ATOM 2886 C CA . ARG A 1 372 ? -20.779 -9.657 14.814 1.00 59.16 372 ARG A CA 1
ATOM 2887 C C . ARG A 1 372 ? -20.937 -9.430 16.318 1.00 59.16 372 ARG A C 1
ATOM 2889 O O . ARG A 1 372 ? -20.076 -9.865 17.078 1.00 59.16 372 ARG A O 1
ATOM 2896 N N . SER A 1 373 ? -22.016 -8.783 16.759 1.00 63.06 373 SER A N 1
ATOM 2897 C CA . SER A 1 373 ? -22.333 -8.659 18.183 1.00 63.06 373 SER A CA 1
ATOM 2898 C C . SER A 1 373 ? -22.724 -10.020 18.767 1.00 63.06 373 SER A C 1
ATOM 2900 O O . SER A 1 373 ? -23.522 -10.752 18.180 1.00 63.06 373 SER A O 1
ATOM 2902 N N . SER A 1 374 ? -22.219 -10.345 19.962 1.00 53.03 374 SER A N 1
ATOM 2903 C CA . SER A 1 374 ? -22.444 -11.630 20.654 1.00 53.03 374 SER A CA 1
ATOM 2904 C C . SER A 1 374 ? -23.916 -11.977 20.901 1.00 53.03 374 SER A C 1
ATOM 2906 O O . SER A 1 374 ? -24.228 -13.114 21.242 1.00 53.03 374 SER A O 1
ATOM 2908 N N . SER A 1 375 ? -24.817 -11.003 20.751 1.00 58.06 375 SER A N 1
ATOM 2909 C CA . SER A 1 375 ? -26.240 -11.125 21.067 1.00 58.06 375 SER A CA 1
ATOM 2910 C C . SER A 1 375 ? -27.167 -11.206 19.841 1.00 58.06 375 SER A C 1
ATOM 2912 O O . SER A 1 375 ? -28.374 -11.297 20.042 1.00 58.06 375 SER A O 1
ATOM 2914 N N . ASN A 1 376 ? -26.654 -11.145 18.598 1.00 57.38 376 ASN A N 1
ATOM 2915 C CA . ASN A 1 376 ? -27.453 -11.129 17.352 1.00 57.38 376 ASN A CA 1
ATOM 2916 C C . ASN A 1 376 ? -28.691 -10.203 17.432 1.00 57.38 376 ASN A C 1
ATOM 2918 O O . ASN A 1 376 ? -29.811 -10.597 17.096 1.00 57.38 376 ASN A O 1
ATOM 2922 N N . ARG A 1 377 ? -28.508 -8.991 17.975 1.00 66.25 377 ARG A N 1
ATOM 2923 C CA . ARG A 1 377 ? -29.609 -8.043 18.198 1.00 66.25 377 ARG A CA 1
ATOM 2924 C C . ARG A 1 377 ? -30.094 -7.469 16.859 1.00 66.25 377 ARG A C 1
ATOM 2926 O O . ARG A 1 377 ? -29.261 -7.207 15.992 1.00 66.25 377 ARG A O 1
ATOM 2933 N N . PRO A 1 378 ? -31.410 -7.257 16.676 1.00 67.62 378 PRO A N 1
ATOM 2934 C CA . PRO A 1 378 ? -31.936 -6.670 15.450 1.00 67.62 378 PRO A CA 1
ATOM 2935 C C . PRO A 1 378 ? -31.440 -5.230 15.277 1.00 67.62 378 PRO A C 1
ATOM 2937 O O . PRO A 1 378 ? -31.317 -4.481 16.245 1.00 67.62 378 PRO A O 1
ATOM 2940 N N . VAL A 1 379 ? -31.168 -4.854 14.029 1.00 82.12 379 VAL A N 1
ATOM 2941 C CA . VAL A 1 379 ? -30.902 -3.466 13.643 1.00 82.12 379 VAL A CA 1
ATOM 2942 C C . VAL A 1 379 ? -32.203 -2.674 13.741 1.00 82.12 379 VAL A C 1
ATOM 2944 O O . VAL A 1 379 ? -33.201 -3.059 13.131 1.00 82.12 379 VAL A O 1
ATOM 2947 N N . GLU A 1 380 ? -32.189 -1.554 14.459 1.00 90.06 380 GLU A N 1
ATOM 2948 C CA . GLU A 1 380 ? -33.334 -0.646 14.532 1.00 90.06 380 GLU A CA 1
ATOM 2949 C C . GLU A 1 380 ? -33.172 0.500 13.531 1.00 90.06 380 GLU A C 1
ATOM 2951 O O . GLU A 1 380 ? -32.156 1.199 13.489 1.00 90.06 380 GLU A O 1
ATOM 2956 N N . ILE A 1 381 ? -34.183 0.674 12.682 1.00 89.50 381 ILE A N 1
ATOM 2957 C CA . ILE A 1 381 ? -34.183 1.686 11.627 1.00 89.50 381 ILE A CA 1
ATOM 2958 C C . ILE A 1 381 ? -34.923 2.918 12.134 1.00 89.50 381 ILE A C 1
ATOM 2960 O O . ILE A 1 381 ? -36.091 2.843 12.514 1.00 89.50 381 ILE A O 1
ATOM 2964 N N . TYR A 1 382 ? -34.255 4.065 12.079 1.00 91.75 382 TYR A N 1
ATOM 2965 C CA . TYR A 1 382 ? -34.801 5.343 12.512 1.00 91.75 382 TYR A CA 1
ATOM 2966 C C . TYR A 1 382 ? -34.930 6.288 11.321 1.00 91.75 382 TYR A C 1
ATOM 2968 O O . TYR A 1 382 ? -33.934 6.782 10.798 1.00 91.75 382 TYR A O 1
ATOM 2976 N N . GLY A 1 383 ? -36.168 6.606 10.927 1.00 88.44 383 GLY A N 1
ATOM 2977 C CA . GLY A 1 383 ? -36.435 7.580 9.858 1.00 88.44 383 GLY A CA 1
ATOM 2978 C C . GLY A 1 383 ? -35.851 8.968 10.153 1.00 88.44 383 GLY A C 1
ATOM 2979 O O . GLY A 1 383 ? -35.413 9.663 9.242 1.00 88.44 383 GLY A O 1
ATOM 2980 N N . GLY A 1 384 ? -35.736 9.334 11.431 1.00 88.75 384 GLY A N 1
ATOM 2981 C CA . GLY A 1 384 ? -35.077 10.564 11.867 1.00 88.75 384 GLY A CA 1
ATOM 2982 C C . GLY A 1 384 ? -33.561 10.613 11.622 1.00 88.75 384 GLY A C 1
ATOM 2983 O O . GLY A 1 384 ? -32.977 11.687 11.710 1.00 88.75 384 GLY A O 1
ATOM 2984 N N . LEU A 1 385 ? -32.927 9.500 11.235 1.00 89.00 385 LEU A N 1
ATOM 2985 C CA . LEU A 1 385 ? -31.526 9.441 10.794 1.00 89.00 385 LEU A CA 1
ATOM 2986 C C . LEU A 1 385 ? -31.376 9.494 9.260 1.00 89.00 385 LEU A C 1
ATOM 2988 O O . LEU A 1 385 ? -30.302 9.213 8.735 1.00 89.00 385 LEU A O 1
ATOM 2992 N N . SER A 1 386 ? -32.437 9.800 8.508 1.00 87.75 386 SER A N 1
ATOM 2993 C CA . SER A 1 386 ? -32.369 9.922 7.039 1.00 87.75 386 SER A CA 1
ATOM 2994 C C . SER A 1 386 ? -31.446 11.057 6.597 1.00 87.75 386 SER A C 1
ATOM 2996 O O . SER A 1 386 ? -31.279 12.029 7.339 1.00 87.75 386 SER A O 1
ATOM 2998 N N . ALA A 1 387 ? -30.883 10.940 5.390 1.00 82.81 387 ALA A N 1
ATOM 2999 C CA . ALA A 1 387 ? -30.132 12.017 4.745 1.00 82.81 387 ALA A CA 1
ATOM 3000 C C . ALA A 1 387 ? -30.984 13.291 4.637 1.00 82.81 387 ALA A C 1
ATOM 3002 O O . ALA A 1 387 ? -32.201 13.254 4.847 1.00 82.81 387 ALA A O 1
ATOM 3003 N N . VAL A 1 388 ? -30.337 14.418 4.354 1.00 84.94 388 VAL A N 1
ATOM 3004 C CA . VAL A 1 388 ? -31.043 15.689 4.165 1.00 84.94 388 VAL A CA 1
ATOM 3005 C C . VAL A 1 388 ? -31.958 15.582 2.954 1.00 84.94 388 VAL A C 1
ATOM 3007 O O . VAL A 1 388 ? -31.527 15.164 1.881 1.00 84.94 388 VAL A O 1
ATOM 3010 N N . SER A 1 389 ? -33.217 15.984 3.110 1.00 86.44 389 SER A N 1
ATOM 3011 C CA . SER A 1 389 ? -34.074 16.228 1.953 1.00 86.44 389 SER A CA 1
ATOM 3012 C C . SER A 1 389 ? -33.561 17.465 1.221 1.00 86.44 389 SER A C 1
ATOM 3014 O O . SER A 1 389 ? -33.641 18.571 1.750 1.00 86.44 389 SER A O 1
ATOM 3016 N N . SER A 1 390 ? -33.015 17.284 0.023 1.00 80.75 390 SER A N 1
ATOM 3017 C CA . SER A 1 390 ? -32.405 18.358 -0.768 1.00 80.75 390 SER A CA 1
ATOM 3018 C C . SER A 1 390 ? -33.370 19.026 -1.757 1.00 80.75 390 SER A C 1
ATOM 3020 O O . SER A 1 390 ? -32.975 19.951 -2.462 1.00 80.75 390 SER A O 1
ATOM 3022 N N . GLY A 1 391 ? -34.630 18.576 -1.802 1.00 88.69 391 GLY A N 1
ATOM 3023 C CA . GLY A 1 391 ? -35.673 19.147 -2.656 1.00 88.69 391 GLY A CA 1
ATOM 3024 C C . GLY A 1 391 ? -35.278 19.166 -4.135 1.00 88.69 391 GLY A C 1
ATOM 3025 O O . GLY A 1 391 ? -34.901 18.136 -4.690 1.00 88.69 391 GLY A O 1
ATOM 3026 N N . ASP A 1 392 ? -35.329 20.340 -4.756 1.00 85.25 392 ASP A N 1
ATOM 3027 C CA . ASP A 1 392 ? -34.979 20.605 -6.156 1.00 85.25 392 ASP A CA 1
ATOM 3028 C C . ASP A 1 392 ? -33.512 20.291 -6.489 1.00 85.25 392 ASP A C 1
ATOM 3030 O O . ASP A 1 392 ? -33.151 20.166 -7.658 1.00 85.25 392 ASP A O 1
ATOM 3034 N N . TRP A 1 393 ? -32.648 20.139 -5.480 1.00 81.31 393 TRP A N 1
ATOM 3035 C CA . TRP A 1 393 ? -31.254 19.732 -5.674 1.00 81.31 393 TRP A CA 1
ATOM 3036 C C . TRP A 1 393 ? -31.079 18.214 -5.766 1.00 81.31 393 TRP A C 1
ATOM 3038 O O . TRP A 1 393 ? -29.968 17.733 -5.998 1.00 81.31 393 TRP A O 1
ATOM 3048 N N . ALA A 1 394 ? -32.143 17.433 -5.570 1.00 76.38 394 ALA A N 1
ATOM 3049 C CA . ALA A 1 394 ? -32.070 15.981 -5.610 1.00 76.38 394 ALA A CA 1
ATOM 3050 C C . ALA A 1 394 ? -31.546 15.480 -6.968 1.00 76.38 394 ALA A C 1
ATOM 3052 O O . ALA A 1 394 ? -32.141 15.715 -8.016 1.00 76.38 394 ALA A O 1
ATOM 3053 N N . GLY A 1 395 ? -30.432 14.742 -6.931 1.00 68.62 395 GLY A N 1
ATOM 3054 C CA . GLY A 1 395 ? -29.809 14.143 -8.116 1.00 68.62 395 GLY A CA 1
ATOM 3055 C C . GLY A 1 395 ? -28.870 15.064 -8.897 1.00 68.62 395 GLY A C 1
ATOM 3056 O O . GLY A 1 395 ? -28.317 14.616 -9.897 1.00 68.62 395 GLY A O 1
ATOM 3057 N N . LEU A 1 396 ? -28.664 16.305 -8.446 1.00 72.31 396 LEU A N 1
ATOM 3058 C CA . LEU A 1 396 ? -27.709 17.239 -9.041 1.00 72.31 396 LEU A CA 1
ATOM 3059 C C . LEU A 1 396 ? -26.356 17.182 -8.325 1.00 72.31 396 LEU A C 1
ATOM 3061 O O . LEU A 1 396 ? -26.278 17.028 -7.107 1.00 72.31 396 LEU A O 1
ATOM 3065 N N . SER A 1 397 ? -25.275 17.354 -9.081 1.00 66.94 397 SER A N 1
ATOM 3066 C CA . SER A 1 397 ? -23.934 17.578 -8.538 1.00 66.94 397 SER A CA 1
ATOM 3067 C C . SER A 1 397 ? -23.782 18.994 -7.971 1.00 66.94 397 SER A C 1
ATOM 3069 O O . SER A 1 397 ? -24.501 19.913 -8.353 1.00 66.94 397 SER A O 1
ATOM 3071 N N . LEU A 1 398 ? -22.778 19.218 -7.115 1.00 63.41 398 LEU A N 1
ATOM 3072 C CA . LEU A 1 398 ? -22.455 20.555 -6.588 1.00 63.41 398 LEU A CA 1
ATOM 3073 C C . LEU A 1 398 ? -22.260 21.607 -7.675 1.00 63.41 398 LEU A C 1
ATOM 3075 O O . LEU A 1 398 ? -22.709 22.744 -7.534 1.00 63.41 398 LEU A O 1
ATOM 3079 N N . LYS A 1 399 ? -21.584 21.218 -8.756 1.00 69.94 399 LYS A N 1
ATOM 3080 C CA . LYS A 1 399 ? -21.355 22.089 -9.900 1.00 69.94 399 LYS A CA 1
ATOM 3081 C C . LYS A 1 399 ? -22.686 22.487 -10.537 1.00 69.94 399 LYS A C 1
ATOM 3083 O O . LYS A 1 399 ? -22.928 23.673 -10.719 1.00 69.94 399 LYS A O 1
ATOM 3088 N N . GLU A 1 400 ? -23.565 21.518 -10.786 1.00 76.69 400 GLU A N 1
ATOM 3089 C CA . GLU A 1 400 ? -24.903 21.774 -11.330 1.00 76.69 400 GLU A CA 1
ATOM 3090 C C . GLU A 1 400 ? -25.766 22.597 -10.369 1.00 76.69 400 GLU A C 1
ATOM 3092 O O . GLU A 1 400 ? -26.498 23.467 -10.822 1.00 76.69 400 GLU A O 1
ATOM 3097 N N . ILE A 1 401 ? -25.665 22.392 -9.052 1.00 78.06 401 ILE A N 1
ATOM 3098 C CA . ILE A 1 401 ? -26.379 23.212 -8.063 1.00 78.06 401 ILE A CA 1
ATOM 3099 C C . ILE A 1 401 ? -25.882 24.658 -8.118 1.00 78.06 401 ILE A C 1
ATOM 3101 O O . ILE A 1 401 ? -26.695 25.573 -8.171 1.00 78.06 401 ILE A O 1
ATOM 3105 N N . ARG A 1 402 ? -24.566 24.895 -8.151 1.00 81.44 402 ARG A N 1
ATOM 3106 C CA . ARG A 1 402 ? -24.025 26.263 -8.228 1.00 81.44 402 ARG A CA 1
ATOM 3107 C C . ARG A 1 402 ? -24.312 26.948 -9.559 1.00 81.44 402 ARG A C 1
ATOM 3109 O O . ARG A 1 402 ? -24.484 28.163 -9.580 1.00 81.44 402 ARG A O 1
ATOM 3116 N N . GLU A 1 403 ? -24.348 26.188 -10.649 1.00 85.50 403 GLU A N 1
ATOM 3117 C CA . GLU A 1 403 ? -24.672 26.700 -11.982 1.00 85.50 403 GLU A CA 1
ATOM 3118 C C . GLU A 1 403 ? -26.174 26.997 -12.127 1.00 85.50 403 GLU A C 1
ATOM 3120 O O . GLU A 1 403 ? -26.535 28.062 -12.626 1.00 85.50 403 GLU A O 1
ATOM 3125 N N . ASN A 1 404 ? -27.047 26.102 -11.652 1.00 88.00 404 ASN A N 1
ATOM 3126 C CA . ASN A 1 404 ? -28.502 26.214 -11.817 1.00 88.00 404 ASN A CA 1
ATOM 3127 C C . ASN A 1 404 ? -29.189 27.024 -10.698 1.00 88.00 404 ASN A C 1
ATOM 3129 O O . ASN A 1 404 ? -30.247 27.606 -10.932 1.00 88.00 404 ASN A O 1
ATOM 3133 N N . PHE A 1 405 ? -28.595 27.089 -9.501 1.00 87.56 405 PHE A N 1
ATOM 3134 C CA . PHE A 1 405 ? -29.126 27.759 -8.302 1.00 87.56 405 PHE A CA 1
ATOM 3135 C C . PHE A 1 405 ? -28.041 28.613 -7.607 1.00 87.56 405 PHE A C 1
ATOM 3137 O O . PHE A 1 405 ? -27.635 28.335 -6.471 1.00 87.56 405 PHE A O 1
ATOM 3144 N N . PRO A 1 406 ? -27.523 29.658 -8.277 1.00 89.44 406 PRO A N 1
ATOM 3145 C CA . PRO A 1 406 ? -26.392 30.436 -7.780 1.00 89.44 406 PRO A CA 1
ATOM 3146 C C . PRO A 1 406 ? -26.700 31.122 -6.441 1.00 89.44 406 PRO A C 1
ATOM 3148 O O . PRO A 1 406 ? -27.686 31.846 -6.305 1.00 89.44 406 PRO A O 1
ATOM 3151 N N . GLY A 1 407 ? -25.827 30.926 -5.449 1.00 86.50 407 GLY A N 1
ATOM 3152 C CA . GLY A 1 407 ? -25.938 31.530 -4.117 1.00 86.50 407 GLY A CA 1
ATOM 3153 C C . GLY A 1 407 ? -26.874 30.794 -3.151 1.00 86.50 407 GLY A C 1
ATOM 3154 O O . GLY A 1 407 ? -26.842 31.056 -1.950 1.00 86.50 407 GLY A O 1
ATOM 3155 N N . SER A 1 408 ? -27.715 29.877 -3.634 1.00 86.56 408 SER A N 1
ATOM 3156 C CA . SER A 1 408 ? -28.695 29.181 -2.793 1.00 86.56 408 SER A CA 1
ATOM 3157 C C . SER A 1 408 ? -28.032 28.210 -1.802 1.00 86.56 408 SER A C 1
ATOM 3159 O O . SER A 1 408 ? -28.510 28.045 -0.681 1.00 86.56 408 SER A O 1
ATOM 3161 N N . LEU A 1 409 ? -26.891 27.624 -2.176 1.00 80.50 409 LEU A N 1
ATOM 3162 C CA . LEU A 1 409 ? -26.081 26.759 -1.313 1.00 80.50 409 LEU A CA 1
ATOM 3163 C C . LEU A 1 409 ? -25.508 27.521 -0.110 1.00 80.50 409 LEU A C 1
ATOM 3165 O O . LEU A 1 409 ? -25.618 27.082 1.036 1.00 80.50 409 LEU A O 1
ATOM 3169 N N . GLU A 1 410 ? -24.924 28.690 -0.365 1.00 85.31 410 GLU A N 1
ATOM 3170 C CA . GLU A 1 410 ? -24.374 29.573 0.661 1.00 85.31 410 GLU A CA 1
ATOM 3171 C C . GLU A 1 410 ? -25.481 30.044 1.609 1.00 85.31 410 GLU A C 1
ATOM 3173 O O . GLU A 1 410 ? -25.311 29.996 2.828 1.00 85.31 410 GLU A O 1
ATOM 3178 N N . ARG A 1 411 ? -26.654 30.390 1.060 1.00 87.06 411 ARG A N 1
ATOM 3179 C CA . ARG A 1 411 ? -27.839 30.776 1.837 1.00 87.06 411 ARG A CA 1
ATOM 3180 C C . ARG A 1 411 ? -28.315 29.680 2.787 1.00 87.06 411 ARG A C 1
ATOM 3182 O O . ARG A 1 411 ? -28.539 29.989 3.952 1.00 87.06 411 ARG A O 1
ATOM 3189 N N . TRP A 1 412 ? -28.406 28.424 2.338 1.00 86.69 412 TRP A N 1
ATOM 3190 C CA . TRP A 1 412 ? -28.777 27.292 3.206 1.00 86.69 412 TRP A CA 1
ATOM 3191 C C . TRP A 1 412 ? -27.808 27.108 4.384 1.00 86.69 412 TRP A C 1
ATOM 3193 O O . TRP A 1 412 ? -28.198 26.669 5.466 1.00 86.69 412 TRP A O 1
ATOM 3203 N N . HIS A 1 413 ? -26.533 27.459 4.198 1.00 80.69 413 HIS A N 1
ATOM 3204 C CA . HIS A 1 413 ? -25.539 27.396 5.263 1.00 80.69 413 HIS A CA 1
ATOM 3205 C C . HIS A 1 413 ? -25.525 28.618 6.191 1.00 80.69 413 HIS A C 1
ATOM 3207 O O . HIS A 1 413 ? -25.134 28.486 7.349 1.00 80.69 413 HIS A O 1
ATOM 3213 N N . GLU A 1 414 ? -25.846 29.807 5.687 1.00 83.94 414 GLU A N 1
ATOM 3214 C CA . GLU A 1 414 ? -25.806 31.060 6.453 1.00 83.94 414 GLU A CA 1
ATOM 3215 C C . GLU A 1 414 ? -27.092 31.317 7.239 1.00 83.94 414 GLU A C 1
ATOM 3217 O O . GLU A 1 414 ? -27.036 31.849 8.349 1.00 83.94 414 GLU A O 1
ATOM 3222 N N . ASP A 1 415 ? -28.235 30.927 6.680 1.00 89.12 415 ASP A N 1
ATOM 3223 C CA . ASP A 1 415 ? -29.550 31.065 7.290 1.00 89.12 415 ASP A CA 1
ATOM 3224 C C . ASP A 1 415 ? -30.107 29.675 7.648 1.00 89.12 415 ASP A C 1
ATOM 3226 O O . ASP A 1 415 ? -30.566 28.946 6.764 1.00 89.12 415 ASP A O 1
ATOM 3230 N N . PRO A 1 416 ? -30.105 29.289 8.942 1.00 88.62 416 PRO A N 1
ATOM 3231 C CA . PRO A 1 416 ? -30.587 27.981 9.372 1.00 88.62 416 PRO A CA 1
ATOM 3232 C C . PRO A 1 416 ? -32.057 27.697 9.052 1.00 88.62 416 PRO A C 1
ATOM 3234 O O . PRO A 1 416 ? -32.472 26.542 9.148 1.00 88.62 416 PRO A O 1
ATOM 3237 N N . ASP A 1 417 ? -32.842 28.727 8.731 1.00 92.62 417 ASP A N 1
ATOM 3238 C CA . ASP A 1 417 ? -34.268 28.639 8.427 1.00 92.62 417 ASP A CA 1
ATOM 3239 C C . ASP A 1 417 ? -34.563 28.667 6.915 1.00 92.62 417 ASP A C 1
ATOM 3241 O O . ASP A 1 417 ? -35.710 28.454 6.506 1.00 92.62 417 ASP A O 1
ATOM 3245 N N . TRP A 1 418 ? -33.543 28.869 6.072 1.00 92.88 418 TRP A N 1
ATOM 3246 C CA . TRP A 1 418 ? -33.698 28.875 4.619 1.00 92.88 418 TRP A CA 1
ATOM 3247 C C . TRP A 1 418 ? -34.004 27.465 4.083 1.00 92.88 418 TRP A C 1
ATOM 3249 O O . TRP A 1 418 ? -33.365 26.477 4.451 1.00 92.88 418 TRP A O 1
ATOM 3259 N N . ARG A 1 419 ? -35.012 27.377 3.206 1.00 92.38 419 ARG A N 1
ATOM 3260 C CA . ARG A 1 419 ? -35.582 26.122 2.670 1.00 92.38 419 ARG A CA 1
ATOM 3261 C C . ARG A 1 419 ? -36.175 26.280 1.268 1.00 92.38 419 ARG A C 1
ATOM 3263 O O . ARG A 1 419 ? -37.115 25.582 0.898 1.00 92.38 419 ARG A O 1
ATOM 3270 N N . GLU A 1 420 ? -35.702 27.263 0.502 1.00 90.06 420 GLU A N 1
ATOM 3271 C CA . GLU A 1 420 ? -36.318 27.595 -0.793 1.00 90.06 420 GLU A CA 1
ATOM 3272 C C . GLU A 1 420 ? -36.033 26.548 -1.876 1.00 90.06 420 GLU A C 1
ATOM 3274 O O . GLU A 1 420 ? -36.757 26.515 -2.862 1.00 90.06 420 GLU A O 1
ATOM 3279 N N . HIS A 1 421 ? -35.062 25.646 -1.671 1.00 87.19 421 HIS A N 1
ATOM 3280 C CA . HIS A 1 421 ? -34.874 24.463 -2.525 1.00 87.19 421 HIS A CA 1
ATOM 3281 C C . HIS A 1 421 ? -35.990 23.417 -2.383 1.00 87.19 421 HIS A C 1
ATOM 3283 O O . HIS A 1 421 ? -35.946 22.403 -3.059 1.00 87.19 421 HIS A O 1
ATOM 3289 N N . GLY A 1 422 ? -36.985 23.613 -1.510 1.00 88.19 422 GLY A N 1
ATOM 3290 C CA . GLY A 1 422 ? -38.123 22.694 -1.363 1.00 88.19 422 GLY A CA 1
ATOM 3291 C C . GLY A 1 422 ? -37.854 21.448 -0.507 1.00 88.19 422 GLY A C 1
ATOM 3292 O O . GLY A 1 422 ? -38.733 20.599 -0.362 1.00 88.19 422 GLY A O 1
ATOM 3293 N N . GLY A 1 423 ? -36.663 21.336 0.074 1.00 89.50 423 GLY A N 1
ATOM 3294 C CA . GLY A 1 423 ? -36.252 20.316 1.035 1.00 89.50 423 GLY A CA 1
ATOM 3295 C C . GLY A 1 423 ? -36.209 20.823 2.485 1.00 89.50 423 GLY A C 1
ATOM 3296 O O . GLY A 1 423 ? -36.935 21.741 2.860 1.00 89.50 423 GLY A O 1
ATOM 3297 N N . GLU A 1 424 ? -35.350 20.219 3.312 1.00 90.38 424 GLU A N 1
ATOM 3298 C CA . GLU A 1 424 ? -35.177 20.574 4.730 1.00 90.38 424 GLU A CA 1
ATOM 3299 C C . GLU A 1 424 ? -34.244 21.781 4.928 1.00 90.38 424 GLU A C 1
ATOM 3301 O O . GLU A 1 424 ? -33.196 21.891 4.284 1.00 90.38 424 GLU A O 1
ATOM 3306 N N . SER A 1 425 ? -34.567 22.650 5.889 1.00 92.31 425 SER A N 1
ATOM 3307 C CA . SER A 1 425 ? -33.626 23.654 6.402 1.00 92.31 425 SER A CA 1
ATOM 3308 C C . SER A 1 425 ? -32.578 23.027 7.329 1.00 92.31 425 SER A C 1
ATOM 3310 O O . SER A 1 425 ? -32.780 21.950 7.901 1.00 92.31 425 SER A O 1
ATOM 3312 N N . LEU A 1 426 ? -31.457 23.718 7.557 1.00 88.25 426 LEU A N 1
ATOM 3313 C CA . LEU A 1 426 ? -30.444 23.254 8.511 1.00 88.25 426 LEU A CA 1
ATOM 3314 C C . LEU A 1 426 ? -31.019 23.099 9.933 1.00 88.25 426 LEU A C 1
ATOM 3316 O O . LEU A 1 426 ? -30.645 22.168 10.650 1.00 88.25 426 LEU A O 1
ATOM 3320 N N . ARG A 1 427 ? -31.952 23.969 10.349 1.00 92.50 427 ARG A N 1
ATOM 3321 C CA . ARG A 1 427 ? -32.644 23.856 11.642 1.00 92.50 427 ARG A CA 1
ATOM 3322 C C . ARG A 1 427 ? -33.492 22.595 11.721 1.00 92.50 427 ARG A C 1
ATOM 3324 O O . ARG A 1 427 ? -33.521 21.963 12.778 1.00 92.50 427 ARG A O 1
ATOM 3331 N N . GLU A 1 428 ? -34.191 22.240 10.650 1.00 91.75 428 GLU A N 1
ATOM 3332 C CA . GLU A 1 428 ? -35.028 21.039 10.599 1.00 91.75 428 GLU A CA 1
ATOM 3333 C C . GLU A 1 428 ? -34.166 19.778 10.699 1.00 91.75 428 GLU A C 1
ATOM 3335 O O . GLU A 1 428 ? -34.418 18.942 11.571 1.00 91.75 428 GLU A O 1
ATOM 3340 N N . VAL A 1 429 ? -33.080 19.703 9.919 1.00 89.75 429 VAL A N 1
ATOM 3341 C CA . VAL A 1 429 ? -32.093 18.610 9.986 1.00 89.75 429 VAL A CA 1
ATOM 3342 C C . VAL A 1 429 ? -31.501 18.493 11.391 1.00 89.75 429 VAL A C 1
ATOM 3344 O O . VAL A 1 429 ? -31.485 17.404 11.970 1.00 89.75 429 VAL A O 1
ATOM 3347 N N . TYR A 1 430 ? -31.061 19.615 11.970 1.00 90.31 430 TYR A N 1
ATOM 3348 C CA . TYR A 1 430 ? -30.498 19.659 13.319 1.00 90.31 430 TYR A CA 1
ATOM 3349 C C . TYR A 1 430 ? -31.490 19.144 14.361 1.00 90.31 430 TYR A C 1
ATOM 3351 O O . TYR A 1 430 ? -31.182 18.241 15.142 1.00 90.31 430 TYR A O 1
ATOM 3359 N N . SER A 1 431 ? -32.704 19.696 14.351 1.00 91.06 431 SER A N 1
ATOM 3360 C CA . SER A 1 431 ? -33.750 19.376 15.325 1.00 91.06 431 SER A CA 1
ATOM 3361 C C . SER A 1 431 ? -34.157 17.906 15.228 1.00 91.06 431 SER A C 1
ATOM 3363 O O . SER A 1 431 ? -34.318 17.239 16.251 1.00 91.06 431 SER A O 1
ATOM 3365 N N . ARG A 1 432 ? -34.263 17.377 14.003 1.00 93.25 432 ARG A N 1
ATOM 3366 C CA . ARG A 1 432 ? -34.558 15.967 13.732 1.00 93.25 432 ARG A CA 1
ATOM 3367 C C . ARG A 1 432 ? -33.444 15.050 14.234 1.00 93.25 432 ARG A C 1
ATOM 3369 O O . ARG A 1 432 ? -33.738 14.070 14.923 1.00 93.25 432 ARG A O 1
ATOM 3376 N N . ALA A 1 433 ? -32.183 15.368 13.941 1.00 90.44 433 ALA A N 1
ATOM 3377 C CA . ALA A 1 433 ? -31.035 14.574 14.372 1.00 90.44 433 ALA A CA 1
ATOM 3378 C C . ALA A 1 433 ? -30.921 14.528 15.907 1.00 90.44 433 ALA A C 1
ATOM 3380 O O . ALA A 1 433 ? -30.823 13.446 16.490 1.00 90.44 433 ALA A O 1
ATOM 3381 N N . VAL A 1 434 ? -31.018 15.685 16.572 1.00 90.44 434 VAL A N 1
ATOM 3382 C CA . VAL A 1 434 ? -30.937 15.801 18.039 1.00 90.44 434 VAL A CA 1
ATOM 3383 C C . VAL A 1 434 ? -32.125 15.133 18.733 1.00 90.44 434 VAL A C 1
ATOM 3385 O O . VAL A 1 434 ? -31.932 14.416 19.718 1.00 90.44 434 VAL A O 1
ATOM 3388 N N . SER A 1 435 ? -33.346 15.311 18.220 1.00 89.06 435 SER A N 1
ATOM 3389 C CA . SER A 1 435 ? -34.540 14.661 18.776 1.00 89.06 435 SER A CA 1
ATOM 3390 C C . SER A 1 435 ? -34.461 13.137 18.653 1.00 89.06 435 SER A C 1
ATOM 3392 O O . SER A 1 435 ? -34.746 12.426 19.617 1.00 89.06 435 SER A O 1
ATOM 3394 N N . THR A 1 436 ? -33.986 12.628 17.512 1.00 91.25 436 THR A N 1
ATOM 3395 C CA . THR A 1 436 ? -33.805 11.185 17.291 1.00 91.25 436 THR A CA 1
ATOM 3396 C C . THR A 1 436 ? -32.745 10.603 18.220 1.00 91.25 436 THR A C 1
ATOM 3398 O O . THR A 1 436 ? -32.969 9.561 18.831 1.00 91.25 436 THR A O 1
ATOM 3401 N N . PHE A 1 437 ? -31.612 11.292 18.374 1.00 90.38 437 PHE A N 1
ATOM 3402 C CA . PHE A 1 437 ? -30.549 10.882 19.289 1.00 90.38 437 PHE A CA 1
ATOM 3403 C C . PHE A 1 437 ? -31.017 10.882 20.752 1.00 90.38 437 PHE A C 1
ATOM 3405 O O . PHE A 1 437 ? -30.747 9.931 21.481 1.00 90.38 437 PHE A O 1
ATOM 3412 N N . SER A 1 438 ? -31.788 11.893 21.164 1.00 86.94 438 SER A N 1
ATOM 3413 C CA . SER A 1 438 ? -32.370 11.965 22.512 1.00 86.94 438 SER A CA 1
ATOM 3414 C C . SER A 1 438 ? -33.345 10.815 22.765 1.00 86.94 438 SER A C 1
ATOM 3416 O O . SER A 1 438 ? -33.166 10.061 23.714 1.00 86.94 438 SER A O 1
ATOM 3418 N N . GLY A 1 439 ? -34.309 10.592 21.865 1.00 85.06 439 GLY A N 1
ATOM 3419 C CA . GLY A 1 439 ? -35.264 9.487 21.999 1.00 85.06 439 GLY A CA 1
ATOM 3420 C C . GLY A 1 439 ? -34.597 8.106 22.002 1.00 85.06 439 GLY A C 1
ATOM 3421 O O . GLY A 1 439 ? -35.082 7.176 22.650 1.00 85.06 439 GLY A O 1
ATOM 3422 N N . LEU A 1 440 ? -33.456 7.967 21.322 1.00 87.62 440 LEU A N 1
ATOM 3423 C CA . LEU A 1 440 ? -32.642 6.758 21.368 1.00 87.62 440 LEU A CA 1
ATOM 3424 C C . LEU A 1 440 ? -32.037 6.547 22.765 1.00 87.62 440 LEU A C 1
ATOM 3426 O O . LEU A 1 440 ? -32.127 5.437 23.294 1.00 87.62 440 LEU A O 1
ATOM 3430 N N . LEU A 1 441 ? -31.460 7.585 23.380 1.00 83.94 441 LEU A N 1
ATOM 3431 C CA . LEU A 1 441 ? -30.934 7.520 24.750 1.00 83.94 441 LEU A CA 1
ATOM 3432 C C . LEU A 1 441 ? -32.040 7.192 25.763 1.00 83.94 441 LEU A C 1
ATOM 3434 O O . LEU A 1 441 ? -31.853 6.318 26.609 1.00 83.94 441 LEU A O 1
ATOM 3438 N N . ASP A 1 442 ? -33.209 7.819 25.630 1.00 80.94 442 ASP A N 1
ATOM 3439 C CA . ASP A 1 442 ? -34.371 7.566 26.486 1.00 80.94 442 ASP A CA 1
ATOM 3440 C C . ASP A 1 442 ? -34.816 6.101 26.389 1.00 80.94 442 ASP A C 1
ATOM 3442 O O . ASP A 1 442 ? -35.017 5.424 27.398 1.00 80.94 442 ASP A O 1
ATOM 3446 N N . SER A 1 443 ? -34.902 5.582 25.161 1.00 81.00 443 SER A N 1
ATOM 3447 C CA . SER A 1 443 ? -35.213 4.180 24.884 1.00 81.00 443 SER A CA 1
ATOM 3448 C C . SER A 1 443 ? -34.150 3.235 25.457 1.00 81.00 443 SER A C 1
ATOM 3450 O O . SER A 1 443 ? -34.493 2.193 26.015 1.00 81.00 443 SER A O 1
ATOM 3452 N N . TYR A 1 444 ? -32.865 3.587 25.369 1.00 79.12 444 TYR A N 1
ATOM 3453 C CA . TYR A 1 444 ? -31.774 2.803 25.952 1.00 79.12 444 TYR A CA 1
ATOM 3454 C C . TYR A 1 444 ? -31.917 2.683 27.478 1.00 79.12 444 TYR A C 1
ATOM 3456 O O . TYR A 1 444 ? -31.832 1.576 28.018 1.00 79.12 444 TYR A O 1
ATOM 3464 N N . VAL A 1 445 ? -32.176 3.802 28.164 1.00 73.94 445 VAL A N 1
ATOM 3465 C CA . VAL A 1 445 ? -32.354 3.842 29.624 1.00 73.94 445 VAL A CA 1
ATOM 3466 C C . VAL A 1 445 ? -33.618 3.090 30.038 1.00 73.94 445 VAL A C 1
ATOM 3468 O O . VAL A 1 445 ? -33.560 2.238 30.923 1.00 73.94 445 VAL A O 1
ATOM 3471 N N . ALA A 1 446 ? -34.745 3.332 29.362 1.00 73.12 446 ALA A N 1
ATOM 3472 C CA . ALA A 1 446 ? -36.023 2.690 29.669 1.00 73.12 446 ALA A CA 1
ATOM 3473 C C . ALA A 1 446 ? -35.980 1.160 29.516 1.00 73.12 446 ALA A C 1
ATOM 3475 O O . ALA A 1 446 ? -36.627 0.439 30.274 1.00 73.12 446 ALA A O 1
ATOM 3476 N N . ARG A 1 447 ? -35.195 0.649 28.558 1.00 75.06 447 ARG A N 1
ATOM 3477 C CA . ARG A 1 447 ? -34.996 -0.794 28.342 1.00 75.06 447 ARG A CA 1
ATOM 3478 C C . ARG A 1 447 ? -34.015 -1.429 29.336 1.00 75.06 447 ARG A C 1
ATOM 3480 O O . ARG A 1 447 ? -33.821 -2.641 29.287 1.00 75.06 447 ARG A O 1
ATOM 3487 N N . GLY A 1 448 ? -33.373 -0.642 30.205 1.00 69.50 448 GLY A N 1
ATOM 3488 C CA . GLY A 1 448 ? -32.347 -1.133 31.127 1.00 69.50 448 GLY A CA 1
ATOM 3489 C C . GLY A 1 448 ? -31.139 -1.733 30.403 1.00 69.50 448 GLY A C 1
ATOM 3490 O O . GLY A 1 448 ? -30.524 -2.676 30.901 1.00 69.50 448 GLY A O 1
ATOM 3491 N N . CYS A 1 449 ? -30.829 -1.232 29.202 1.00 70.69 449 CYS A N 1
ATOM 3492 C CA . CYS A 1 449 ? -29.741 -1.746 28.382 1.00 70.69 449 CYS A CA 1
ATOM 3493 C C . CYS A 1 449 ? -28.379 -1.592 29.081 1.00 70.69 449 CYS A C 1
ATOM 3495 O O . CYS A 1 449 ? -28.113 -0.608 29.771 1.00 70.69 449 CYS A O 1
ATOM 3497 N N . SER A 1 450 ? -27.485 -2.552 28.841 1.00 68.38 450 SER A N 1
ATOM 3498 C CA . SER A 1 450 ? -26.074 -2.489 29.227 1.00 68.38 450 SER A CA 1
ATOM 3499 C C . SER A 1 450 ? -25.203 -2.671 27.989 1.00 68.38 450 SER A C 1
ATOM 3501 O O . SER A 1 450 ? -25.372 -3.665 27.277 1.00 68.38 450 SER A O 1
ATOM 3503 N N . GLY A 1 451 ? -24.289 -1.735 27.739 1.00 71.81 451 GLY A N 1
ATOM 3504 C CA . GLY A 1 451 ? -23.376 -1.783 26.601 1.00 71.81 451 GLY A CA 1
ATOM 3505 C C . GLY A 1 451 ? -23.328 -0.485 25.796 1.00 71.81 451 GLY A C 1
ATOM 3506 O O . GLY A 1 451 ? -23.927 0.521 26.161 1.00 71.81 451 GLY A O 1
ATOM 3507 N N . ALA A 1 452 ? -22.604 -0.501 24.684 1.00 77.56 452 ALA A N 1
ATOM 3508 C CA . ALA A 1 452 ? -22.492 0.629 23.775 1.00 77.56 452 ALA A CA 1
ATOM 3509 C C . ALA A 1 452 ? -23.669 0.703 22.790 1.00 77.56 452 ALA A C 1
ATOM 3511 O O . ALA A 1 452 ? -24.278 -0.307 22.421 1.00 77.56 452 ALA A O 1
ATOM 3512 N N . ILE A 1 453 ? -23.943 1.917 22.329 1.00 83.88 453 ILE A N 1
ATOM 3513 C CA . ILE A 1 453 ? -24.868 2.218 21.242 1.00 83.88 453 ILE A CA 1
ATOM 3514 C C . ILE A 1 453 ? -24.050 2.479 19.986 1.00 83.88 453 ILE A C 1
ATOM 3516 O O . ILE A 1 453 ? -23.131 3.294 20.009 1.00 83.88 453 ILE A O 1
ATOM 3520 N N . ILE A 1 454 ? -24.414 1.839 18.881 1.00 83.56 454 ILE A N 1
ATOM 3521 C CA . ILE A 1 454 ? -23.874 2.143 17.558 1.00 83.56 454 ILE A CA 1
ATOM 3522 C C . ILE A 1 454 ? -24.960 2.851 16.759 1.00 83.56 454 ILE A C 1
ATOM 3524 O O . ILE A 1 454 ? -26.068 2.331 16.645 1.00 83.56 454 ILE A O 1
ATOM 3528 N N . MET A 1 455 ? -24.660 4.026 16.214 1.00 88.00 455 MET A N 1
ATOM 3529 C CA . MET A 1 455 ? -25.611 4.807 15.431 1.00 88.00 455 MET A CA 1
ATOM 3530 C C . MET A 1 455 ? -25.007 5.202 14.086 1.00 88.00 455 MET A C 1
ATOM 3532 O O . MET A 1 455 ? -24.000 5.900 14.052 1.00 88.00 455 MET A O 1
ATOM 3536 N N . ILE A 1 456 ? -25.632 4.774 12.989 1.00 85.38 456 ILE A N 1
ATOM 3537 C CA . ILE A 1 456 ? -25.134 4.976 11.620 1.00 85.38 456 ILE A CA 1
ATOM 3538 C C . ILE A 1 456 ? -26.011 5.995 10.890 1.00 85.38 456 ILE A C 1
ATOM 3540 O O . ILE A 1 456 ? -27.222 5.790 10.746 1.00 85.38 456 ILE A O 1
ATOM 3544 N N . THR A 1 457 ? -25.407 7.098 10.448 1.00 87.38 457 THR A N 1
ATOM 3545 C CA . THR A 1 457 ? -26.095 8.242 9.829 1.00 87.38 457 THR A CA 1
ATOM 3546 C C . THR A 1 457 ? -25.165 9.025 8.889 1.00 87.38 457 THR A C 1
ATOM 3548 O O . THR A 1 457 ? -24.033 8.618 8.662 1.00 87.38 457 THR A O 1
ATOM 3551 N N . HIS A 1 458 ? -25.638 10.142 8.342 1.00 82.31 458 HIS A N 1
ATOM 3552 C CA . HIS A 1 458 ? -24.948 10.979 7.348 1.00 82.31 458 HIS A CA 1
ATOM 3553 C C . HIS A 1 458 ? -24.163 12.126 7.999 1.00 82.31 458 HIS A C 1
ATOM 3555 O O . HIS A 1 458 ? -24.386 12.444 9.176 1.00 82.31 458 HIS A O 1
ATOM 3561 N N . GLY A 1 459 ? -23.267 12.770 7.246 1.00 77.00 459 GLY A N 1
ATOM 3562 C CA . GLY A 1 459 ? -22.286 13.718 7.791 1.00 77.00 459 GLY A CA 1
ATOM 3563 C C . GLY A 1 459 ? -22.902 14.879 8.568 1.00 77.00 459 GLY A C 1
ATOM 3564 O O . GLY A 1 459 ? -22.600 15.084 9.746 1.00 77.00 459 GLY A O 1
ATOM 3565 N N . ILE A 1 460 ? -23.851 15.594 7.966 1.00 78.94 460 ILE A N 1
ATOM 3566 C CA . ILE A 1 460 ? -24.490 16.754 8.607 1.00 78.94 460 ILE A CA 1
ATOM 3567 C C . ILE A 1 460 ? -25.371 16.379 9.814 1.00 78.94 460 ILE A C 1
ATOM 3569 O O . ILE A 1 460 ? -25.485 17.156 10.768 1.00 78.94 460 ILE A O 1
ATOM 3573 N N . LEU A 1 461 ? -25.940 15.167 9.846 1.00 86.62 461 LEU A N 1
ATOM 3574 C CA . LEU A 1 461 ? -26.689 14.666 11.005 1.00 86.62 461 LEU A CA 1
ATOM 3575 C C . LEU A 1 461 ? -25.756 14.322 12.166 1.00 86.62 461 LEU A C 1
ATOM 3577 O O . LEU A 1 461 ? -26.012 14.726 13.303 1.00 86.62 461 LEU A O 1
ATOM 3581 N N . ALA A 1 462 ? -24.664 13.605 11.884 1.00 83.62 462 ALA A N 1
ATOM 3582 C CA . ALA A 1 462 ? -23.629 13.334 12.874 1.00 83.62 462 ALA A CA 1
ATOM 3583 C C . ALA A 1 462 ? -23.073 14.655 13.428 1.00 83.62 462 ALA A C 1
ATOM 3585 O O . ALA A 1 462 ? -22.988 14.833 14.644 1.00 83.62 462 ALA A O 1
ATOM 3586 N N . HIS A 1 463 ? -22.798 15.624 12.552 1.00 83.06 463 HIS A N 1
ATOM 3587 C CA . HIS A 1 463 ? -22.313 16.943 12.942 1.00 83.06 463 HIS A CA 1
ATOM 3588 C C . HIS A 1 463 ? -23.314 17.717 13.809 1.00 83.06 463 HIS A C 1
ATOM 3590 O O . HIS A 1 463 ? -22.910 18.361 14.779 1.00 83.06 463 HIS A O 1
ATOM 3596 N N . SER A 1 464 ? -24.612 17.626 13.514 1.00 87.31 464 SER A N 1
ATOM 3597 C CA . SER A 1 464 ? -25.670 18.251 14.320 1.00 87.31 464 SER A CA 1
ATOM 3598 C C . SER A 1 464 ? -25.685 17.709 15.752 1.00 87.31 464 SER A C 1
ATOM 3600 O O . SER A 1 464 ? -25.698 18.477 16.713 1.00 87.31 464 SER A O 1
ATOM 3602 N N . ILE A 1 465 ? -25.574 16.388 15.911 1.00 88.00 465 ILE A N 1
ATOM 3603 C CA . ILE A 1 465 ? -25.532 15.728 17.226 1.00 88.00 465 ILE A CA 1
ATOM 3604 C C . ILE A 1 465 ? -24.260 16.099 17.992 1.00 88.00 465 ILE A C 1
ATOM 3606 O O . ILE A 1 465 ? -24.309 16.407 19.183 1.00 88.00 465 ILE A O 1
ATOM 3610 N N . LEU A 1 466 ? -23.114 16.110 17.310 1.00 84.88 466 LEU A N 1
ATOM 3611 C CA . LEU A 1 466 ? -21.839 16.518 17.903 1.00 84.88 466 LEU A CA 1
ATOM 3612 C C . LEU A 1 466 ? -21.846 17.989 18.325 1.00 84.88 466 LEU A C 1
ATOM 3614 O O . LEU A 1 466 ? -21.255 18.334 19.349 1.00 84.88 466 LEU A O 1
ATOM 3618 N N . SER A 1 467 ? -22.505 18.846 17.546 1.00 85.75 467 SER A N 1
ATOM 3619 C CA . SER A 1 467 ? -22.649 20.269 17.841 1.00 85.75 467 SER A CA 1
ATOM 3620 C C . SER A 1 467 ? -23.482 20.492 19.095 1.00 85.75 467 SER A C 1
ATOM 3622 O O . SER A 1 467 ? -23.024 21.194 19.996 1.00 85.75 467 SER A O 1
ATOM 3624 N N . GLU A 1 468 ? -24.625 19.814 19.216 1.00 86.38 468 GLU A N 1
ATOM 3625 C CA . GLU A 1 468 ? -25.446 19.834 20.431 1.00 86.38 468 GLU A CA 1
ATOM 3626 C C . GLU A 1 468 ? -24.653 19.312 21.643 1.00 86.38 468 GLU A C 1
ATOM 3628 O O . GLU A 1 468 ? -24.582 19.976 22.679 1.00 86.38 468 GLU A O 1
ATOM 3633 N N . ALA A 1 469 ? -23.959 18.175 21.504 1.00 83.06 469 ALA A N 1
ATOM 3634 C CA . ALA A 1 469 ? -23.139 17.597 22.573 1.00 83.06 469 ALA A CA 1
ATOM 3635 C C . ALA A 1 469 ? -22.007 18.540 23.034 1.00 83.06 469 ALA A C 1
ATOM 3637 O O . ALA A 1 469 ? -21.644 18.560 24.211 1.00 83.06 469 ALA A O 1
ATOM 3638 N N . ARG A 1 470 ? -21.458 19.351 22.121 1.00 82.56 470 ARG A N 1
ATOM 3639 C CA . ARG A 1 470 ? -20.433 20.374 22.401 1.00 82.56 470 ARG A CA 1
ATOM 3640 C C . ARG A 1 470 ? -21.014 21.735 22.795 1.00 82.56 470 ARG A C 1
ATOM 3642 O O . ARG A 1 470 ? -20.238 22.637 23.107 1.00 82.56 470 ARG A O 1
ATOM 3649 N N . ARG A 1 471 ? -22.343 21.890 22.801 1.00 83.69 471 ARG A N 1
ATOM 3650 C CA . ARG A 1 471 ? -23.056 23.162 23.021 1.00 83.69 471 ARG A CA 1
ATOM 3651 C C . ARG A 1 471 ? -22.649 24.258 22.029 1.00 83.69 471 ARG A C 1
ATOM 3653 O O . ARG A 1 471 ? -22.523 25.427 22.393 1.00 83.69 471 ARG A O 1
ATOM 3660 N N . ILE A 1 472 ? -22.421 23.874 20.775 1.00 82.75 472 ILE A N 1
ATOM 3661 C CA . ILE A 1 472 ? -22.178 24.802 19.669 1.00 82.75 472 ILE A CA 1
ATOM 3662 C C . ILE A 1 472 ? -23.532 25.406 19.258 1.00 82.75 472 ILE A C 1
ATOM 3664 O O . ILE A 1 472 ? -24.459 24.651 18.972 1.00 82.75 472 ILE A O 1
ATOM 3668 N N . PRO A 1 473 ? -23.683 26.745 19.218 1.00 83.88 473 PRO A N 1
ATOM 3669 C CA . PRO A 1 473 ? -24.931 27.374 18.787 1.00 83.88 473 PRO A CA 1
ATOM 3670 C C . PRO A 1 473 ? -25.294 27.001 17.344 1.00 83.88 473 PRO A C 1
ATOM 3672 O O . PRO A 1 473 ? -24.408 26.994 16.491 1.00 83.88 473 PRO A O 1
ATOM 3675 N N . LEU A 1 474 ? -26.587 26.802 17.048 1.00 82.00 474 LEU A N 1
ATOM 3676 C CA . LEU A 1 474 ? -27.073 26.425 15.707 1.00 82.00 474 LEU A CA 1
ATOM 3677 C C . LEU A 1 474 ? -26.513 27.319 14.587 1.00 82.00 474 LEU A C 1
ATOM 3679 O O . LEU A 1 474 ? -26.090 26.818 13.552 1.00 82.00 474 LEU A O 1
ATOM 3683 N N . ALA A 1 475 ? -26.438 28.632 14.823 1.00 81.38 475 ALA A N 1
ATOM 3684 C CA . ALA A 1 475 ? -25.904 29.604 13.865 1.00 81.38 475 ALA A CA 1
ATOM 3685 C C . ALA A 1 475 ? -24.438 29.347 13.456 1.00 81.38 475 ALA A C 1
ATOM 3687 O O . ALA A 1 475 ? -23.989 29.855 12.438 1.00 81.38 475 ALA A O 1
ATOM 3688 N N . LYS A 1 476 ? -23.686 28.569 14.245 1.00 81.00 476 LYS A N 1
ATOM 3689 C CA . LYS A 1 476 ? -22.292 28.199 13.968 1.00 81.00 476 LYS A CA 1
ATOM 3690 C C . LYS A 1 476 ? -22.132 26.780 13.429 1.00 81.00 476 LYS A C 1
ATOM 3692 O O . LYS A 1 476 ? -21.032 26.435 13.022 1.00 81.00 476 LYS A O 1
ATOM 3697 N N . VAL A 1 477 ? -23.192 25.968 13.395 1.00 78.81 477 VAL A N 1
ATOM 3698 C CA . VAL A 1 477 ? -23.123 24.546 13.002 1.00 78.81 477 VAL A CA 1
ATOM 3699 C C . VAL A 1 477 ? -22.605 24.385 11.572 1.00 78.81 477 VAL A C 1
ATOM 3701 O O . VAL A 1 477 ? -21.716 23.574 11.328 1.00 78.81 477 VAL A O 1
ATOM 3704 N N . ALA A 1 478 ? -23.090 25.199 10.631 1.00 74.38 478 ALA A N 1
ATOM 3705 C CA . ALA A 1 478 ? -22.604 25.170 9.251 1.00 74.38 478 ALA A CA 1
ATOM 3706 C C . ALA A 1 478 ? -21.136 25.616 9.131 1.00 74.38 478 ALA A C 1
ATOM 3708 O O . ALA A 1 478 ? -20.360 25.028 8.382 1.00 74.38 478 ALA A O 1
ATOM 3709 N N . GLU A 1 479 ? -20.729 26.635 9.891 1.00 72.25 479 GLU A N 1
ATOM 3710 C CA . GLU A 1 479 ? -19.346 27.123 9.918 1.00 72.25 479 GLU A CA 1
ATOM 3711 C C . GLU A 1 479 ? -18.386 26.070 10.495 1.00 72.25 479 GLU A C 1
ATOM 3713 O O . GLU A 1 479 ? -17.318 25.812 9.930 1.00 72.25 479 GLU A O 1
ATOM 3718 N N . THR A 1 480 ? -18.772 25.417 11.594 1.00 69.44 480 THR A N 1
ATOM 3719 C CA . THR A 1 480 ? -17.976 24.356 12.223 1.00 69.44 480 THR A CA 1
ATOM 3720 C C . THR A 1 480 ? -17.920 23.103 11.370 1.00 69.44 480 THR A C 1
ATOM 3722 O O . THR A 1 480 ? -16.911 22.404 11.382 1.00 69.44 480 THR A O 1
ATOM 3725 N N . TRP A 1 481 ? -18.957 22.827 10.588 1.00 66.12 481 TRP A N 1
ATOM 3726 C CA . TRP A 1 481 ? -18.923 21.748 9.613 1.00 66.12 481 TRP A CA 1
ATOM 3727 C C . TRP A 1 481 ? -17.927 22.053 8.483 1.00 66.12 481 TRP A C 1
ATOM 3729 O O . TRP A 1 481 ? -17.059 21.231 8.190 1.00 66.12 481 TRP A O 1
ATOM 3739 N N . ARG A 1 482 ? -17.921 23.286 7.953 1.00 61.81 482 ARG A N 1
ATOM 3740 C CA . ARG A 1 482 ? -16.978 23.716 6.899 1.00 61.81 482 ARG A CA 1
ATOM 3741 C C . ARG A 1 482 ? -15.504 23.681 7.322 1.00 61.81 482 ARG A C 1
ATOM 3743 O O . ARG A 1 482 ? -14.637 23.389 6.498 1.00 61.81 482 ARG A O 1
ATOM 3750 N N . THR A 1 483 ? -15.213 24.005 8.581 1.00 48.91 483 THR A N 1
ATOM 3751 C CA . THR A 1 483 ? -13.842 24.246 9.075 1.00 48.91 483 THR A CA 1
ATOM 3752 C C . THR A 1 483 ? -13.187 23.045 9.762 1.00 48.91 483 THR A C 1
ATOM 3754 O O . THR A 1 483 ? -11.967 23.027 9.896 1.00 48.91 483 THR A O 1
ATOM 3757 N N . ASN A 1 484 ? -13.957 22.034 10.182 1.00 51.03 484 ASN A N 1
ATOM 3758 C CA . ASN A 1 484 ? -13.485 20.976 11.090 1.00 51.03 484 ASN A CA 1
ATOM 3759 C C . ASN A 1 484 ? -13.503 19.559 10.470 1.00 51.03 484 ASN A C 1
ATOM 3761 O O . ASN A 1 484 ? -13.359 18.563 11.181 1.00 51.03 484 ASN A O 1
ATOM 3765 N N . THR A 1 485 ? -13.649 19.463 9.144 1.00 42.94 485 THR A N 1
ATOM 3766 C CA . THR A 1 485 ? -13.710 18.207 8.364 1.00 42.94 485 THR A CA 1
ATOM 3767 C C . THR A 1 485 ? -12.407 17.397 8.383 1.00 42.94 485 THR A C 1
ATOM 3769 O O . THR A 1 485 ? -12.432 16.184 8.191 1.00 42.94 485 THR A O 1
ATOM 3772 N N . SER A 1 486 ? -11.266 18.020 8.696 1.00 34.62 486 SER A N 1
ATOM 3773 C CA . SER A 1 486 ? -9.979 17.331 8.875 1.00 34.62 486 SER A CA 1
ATOM 3774 C C . SER A 1 486 ? -9.822 16.641 10.240 1.00 34.62 486 SER A C 1
ATOM 3776 O O . SER A 1 486 ? -8.978 15.760 10.374 1.00 34.62 486 SER A O 1
ATOM 3778 N N . GLN A 1 487 ? -10.637 16.990 11.248 1.00 34.47 487 GLN A N 1
ATOM 3779 C CA . GLN A 1 487 ? -10.569 16.411 12.602 1.00 34.47 487 GLN A CA 1
ATOM 3780 C C . GLN A 1 487 ? -11.685 15.400 12.919 1.00 34.47 487 GLN A C 1
ATOM 3782 O O . GLN A 1 487 ? -11.681 14.791 13.995 1.00 34.47 487 GLN A O 1
ATOM 3787 N N . GLN A 1 488 ? -12.648 15.210 12.014 1.00 46.81 488 GLN A N 1
ATOM 3788 C CA . GLN A 1 488 ? -13.758 14.273 12.195 1.00 46.81 488 GLN A CA 1
ATOM 3789 C C . GLN A 1 488 ? -13.401 12.937 11.526 1.00 46.81 488 GLN A C 1
ATOM 3791 O O . GLN A 1 488 ? -13.237 12.836 10.309 1.00 46.81 488 GLN A O 1
ATOM 3796 N N . GLY A 1 489 ? -13.171 11.912 12.350 1.00 46.16 489 GLY A N 1
ATOM 3797 C CA . GLY A 1 489 ? -13.047 10.538 11.866 1.00 46.16 489 GLY A CA 1
ATOM 3798 C C . GLY A 1 489 ? -14.406 10.018 11.397 1.00 46.16 489 GLY A C 1
ATOM 3799 O O . GLY A 1 489 ? -15.439 10.543 11.802 1.00 46.16 489 GLY A O 1
ATOM 3800 N N . SER A 1 490 ? -14.416 8.949 10.597 1.00 58.31 490 SER A N 1
ATOM 3801 C CA . SER A 1 490 ? -15.644 8.230 10.206 1.00 58.31 490 SER A CA 1
ATOM 3802 C C . SER A 1 490 ? -16.418 7.660 11.407 1.00 58.31 490 SER A C 1
ATOM 3804 O O . SER A 1 490 ? -17.593 7.317 11.282 1.00 58.31 490 SER A O 1
ATOM 3806 N N . VAL A 1 491 ? -15.769 7.584 12.579 1.00 62.56 491 VAL A N 1
ATOM 3807 C CA . VAL A 1 491 ? -16.367 7.208 13.862 1.00 62.56 491 VAL A CA 1
ATOM 3808 C C . VAL A 1 491 ? -16.045 8.236 14.936 1.00 62.56 491 VAL A C 1
ATOM 3810 O O . VAL A 1 491 ? -14.881 8.541 15.211 1.00 62.56 491 VAL A O 1
ATOM 3813 N N . MET A 1 492 ? -17.085 8.699 15.620 1.00 69.75 492 MET A N 1
ATOM 3814 C CA . MET A 1 492 ? -16.981 9.601 16.762 1.00 69.75 492 MET A CA 1
ATOM 3815 C C . MET A 1 492 ? -17.592 8.944 18.000 1.00 69.75 492 MET A C 1
ATOM 3817 O O . MET A 1 492 ? -18.684 8.389 17.931 1.00 69.75 492 MET A O 1
ATOM 3821 N N . LEU A 1 493 ? -16.908 9.019 19.143 1.00 69.62 493 LEU A N 1
ATOM 3822 C CA . LEU A 1 493 ? -17.435 8.547 20.423 1.00 69.62 493 LEU A CA 1
ATOM 3823 C C . LEU A 1 493 ? -18.018 9.724 21.199 1.00 69.62 493 LEU A C 1
ATOM 3825 O O . LEU A 1 493 ? -17.317 10.688 21.524 1.00 69.62 493 LEU A O 1
ATOM 3829 N N . VAL A 1 494 ? -19.296 9.603 21.533 1.00 78.62 494 VAL A N 1
ATOM 3830 C CA . VAL A 1 494 ? -20.011 10.475 22.457 1.00 78.62 494 VAL A CA 1
ATOM 3831 C C . VAL A 1 494 ? -20.239 9.707 23.753 1.00 78.62 494 VAL A C 1
ATOM 3833 O O . VAL A 1 494 ? -21.015 8.756 23.804 1.00 78.62 494 VAL A O 1
ATOM 3836 N N . GLU A 1 495 ? -19.554 10.119 24.811 1.00 77.88 495 GLU A N 1
ATOM 3837 C CA . GLU A 1 495 ? -19.791 9.639 26.168 1.00 77.88 495 GLU A CA 1
ATOM 3838 C C . GLU A 1 495 ? -20.845 10.530 26.834 1.00 77.88 495 GLU A C 1
ATOM 3840 O O . GLU A 1 495 ? -20.640 11.738 26.980 1.00 77.88 495 GLU A O 1
ATOM 3845 N N . VAL A 1 496 ? -21.968 9.941 27.241 1.00 80.56 496 VAL A N 1
ATOM 3846 C CA . VAL A 1 496 ? -23.094 10.622 27.890 1.00 80.56 496 VAL A CA 1
ATOM 3847 C C . VAL A 1 496 ? -23.143 10.212 29.357 1.00 80.56 496 VAL A C 1
ATOM 3849 O O . VAL A 1 496 ? -23.563 9.109 29.693 1.00 80.56 496 VAL A O 1
ATOM 3852 N N . GLY A 1 497 ? -22.692 11.093 30.245 1.00 74.62 497 GLY A N 1
ATOM 3853 C CA . GLY A 1 497 ? -22.812 10.921 31.689 1.00 74.62 497 GLY A CA 1
ATOM 3854 C C . GLY A 1 497 ? -24.246 11.172 32.152 1.00 74.62 497 GLY A C 1
ATOM 3855 O O . GLY A 1 497 ? -24.734 12.293 32.002 1.00 74.62 497 GLY A O 1
ATOM 3856 N N . VAL A 1 498 ? -24.886 10.155 32.729 1.00 68.69 498 VAL A N 1
ATOM 3857 C CA . VAL A 1 498 ? -26.259 10.187 33.252 1.00 68.69 498 VAL A CA 1
ATOM 3858 C C . VAL A 1 498 ? -26.219 10.317 34.786 1.00 68.69 498 VAL A C 1
ATOM 3860 O O . VAL A 1 498 ? -25.590 9.482 35.445 1.00 68.69 498 VAL A O 1
ATOM 3863 N N . PRO A 1 499 ? -26.846 11.352 35.380 1.00 59.25 499 PRO A N 1
ATOM 3864 C CA . PRO A 1 499 ? -26.883 11.532 36.832 1.00 59.25 499 PRO A CA 1
ATOM 3865 C C . PRO A 1 499 ? -27.808 10.512 37.523 1.00 59.25 499 PRO A C 1
ATOM 3867 O O . PRO A 1 499 ? -28.848 10.139 36.978 1.00 59.25 499 PRO A O 1
ATOM 3870 N N . ALA A 1 500 ? -27.442 10.106 38.747 1.00 50.94 500 ALA A N 1
ATOM 3871 C CA . ALA A 1 500 ? -28.068 9.010 39.504 1.00 50.94 500 ALA A CA 1
ATOM 3872 C C . ALA A 1 500 ? -29.567 9.181 39.842 1.00 50.94 500 ALA A C 1
ATOM 3874 O O . ALA A 1 500 ? -30.221 8.180 40.109 1.00 50.94 500 ALA A O 1
ATOM 3875 N N . ASP A 1 501 ? -30.113 10.401 39.779 1.00 47.59 501 ASP A N 1
ATOM 3876 C CA . ASP A 1 501 ? -31.484 10.729 40.219 1.00 47.59 501 ASP A CA 1
ATOM 3877 C C . ASP A 1 501 ? -32.415 11.218 39.095 1.00 47.59 501 ASP A C 1
ATOM 3879 O O . ASP A 1 501 ? -33.445 11.848 39.342 1.00 47.59 501 ASP A O 1
ATOM 3883 N N . SER A 1 502 ? -32.099 10.935 37.831 1.00 44.03 502 SER A N 1
ATOM 3884 C CA . SER A 1 502 ? -33.018 11.273 36.740 1.00 44.03 502 SER A CA 1
ATOM 3885 C C . SER A 1 502 ? -34.118 10.218 36.603 1.00 44.03 502 SER A C 1
ATOM 3887 O O . SER A 1 502 ? -34.110 9.367 35.719 1.00 44.03 502 SER A O 1
ATOM 3889 N N . GLY A 1 503 ? -35.127 10.311 37.472 1.00 43.12 503 GLY A N 1
ATOM 3890 C CA . GLY A 1 503 ? -36.479 9.901 37.112 1.00 43.12 503 GLY A CA 1
ATOM 3891 C C . GLY A 1 503 ? -36.917 10.718 35.896 1.00 43.12 503 GLY A C 1
ATOM 3892 O O . GLY A 1 503 ? -37.522 11.777 36.042 1.00 43.12 503 GLY A O 1
ATOM 3893 N N . MET A 1 504 ? -36.543 10.272 34.696 1.00 45.47 504 MET A N 1
ATOM 3894 C CA . MET A 1 504 ? -37.000 10.863 33.445 1.00 45.47 504 MET A CA 1
ATOM 3895 C C . MET A 1 504 ? -38.508 10.664 33.355 1.00 45.47 504 MET A C 1
ATOM 3897 O O . MET A 1 504 ? -39.001 9.585 33.031 1.00 45.47 504 MET A O 1
ATOM 3901 N N . GLN A 1 505 ? -39.249 11.717 33.691 1.00 35.94 505 GLN A N 1
ATOM 3902 C CA . GLN A 1 505 ? -40.647 11.829 33.312 1.00 35.94 505 GLN A CA 1
ATOM 3903 C C . GLN A 1 505 ? -40.741 11.761 31.781 1.00 35.94 505 GLN A C 1
ATOM 3905 O O . GLN A 1 505 ? -39.877 12.288 31.079 1.00 35.94 505 GLN A O 1
ATOM 3910 N N . ALA A 1 506 ? -41.774 11.069 31.291 1.00 34.41 506 ALA A N 1
ATOM 3911 C CA . ALA A 1 506 ? -42.045 10.836 29.874 1.00 34.41 506 ALA A CA 1
ATOM 3912 C C . ALA A 1 506 ? -41.923 12.126 29.026 1.00 34.41 506 ALA A C 1
ATOM 3914 O O . ALA A 1 506 ? -42.249 13.209 29.517 1.00 34.41 506 ALA A O 1
ATOM 3915 N N . PRO A 1 507 ? -41.460 12.028 27.766 1.00 38.94 507 PRO A N 1
ATOM 3916 C CA . PRO A 1 507 ? -40.938 13.173 27.034 1.00 38.94 507 PRO A CA 1
ATOM 3917 C C . PRO A 1 507 ? -42.043 14.154 26.642 1.00 38.94 507 PRO A C 1
ATOM 3919 O O . PRO A 1 507 ? -42.935 13.840 25.853 1.00 38.94 507 PRO A O 1
ATOM 3922 N N . ASP A 1 508 ? -41.921 15.384 27.133 1.00 34.47 508 ASP A N 1
ATOM 3923 C CA . ASP A 1 508 ? -42.453 16.548 26.436 1.00 34.47 508 ASP A CA 1
ATOM 3924 C C . ASP A 1 508 ? -41.553 16.785 25.214 1.00 34.47 508 ASP A C 1
ATOM 3926 O O . ASP A 1 508 ? -40.329 16.698 25.336 1.00 34.47 508 ASP A O 1
ATOM 3930 N N . ARG A 1 509 ? -42.134 17.006 24.028 1.00 36.62 509 ARG A N 1
ATOM 3931 C CA . ARG A 1 509 ? -41.430 17.081 22.729 1.00 36.62 509 ARG A CA 1
ATOM 3932 C C . ARG A 1 509 ? -40.344 18.171 22.735 1.00 36.62 509 ARG A C 1
ATOM 3934 O O . ARG A 1 509 ? -40.591 19.295 22.307 1.00 36.62 509 ARG A O 1
ATOM 3941 N N . ARG A 1 510 ? -39.140 17.862 23.217 1.00 41.19 510 ARG A N 1
ATOM 3942 C CA . ARG A 1 510 ? -38.018 18.804 23.311 1.00 41.19 510 ARG A CA 1
ATOM 3943 C C . ARG A 1 510 ? -36.987 18.530 22.222 1.00 41.19 510 ARG A C 1
ATOM 3945 O O . ARG A 1 510 ? -36.588 17.398 21.977 1.00 41.19 510 ARG A O 1
ATOM 3952 N N . THR A 1 511 ? -36.548 19.611 21.590 1.00 45.12 511 THR A N 1
ATOM 3953 C CA . THR A 1 511 ? -35.502 19.691 20.561 1.00 45.12 511 THR A CA 1
ATOM 3954 C C . THR A 1 511 ? -34.083 19.709 21.150 1.00 45.12 511 THR A C 1
ATOM 3956 O O . THR A 1 511 ? -33.150 20.109 20.464 1.00 45.12 511 THR A O 1
ATOM 3959 N N . SER A 1 512 ? -33.909 19.329 22.420 1.00 48.19 512 SER A N 1
ATOM 3960 C CA . SER A 1 512 ? -32.630 19.378 23.139 1.00 48.19 512 SER A CA 1
ATOM 3961 C C . SER A 1 512 ? -32.394 18.092 23.925 1.00 48.19 512 SER A C 1
ATOM 3963 O O . SER A 1 512 ? -33.349 17.455 24.374 1.00 48.19 512 SER A O 1
ATOM 3965 N N . LEU A 1 513 ? -31.120 17.740 24.114 1.00 53.59 513 LEU A N 1
ATOM 3966 C CA . LEU A 1 513 ? -30.711 16.521 24.821 1.00 53.59 513 LEU A CA 1
ATOM 3967 C C . LEU A 1 513 ? -31.250 16.453 26.264 1.00 53.59 513 LEU A C 1
ATOM 3969 O O . LEU A 1 513 ? -31.521 17.504 26.857 1.00 53.59 513 LEU A O 1
ATOM 3973 N N . PRO A 1 514 ? -31.383 15.246 26.860 1.00 56.00 514 PRO A N 1
ATOM 3974 C CA . PRO A 1 514 ? -31.915 15.081 28.211 1.00 56.00 514 PRO A CA 1
ATOM 3975 C C . PRO A 1 514 ? -31.204 15.988 29.226 1.00 56.00 514 PRO A C 1
ATOM 3977 O O . PRO A 1 514 ? -29.972 16.014 29.324 1.00 56.00 514 PRO A O 1
ATOM 3980 N N . GLY A 1 515 ? -31.988 16.760 29.984 1.00 53.28 515 GLY A N 1
ATOM 3981 C CA . GLY A 1 515 ? -31.467 17.732 30.946 1.00 53.28 515 GLY A CA 1
ATOM 3982 C C . GLY A 1 515 ? -30.606 17.074 32.029 1.00 53.28 515 GLY A C 1
ATOM 3983 O O . GLY A 1 515 ? -30.966 16.036 32.571 1.00 53.28 515 GLY A O 1
ATOM 3984 N N . GLY A 1 516 ? -29.462 17.684 32.356 1.00 58.53 516 GLY A N 1
ATOM 3985 C CA . GLY A 1 516 ? -28.552 17.205 33.408 1.00 58.53 516 GLY A CA 1
ATOM 3986 C C . GLY A 1 516 ? -27.451 16.239 32.949 1.00 58.53 516 GLY A C 1
ATOM 3987 O O . GLY A 1 516 ? -26.540 15.968 33.732 1.00 58.53 516 GLY A O 1
ATOM 3988 N N . CYS A 1 517 ? -27.466 15.779 31.692 1.00 64.88 517 CYS A N 1
ATOM 3989 C CA . CYS A 1 517 ? -26.399 14.937 31.147 1.00 64.88 517 CYS A CA 1
ATOM 3990 C C . CYS A 1 517 ? -25.104 15.728 30.875 1.00 64.88 517 CYS A C 1
ATOM 3992 O O . CYS A 1 517 ? -25.134 16.894 30.463 1.00 64.88 517 CYS A O 1
ATOM 3994 N N . ARG A 1 518 ? -23.943 15.088 31.078 1.00 69.44 518 ARG A N 1
ATOM 3995 C CA . ARG A 1 518 ? -22.624 15.631 30.691 1.00 69.44 518 ARG A CA 1
ATOM 3996 C C . ARG A 1 518 ? -22.102 14.892 29.468 1.00 69.44 518 ARG A C 1
ATOM 3998 O O . ARG A 1 518 ? -22.039 13.672 29.484 1.00 69.44 518 ARG A O 1
ATOM 4005 N N . PHE A 1 519 ? -21.670 15.625 28.449 1.00 78.31 519 PHE A N 1
ATOM 4006 C CA . PHE A 1 519 ? -21.156 15.040 27.214 1.00 78.31 519 PHE A CA 1
ATOM 4007 C C . PHE A 1 519 ? -19.636 15.160 27.150 1.00 78.31 519 PHE A C 1
ATOM 4009 O O . PHE A 1 519 ? -19.081 16.232 27.404 1.00 78.31 519 PHE A O 1
ATOM 4016 N N . ARG A 1 520 ? -18.960 14.076 26.769 1.00 69.81 520 ARG A N 1
ATOM 4017 C CA . ARG A 1 520 ? -17.571 14.115 26.307 1.00 69.81 520 ARG A CA 1
ATOM 4018 C C . ARG A 1 520 ? -17.518 13.551 24.895 1.00 69.81 520 ARG A C 1
ATOM 4020 O O . ARG A 1 520 ? -17.938 12.428 24.652 1.00 69.81 520 ARG A O 1
ATOM 4027 N N . VAL A 1 521 ? -16.997 14.344 23.967 1.00 62.09 521 VAL A N 1
ATOM 4028 C CA . VAL A 1 521 ? -16.805 13.932 22.575 1.00 62.09 521 VAL A CA 1
ATOM 4029 C C . VAL A 1 521 ? -15.331 13.637 22.357 1.00 62.09 521 VAL A C 1
ATOM 4031 O O . VAL A 1 521 ? -14.488 14.493 22.624 1.00 62.09 521 VAL A O 1
ATOM 4034 N N . SER A 1 522 ? -15.025 12.459 21.829 1.00 55.50 522 SER A N 1
ATOM 4035 C CA . SER A 1 522 ? -13.678 12.091 21.397 1.00 55.50 522 SER A CA 1
ATOM 4036 C C . SER A 1 522 ? -13.717 11.507 19.987 1.00 55.50 522 SER A C 1
ATOM 4038 O O . SER A 1 522 ? -14.670 10.827 19.608 1.00 55.50 522 SER A O 1
ATOM 4040 N N . SER A 1 523 ? -12.698 11.817 19.187 1.00 53.44 523 SER A N 1
ATOM 4041 C CA . SER A 1 523 ? -12.478 11.118 17.920 1.00 53.44 523 SER A CA 1
ATOM 4042 C C . SER A 1 523 ? -11.809 9.787 18.235 1.00 53.44 523 SER A C 1
ATOM 4044 O O . SER A 1 523 ? -10.807 9.760 18.953 1.00 53.44 523 SER A O 1
ATOM 4046 N N . VAL A 1 524 ? -12.366 8.690 17.726 1.00 48.88 524 VAL A N 1
ATOM 4047 C CA . VAL A 1 524 ? -11.791 7.347 17.919 1.00 48.88 524 VAL A CA 1
ATOM 4048 C C . VAL A 1 524 ? -10.783 7.022 16.801 1.00 48.88 524 VAL A C 1
ATOM 4050 O O . VAL A 1 524 ? -10.106 6.001 16.855 1.00 48.88 524 VAL A O 1
ATOM 4053 N N . GLY A 1 525 ? -10.591 7.936 15.840 1.00 39.12 525 GLY A N 1
ATOM 4054 C CA . GLY A 1 525 ? -9.671 7.795 14.707 1.00 39.12 525 GLY A CA 1
ATOM 4055 C C . GLY A 1 525 ? -10.320 7.179 13.460 1.00 39.12 525 GLY A C 1
ATOM 4056 O O . GLY A 1 525 ? -11.460 6.724 13.499 1.00 39.12 525 GLY A O 1
ATOM 4057 N N . ARG A 1 526 ? -9.583 7.182 12.337 1.00 36.38 526 ARG A N 1
ATOM 4058 C CA . ARG A 1 526 ? -9.996 6.633 11.025 1.00 36.38 526 ARG A CA 1
ATOM 4059 C C . ARG A 1 526 ? -9.627 5.147 10.814 1.00 36.38 526 ARG A C 1
ATOM 4061 O O . ARG A 1 526 ? -9.751 4.656 9.703 1.00 36.38 526 ARG A O 1
ATOM 4068 N N . GLY A 1 527 ? -9.205 4.416 11.849 1.00 32.91 527 GLY A N 1
ATOM 4069 C CA . GLY A 1 527 ? -8.669 3.052 11.688 1.00 32.91 527 GLY A CA 1
ATOM 4070 C C . GLY A 1 527 ? -8.586 2.226 12.974 1.00 32.91 527 GLY A C 1
ATOM 4071 O O . GLY A 1 527 ? -7.657 1.438 13.162 1.00 32.91 527 GLY A O 1
ATOM 4072 N N . ALA A 1 528 ? -9.515 2.424 13.910 1.00 25.03 528 ALA A N 1
ATOM 4073 C CA . ALA A 1 528 ? -9.444 1.776 15.211 1.00 25.03 528 ALA A CA 1
ATOM 4074 C C . ALA A 1 528 ? -10.031 0.345 15.220 1.00 25.03 528 ALA A C 1
ATOM 4076 O O . ALA A 1 528 ? -11.222 0.168 15.451 1.00 25.03 528 ALA A O 1
ATOM 4077 N N . VAL A 1 529 ? -9.106 -0.631 15.176 1.00 26.06 529 VAL A N 1
ATOM 4078 C CA . VAL A 1 529 ? -9.163 -1.975 15.818 1.00 26.06 529 VAL A CA 1
ATOM 4079 C C . VAL A 1 529 ? -9.806 -3.092 14.910 1.00 26.06 529 VAL A C 1
ATOM 4081 O O . VAL A 1 529 ? -10.502 -2.729 13.973 1.00 26.06 529 VAL A O 1
ATOM 4084 N N . PRO A 1 530 ? -9.489 -4.420 15.071 1.00 25.27 530 PRO A N 1
ATOM 4085 C CA . PRO A 1 530 ? -9.554 -5.526 14.067 1.00 25.27 530 PRO A CA 1
ATOM 4086 C C . PRO A 1 530 ? -10.582 -6.704 14.276 1.00 25.27 530 PRO A C 1
ATOM 4088 O O . PRO A 1 530 ? -10.973 -6.960 15.411 1.00 25.27 530 PRO A O 1
ATOM 4091 N N . VAL A 1 531 ? -10.952 -7.505 13.241 1.00 27.36 531 VAL A N 1
ATOM 4092 C CA . VAL A 1 531 ? -11.786 -8.740 13.364 1.00 27.36 531 VAL A CA 1
ATOM 4093 C C . VAL A 1 531 ? -11.340 -9.893 12.459 1.00 27.36 531 VAL A C 1
ATOM 4095 O O . VAL A 1 531 ? -11.109 -9.750 11.263 1.00 27.36 531 VAL A O 1
ATOM 4098 N N . ALA A 1 532 ? -11.311 -11.073 13.084 1.00 23.20 532 ALA A N 1
ATOM 4099 C CA . ALA A 1 532 ? -11.185 -12.406 12.515 1.00 23.20 532 ALA A CA 1
ATOM 4100 C C . ALA A 1 532 ? -12.508 -12.931 11.921 1.00 23.20 532 ALA A C 1
ATOM 4102 O O . ALA A 1 532 ? -13.585 -12.733 12.482 1.00 23.20 532 ALA A O 1
ATOM 4103 N N . LEU A 1 533 ? -12.429 -13.678 10.819 1.00 25.52 533 LEU A N 1
ATOM 4104 C CA . LEU A 1 533 ? -13.575 -14.381 10.244 1.00 25.52 533 LEU A CA 1
ATOM 4105 C C . LEU A 1 533 ? -13.987 -15.581 11.107 1.00 25.52 533 LEU A C 1
ATOM 4107 O O . LEU A 1 533 ? -13.210 -16.509 11.330 1.00 25.52 533 LEU A O 1
ATOM 4111 N N . SER A 1 534 ? -15.251 -15.578 11.536 1.00 22.19 534 SER A N 1
ATOM 4112 C CA . SER A 1 534 ? -15.949 -16.765 12.014 1.00 22.19 534 SER A CA 1
ATOM 4113 C C . SER A 1 534 ? -16.164 -17.731 10.851 1.00 22.19 534 SER A C 1
ATOM 4115 O O . SER A 1 534 ? -16.753 -17.384 9.826 1.00 22.19 534 SER A O 1
ATOM 4117 N N . SER A 1 535 ? -15.726 -18.966 11.052 1.00 31.41 535 SER A N 1
ATOM 4118 C CA . SER A 1 535 ? -16.091 -20.148 10.282 1.00 31.41 535 SER A CA 1
ATOM 4119 C C . SER A 1 535 ? -17.593 -20.206 9.976 1.00 31.41 535 SER A C 1
ATOM 4121 O O . SER A 1 535 ? -18.387 -20.246 10.916 1.00 31.41 535 SER A O 1
ATOM 4123 N N . ARG A 1 536 ? -17.957 -20.268 8.686 1.00 25.59 536 ARG A N 1
ATOM 4124 C CA . ARG A 1 536 ? -19.054 -21.067 8.084 1.00 25.59 536 ARG A CA 1
ATOM 4125 C C . ARG A 1 536 ? -19.463 -20.467 6.735 1.00 25.59 536 ARG A C 1
ATOM 4127 O O . ARG A 1 536 ? -20.441 -19.744 6.679 1.00 25.59 536 ARG A O 1
ATOM 4134 N N . VAL A 1 537 ? -18.752 -20.831 5.667 1.00 22.56 537 VAL A N 1
ATOM 4135 C CA . VAL A 1 537 ? -19.343 -21.291 4.392 1.00 22.56 537 VAL A CA 1
ATOM 4136 C C . VAL A 1 537 ? -18.295 -22.199 3.740 1.00 22.56 537 VAL A C 1
ATOM 4138 O O . VAL A 1 537 ? -17.569 -21.816 2.834 1.00 22.56 537 VAL A O 1
ATOM 4141 N N . SER A 1 538 ? -18.159 -23.414 4.267 1.00 26.02 538 SER A N 1
ATOM 4142 C CA . SER A 1 538 ? -17.603 -24.520 3.492 1.00 26.02 538 SER A CA 1
ATOM 4143 C C . SER A 1 538 ? -18.775 -25.145 2.751 1.00 26.02 538 SER A C 1
ATOM 4145 O O . SER A 1 538 ? -19.620 -25.760 3.405 1.00 26.02 538 SER A O 1
ATOM 4147 N N . ARG A 1 539 ? -18.835 -24.918 1.434 1.00 25.77 539 ARG A N 1
ATOM 4148 C CA . ARG A 1 539 ? -19.429 -25.749 0.366 1.00 25.77 539 ARG A CA 1
ATOM 4149 C C . ARG A 1 539 ? -19.805 -24.847 -0.812 1.00 25.77 539 ARG A C 1
ATOM 4151 O O . ARG A 1 539 ? -20.936 -24.373 -0.882 1.00 25.77 539 ARG A O 1
ATOM 4158 N N . LEU A 1 540 ? -18.843 -24.624 -1.699 1.00 23.83 540 LEU A N 1
ATOM 4159 C CA . LEU A 1 540 ? -18.896 -24.988 -3.120 1.00 23.83 540 LEU A CA 1
ATOM 4160 C C . LEU A 1 540 ? -17.544 -24.673 -3.754 1.00 23.83 540 LEU A C 1
ATOM 4162 O O . LEU A 1 540 ? -17.036 -23.560 -3.497 1.00 23.83 540 LEU A O 1
#